Protein AF-S7N6G4-F1 (afdb_monomer_lite)

InterPro domains:
  IPR000884 Thrombospondin type-1 (TSP1) repeat [PF00090] (10-58)
  IPR000884 Thrombospondin type-1 (TSP1) repeat [PS50092] (6-59)
  IPR000884 Thrombospondin type-1 (TSP1) repeat [SM00209] (9-59)
  IPR001862 Membrane attack complex component/perforin/complement C9 [PR00764] (26-42)
  IPR001862 Membrane attack complex component/perforin/complement C9 [PR00764] (69-89)
  IPR001862 Membrane attack complex component/perforin/complement C9 [PR00764] (306-328)
  IPR001862 Membrane attack complex component/perforin/complement C9 [PR00764] (439-458)
  IPR001862 Membrane attack complex component/perforin/complement C9 [PR00764] (469-488)
  IPR001862 Membrane attack complex component/perforin/complement C9 [PR00764] (492-512)
  IPR002172 Low-density lipoprotein (LDL) receptor class A repeat [PF00057] (64-98)
  IPR002172 Low-density lipoprotein (LDL) receptor class A repeat [PS50068] (64-99)
  IPR002172 Low-density lipoprotein (LDL) receptor class A repeat [SM00192] (64-100)
  IPR002172 Low-density lipoprotein (LDL) receptor class A repeat [cd00112] (67-98)
  IPR020863 Membrane attack complex component/perforin domain, conserved site [PS00279] (317-328)
  IPR020864 Membrane attack complex component/perforin (MACPF) domain [PF01823] (257-483)
  IPR020864 Membrane attack complex component/perforin (MACPF) domain [PS51412] (102-491)
  IPR020864 Membrane attack complex component/perforin (MACPF) domain [SM00457] (275-485)
  IPR023415 Low-density lipoprotein (LDL) receptor class A, conserved site [PS01209] (76-98)
  IPR023572 Archease domain [PF01951] (562-688)
  IPR036055 LDL receptor-like superfamily [G3DSA:4.10.400.10] (65-101)

Secondary structure (DSSP, 8-state):
-PPPB--EEPPPPPPPPPBTTTTEEEEE--EEE-EETTPPP--S-SEEEEE---SS---------TTSEEPTTS-EE-GGGTTSSS-SSSSSTTSSS--SS---TTTT---EE-HHHHHTT-EE-TTBPPPSS-SB-TT--TT---EEE-TTT-PEEEPPTTEEEEEEEEEE-SS-EEEEESSHHHHHHHHHHHHHTTS---SEEB-S----PPPP-------------------------------SS--------HHHHHHHHHHGGG-SSEEEEEEEEEEEEEEEEE-SSSPPBPHHHHHHHHHS-SS--HHHHHHHHHHH-SEEEEEEEEEEEEEEEEEEEHHHHHHTT--HHHHHHHTTTT------TTS-------GGGGEE--SSS-EETTTTTSEEEEEE--B-S-HHHHHHHHHHHHTT-----HHHHHHHHHGGGTS-EEEEEEEEEGGGGS-TTSTTHHHHHHHHHHHHHHHHHHT-GGGSPPPSTTPEEEEETTEEEEEPPTTEESTTS-EE-----S--------S------HHHHHHHTTSPPP---EEEE--SSS-EEEE--SSHHHHHHHHHHHHHHHHS-GGG----EEEEEEEE-SSHHHHHHHHHHHHHHIIIIII-EEEEEEEEEEEETTTTEEEEEEEEEE--TTTS---PPP-----TT----SS--S--

Foldseek 3Di:
DDDWDAWDKDDKDDWDAQDQVLQKIKIFIFTLFFTAPPYHFPQAFRIDMDGHHHPDHDPDDQPDLDQFDQAPLRDTAHLVQAQQPAPQRVVCSSNPDHDPDGNHLCPPDQAAAAPCLVQAFAAAALQQARAQDAFADQSAANSHQDWDAAPQVRHIYGHGPQWPDWHFDKDKDQFWDKDKDPALVVVVCVLQCLSNVVDPAAFFHAHDDSAAADDDPDDDDDDDDDDDDDDDDDDDDDDDDDPDDDDPDDPQFDDPVVQVLVVVSLVCLFPPQKMKMKIKIDIFRTKTAGDLPPTHTDSVLVVLLVSDDLDQRLRSLSNNCRNRNQWIFRMATKAKMWIKIWIFRRVLCVVVVHDPVLVCQQLPSVDRRPDDPPDDDPDDSDNCSQWDDDPDDIDGCQPSRGGVAMRTPIGAFDPVLVVVVVVCRVVSPPHDDPVSVVNRRVRRSVRMDTSTGDIDGPLSPQDPPDPSSVSSSVSSVVSSVCVSVSRHCVSYDAAPPPWRWHHRNSYIFTREDPQAHDRSSPHGDPPPPPDDDDDDDDDDDDPDDPLLVVQLVPDDADDAQKDWDDDDPDTDMQADDPDPQRSLQNLLVSQLVQFWPLSLWDLPDKDKDKAFAPAPQRLSQRSNQRSLCCCPPPAVWHFSTKGWPDADRVRSMTMIMGGTDHDDPVRIDGGDDDDHDDSVVGDDDPDDDPPD

pLDDT: mean 79.26, std 19.75, range [19.11, 97.69]

Sequence (692 aa):
TPSPIDCRLSSWSEWSPCDPCLKQKFRSRSVVVFGQFNGRRCLASLGDRQHCVPTEDCEDAEDDCGNDFQCGTGRCIKRRLLCNGDNDCGDYSDEDDCENDPRKPCRDKVVEESEMGRTAGYGINILGMVPLTTPFDNEFYNGLCDRVRDGNTLTYYRKPWNVATLVYETRVDKNLRTEHYEEQFKAFQSVVRESTSNFNADISLKYTPTEKLGKRKSLPEGGPSQSGRGNPSTGEDSLVPDASQGSAGGSFQFRYSKNETYQQFLSYSSKKEKMFLHVKGEVALGRFVMRNRDIMLTSTFLDDLKYLPPTYEKGEYFAFLETYGTHYSSSGSLGGLYELIYVLDKASMEKHGVELRDVKKCLGFHVDLSVDFGVEIKGNLNKDDCVKGGEGKAVNITKDGIIDDVISFINGGTKQYAAQLKEKLLRGVKAVDVMDFVNWASSLSDAPVLTKEKLSPIHNLIPLKMKDAHLKKENLERAIDDYVNEYSIRKCHPCQNGGTVILLDGKCVCSCPITAEGIACEINKKIIPPVLVQEEEDIQGYNLNEKQKTNKARYPPVNGKYEYLDHTAHVQFLAWGDTLEEAFEQSAMAMFGYMTDTDTVEPLQAIEVETQGGDLQSLLFHFLDEWLYKFSADEFFIPREVKVLSLDQVNFKLRSIGWREEFSLSKHLQGTEVKAIIYSNMQVHTEEKPDL

Radius of gyration: 31.07 Å; chains: 1; bounding box: 90×73×82 Å

Structure (mmCIF, N/CA/C/O backbone):
data_AF-S7N6G4-F1
#
_entry.id   AF-S7N6G4-F1
#
loop_
_atom_site.group_PDB
_atom_site.id
_atom_site.type_symbol
_atom_site.label_atom_id
_atom_site.label_alt_id
_atom_site.label_comp_id
_atom_site.label_asym_id
_atom_site.label_entity_id
_atom_site.label_seq_id
_atom_site.pdbx_PDB_ins_code
_atom_site.Cartn_x
_atom_site.Cartn_y
_atom_site.Cartn_z
_atom_site.occupancy
_atom_site.B_iso_or_equiv
_atom_site.auth_seq_id
_atom_site.auth_comp_id
_atom_site.auth_asym_id
_atom_site.auth_atom_id
_atom_site.pdbx_PDB_model_num
ATOM 1 N N . THR A 1 1 ? -20.059 -27.609 15.486 1.00 70.88 1 THR A N 1
ATOM 2 C CA . THR A 1 1 ? -18.957 -26.971 14.749 1.00 70.88 1 THR A CA 1
ATOM 3 C C . THR A 1 1 ? -19.018 -27.409 13.298 1.00 70.88 1 THR A C 1
ATOM 5 O O . THR A 1 1 ? -19.270 -28.587 13.051 1.00 70.88 1 THR A O 1
ATOM 8 N N . PRO A 1 2 ? -18.865 -26.482 12.344 1.00 85.94 2 PRO A N 1
ATOM 9 C CA . PRO A 1 2 ? -18.855 -26.781 10.911 1.00 85.94 2 PRO A CA 1
ATOM 10 C C . PRO A 1 2 ? -17.693 -27.715 10.541 1.00 85.94 2 PRO A C 1
ATOM 12 O O . PRO A 1 2 ? -16.637 -27.685 11.179 1.00 85.94 2 PRO A O 1
ATOM 15 N N . SER A 1 3 ? -17.883 -28.541 9.510 1.00 91.06 3 SER A N 1
ATOM 16 C CA . SER A 1 3 ? -16.824 -29.407 8.983 1.00 91.06 3 SER A CA 1
ATOM 17 C C . SER A 1 3 ? -15.684 -28.571 8.383 1.00 91.06 3 SER A C 1
ATOM 19 O O . SER A 1 3 ? -15.970 -27.614 7.659 1.00 91.06 3 SER A O 1
ATOM 21 N N . PRO A 1 4 ? -14.408 -28.924 8.633 1.00 94.81 4 PRO A N 1
ATOM 22 C CA . PRO A 1 4 ? -13.276 -28.257 7.999 1.00 94.81 4 PRO A CA 1
ATOM 23 C C . PRO A 1 4 ? -13.336 -28.373 6.477 1.00 94.81 4 PRO A C 1
ATOM 25 O O . PRO A 1 4 ? -13.612 -29.446 5.939 1.00 94.81 4 PRO A O 1
ATOM 28 N N . ILE A 1 5 ? -13.050 -27.271 5.791 1.00 95.94 5 ILE A N 1
ATOM 29 C CA . ILE A 1 5 ? -12.989 -27.210 4.331 1.00 95.94 5 ILE A CA 1
ATOM 30 C C . ILE A 1 5 ? -11.538 -26.960 3.959 1.00 95.94 5 ILE A C 1
ATOM 32 O O . ILE A 1 5 ? -10.998 -25.891 4.234 1.00 95.94 5 ILE A O 1
ATOM 36 N N . ASP A 1 6 ? -10.888 -27.955 3.371 1.00 96.62 6 ASP A N 1
ATOM 37 C CA . ASP A 1 6 ? -9.514 -27.815 2.901 1.00 96.62 6 ASP A CA 1
ATOM 38 C C . ASP A 1 6 ? -9.457 -27.080 1.561 1.00 96.62 6 ASP A C 1
ATOM 40 O O . ASP A 1 6 ? -10.375 -27.171 0.745 1.00 96.62 6 ASP A O 1
ATOM 44 N N . CYS A 1 7 ? -8.340 -26.388 1.321 1.00 96.81 7 CYS A N 1
ATOM 45 C CA . CYS A 1 7 ? -8.032 -25.799 0.024 1.00 96.81 7 CYS A CA 1
ATOM 46 C C . CYS A 1 7 ? -8.222 -26.809 -1.118 1.00 96.81 7 CYS A C 1
ATOM 48 O O . CYS A 1 7 ? -7.631 -27.894 -1.112 1.00 96.81 7 CYS A O 1
ATOM 50 N N . ARG A 1 8 ? -8.990 -26.419 -2.138 1.00 96.81 8 ARG A N 1
ATOM 51 C CA . ARG A 1 8 ? -9.176 -27.194 -3.367 1.00 96.81 8 ARG A CA 1
ATOM 52 C C . ARG A 1 8 ? -8.729 -26.382 -4.566 1.00 96.81 8 ARG A C 1
ATOM 54 O O . ARG A 1 8 ? -9.214 -25.278 -4.802 1.00 96.81 8 ARG A O 1
ATOM 61 N N . LEU A 1 9 ? -7.836 -26.973 -5.346 1.00 96.50 9 LEU A N 1
ATOM 62 C CA . LEU A 1 9 ? -7.317 -26.410 -6.586 1.00 96.50 9 LEU A CA 1
ATOM 63 C C . LEU A 1 9 ? -7.900 -27.185 -7.768 1.00 96.50 9 LEU A C 1
ATOM 65 O O . LEU A 1 9 ? -8.225 -28.369 -7.639 1.00 96.50 9 LEU A O 1
ATOM 69 N N . SER A 1 10 ? -8.039 -26.524 -8.912 1.00 97.62 10 SER A N 1
ATOM 70 C CA . SER A 1 10 ? -8.443 -27.170 -10.154 1.00 97.62 10 SER A CA 1
ATOM 71 C C . SER A 1 10 ? -7.357 -28.138 -10.622 1.00 97.62 10 SER A C 1
ATOM 73 O O . SER A 1 10 ? -6.202 -28.085 -10.178 1.00 97.62 10 SER A O 1
ATOM 75 N N . SER A 1 11 ? -7.713 -29.009 -11.566 1.00 97.25 11 SER A N 1
ATOM 76 C CA . SER A 1 11 ? -6.699 -29.681 -12.371 1.00 97.25 11 SER A CA 1
ATOM 77 C C . SER A 1 11 ? -5.828 -28.642 -13.077 1.00 97.25 11 SER A C 1
ATOM 79 O O . SER A 1 11 ? -6.275 -27.528 -13.371 1.00 97.25 11 SER A O 1
ATOM 81 N N . TRP A 1 12 ? -4.581 -29.019 -13.332 1.00 97.50 12 TRP A N 1
ATOM 82 C CA . TRP A 1 12 ? -3.698 -28.248 -14.195 1.00 97.50 12 TRP A CA 1
ATOM 83 C C . TRP A 1 12 ? -4.276 -28.158 -15.606 1.00 97.50 12 TRP A C 1
ATOM 85 O O . TRP A 1 12 ? -4.874 -29.125 -16.086 1.00 97.50 12 TRP A O 1
ATOM 95 N N . SER A 1 13 ? -4.072 -27.018 -16.261 1.00 97.69 13 SER A N 1
ATOM 96 C CA . SER A 1 13 ? -4.285 -26.885 -17.697 1.00 97.69 13 SER A CA 1
ATOM 97 C C . SER A 1 13 ? -3.338 -27.804 -18.471 1.00 97.69 13 SER A C 1
ATOM 99 O O . SER A 1 13 ? -2.344 -28.317 -17.937 1.00 97.69 13 SER A O 1
ATOM 101 N N . GLU A 1 14 ? -3.632 -27.985 -19.756 1.00 97.12 14 GLU A N 1
ATOM 102 C CA . GLU A 1 14 ? -2.649 -28.535 -20.682 1.00 97.12 14 GLU A CA 1
ATOM 103 C C . GLU A 1 14 ? -1.404 -27.640 -20.719 1.00 97.12 14 GLU A C 1
ATOM 105 O O . GLU A 1 14 ? -1.460 -26.448 -20.393 1.00 97.12 14 GLU A O 1
ATOM 110 N N . TRP A 1 15 ? -0.268 -28.247 -21.057 1.00 96.06 15 TRP A N 1
ATOM 111 C CA . TRP A 1 15 ? 0.965 -27.502 -21.269 1.00 96.06 15 TRP A CA 1
ATOM 112 C C . TRP A 1 15 ? 0.832 -26.642 -22.518 1.00 96.06 15 TRP A C 1
ATOM 114 O O . TRP A 1 15 ? 0.419 -27.147 -23.563 1.00 96.06 15 TRP A O 1
ATOM 124 N N . SER A 1 16 ? 1.244 -25.384 -22.422 1.00 94.62 16 SER A N 1
ATOM 125 C CA . SER A 1 16 ? 1.373 -24.525 -23.586 1.00 94.62 16 SER A CA 1
ATOM 126 C C . SER A 1 16 ? 2.490 -25.002 -24.525 1.00 94.62 16 SER A C 1
ATOM 128 O O . SER A 1 16 ? 3.319 -25.850 -24.149 1.00 94.62 16 SER A O 1
ATOM 130 N N . PRO A 1 17 ? 2.505 -24.512 -25.777 1.00 93.25 17 PRO A N 1
ATOM 131 C CA . PRO A 1 17 ? 3.633 -24.709 -26.676 1.00 93.25 17 PRO A CA 1
ATOM 132 C C . PRO A 1 17 ? 4.952 -24.256 -26.036 1.00 93.25 17 PRO A C 1
ATOM 134 O O . PRO A 1 17 ? 4.976 -23.418 -25.139 1.00 93.25 17 PRO A O 1
ATOM 137 N N . CYS A 1 18 ? 6.063 -24.834 -26.493 1.00 92.19 18 CYS A N 1
ATOM 138 C CA . CYS A 1 18 ? 7.378 -24.419 -26.021 1.00 92.19 18 CYS A CA 1
ATOM 139 C C . CYS A 1 18 ? 7.685 -23.010 -26.528 1.00 92.19 18 CYS A C 1
ATOM 141 O O . CYS A 1 18 ? 7.727 -22.807 -27.739 1.00 92.19 18 CYS A O 1
ATOM 143 N N . ASP A 1 19 ? 7.934 -22.070 -25.620 1.00 89.56 19 ASP A N 1
ATOM 144 C CA . ASP A 1 19 ? 8.384 -20.735 -25.988 1.00 89.56 19 ASP A CA 1
ATOM 145 C C . ASP A 1 19 ? 9.817 -20.821 -26.559 1.00 89.56 19 ASP A C 1
ATOM 147 O O . ASP A 1 19 ? 10.716 -21.339 -25.876 1.00 89.56 19 ASP A O 1
ATOM 151 N N . PRO A 1 20 ? 10.053 -20.355 -27.800 1.00 87.50 20 PRO A N 1
ATOM 152 C CA . PRO A 1 20 ? 11.342 -20.491 -28.473 1.00 87.50 20 PRO A CA 1
ATOM 153 C C . PRO A 1 20 ? 12.465 -19.701 -27.799 1.00 87.50 20 PRO A C 1
ATOM 155 O O . PRO A 1 20 ? 13.617 -20.148 -27.791 1.00 87.50 20 PRO A O 1
ATOM 158 N N . CYS A 1 21 ? 12.138 -18.568 -27.181 1.00 85.06 21 CYS A N 1
ATOM 159 C CA . CYS A 1 21 ? 13.100 -17.662 -26.566 1.00 85.06 21 CYS A CA 1
ATOM 160 C C . CYS A 1 21 ? 13.385 -18.056 -25.115 1.00 85.06 21 CYS A C 1
ATOM 162 O O . CYS A 1 21 ? 14.543 -18.159 -24.699 1.00 85.06 21 CYS A O 1
ATOM 164 N N . LEU A 1 22 ? 12.341 -18.396 -24.358 1.00 86.44 22 LEU A N 1
ATOM 165 C CA . LEU A 1 22 ? 12.460 -18.797 -22.954 1.00 86.44 22 LEU A CA 1
ATOM 166 C C . LEU A 1 22 ? 12.894 -20.262 -22.789 1.00 86.44 22 LEU A C 1
ATOM 168 O O . LEU A 1 22 ? 13.415 -20.637 -21.734 1.00 86.44 22 LEU A O 1
ATOM 172 N N . LYS A 1 23 ? 12.699 -21.104 -23.817 1.00 90.31 23 LYS A N 1
ATOM 173 C CA . LYS A 1 23 ? 12.950 -22.562 -23.791 1.00 90.31 23 LYS A CA 1
ATOM 174 C C . LYS A 1 23 ? 12.190 -23.245 -22.653 1.00 90.31 23 LYS A C 1
ATOM 176 O O . LYS A 1 23 ? 12.702 -24.137 -21.956 1.00 90.31 23 LYS A O 1
ATOM 181 N N . GLN A 1 24 ? 10.974 -22.763 -22.426 1.00 91.69 24 GLN A N 1
ATOM 182 C CA . GLN A 1 24 ? 10.072 -23.191 -21.369 1.00 91.69 24 GLN A CA 1
ATOM 183 C C . GLN A 1 24 ? 8.652 -23.285 -21.910 1.00 91.69 24 GLN A C 1
ATOM 185 O O . GLN A 1 24 ? 8.266 -22.569 -22.826 1.00 91.69 24 GLN A O 1
ATOM 190 N N . LYS A 1 25 ? 7.886 -24.199 -21.331 1.00 93.88 25 LYS A N 1
ATOM 191 C CA . LYS A 1 25 ? 6.444 -24.306 -21.510 1.00 93.88 25 LYS A CA 1
ATOM 192 C C . LYS A 1 25 ? 5.782 -24.139 -20.156 1.00 93.88 25 LYS A C 1
ATOM 194 O O . LYS A 1 25 ? 6.374 -24.481 -19.123 1.00 93.88 25 LYS A O 1
ATOM 199 N N . PHE A 1 26 ? 4.552 -23.662 -20.172 1.00 95.12 26 PHE A N 1
ATOM 200 C CA . PHE A 1 26 ? 3.856 -23.228 -18.973 1.00 95.12 26 PHE A CA 1
ATOM 201 C C . PHE A 1 26 ? 2.508 -23.927 -18.863 1.00 95.12 26 PHE A C 1
ATOM 203 O O . PHE A 1 26 ? 1.969 -24.477 -19.824 1.00 95.12 26 PHE A O 1
ATOM 210 N N . ARG A 1 27 ? 1.986 -23.975 -17.647 1.00 96.00 27 ARG A N 1
ATOM 211 C CA . ARG A 1 27 ? 0.605 -24.366 -17.381 1.00 96.00 27 ARG A CA 1
ATOM 212 C C . ARG A 1 27 ? 0.142 -23.675 -16.118 1.00 96.00 27 ARG A C 1
ATOM 214 O O . ARG A 1 27 ? 0.946 -23.288 -15.268 1.00 96.00 27 ARG A O 1
ATOM 221 N N . SER A 1 28 ? -1.166 -23.564 -15.965 1.00 97.06 28 SER A N 1
ATOM 222 C CA . SER A 1 28 ? -1.750 -22.909 -14.805 1.00 97.06 28 SER A CA 1
ATOM 223 C C . SER A 1 28 ? -2.921 -23.693 -14.233 1.00 97.06 28 SER A C 1
ATOM 225 O O . SER A 1 28 ? -3.395 -24.678 -14.803 1.00 97.06 28 SER A O 1
ATOM 227 N N . ARG A 1 29 ? -3.360 -23.284 -13.049 1.00 96.81 29 ARG A N 1
ATOM 228 C CA . ARG A 1 29 ? -4.580 -23.761 -12.400 1.00 96.81 29 ARG A CA 1
ATOM 229 C C . ARG A 1 29 ? -5.227 -22.626 -11.612 1.00 96.81 29 ARG A C 1
ATOM 231 O O . ARG A 1 29 ? -4.684 -21.524 -11.509 1.00 96.81 29 ARG A O 1
ATOM 238 N N . SER A 1 30 ? -6.380 -22.908 -11.028 1.00 96.88 30 SER A N 1
ATOM 239 C CA . SER A 1 30 ? -7.114 -21.952 -10.206 1.00 96.88 30 SER A CA 1
ATOM 240 C C . SER A 1 30 ? -7.480 -22.564 -8.861 1.00 96.88 30 SER A C 1
ATOM 242 O O . SER A 1 30 ? -7.713 -23.767 -8.738 1.00 96.88 30 SER A O 1
ATOM 244 N N . VAL A 1 31 ? -7.563 -21.728 -7.838 1.00 96.25 31 VAL A N 1
ATOM 245 C CA . VAL A 1 31 ? -8.263 -22.017 -6.597 1.00 96.25 31 VAL A CA 1
ATOM 246 C C . VAL A 1 31 ? -9.743 -22.175 -6.913 1.00 96.25 31 VAL A C 1
ATOM 248 O O . VAL A 1 31 ? -10.359 -21.291 -7.509 1.00 96.25 31 VAL A O 1
ATOM 251 N N . VAL A 1 32 ? -10.304 -23.313 -6.516 1.00 95.94 32 VAL A N 1
ATOM 252 C CA . VAL A 1 32 ? -11.740 -23.597 -6.609 1.00 95.94 32 VAL A CA 1
ATOM 253 C C . VAL A 1 32 ? -12.412 -23.208 -5.298 1.00 95.94 32 VAL A C 1
ATOM 255 O O . VAL A 1 32 ? -13.428 -22.526 -5.314 1.00 95.94 32 VAL A O 1
ATOM 258 N N . VAL A 1 33 ? -11.823 -23.618 -4.169 1.00 96.25 33 VAL A N 1
ATOM 259 C CA . VAL A 1 33 ? -12.306 -23.295 -2.821 1.00 96.25 33 VAL A CA 1
ATOM 260 C C . VAL A 1 33 ? -11.112 -23.016 -1.915 1.00 96.25 33 VAL A C 1
ATOM 262 O O . VAL A 1 33 ? -10.151 -23.791 -1.895 1.00 96.25 33 VAL A O 1
ATOM 265 N N . PHE A 1 34 ? -11.173 -21.921 -1.162 1.00 96.88 34 PHE A N 1
ATOM 266 C CA . PHE A 1 34 ? -10.175 -21.595 -0.143 1.00 96.88 34 PHE A CA 1
ATOM 267 C C . PHE A 1 34 ? -10.392 -22.392 1.150 1.00 96.88 34 PHE A C 1
ATOM 269 O O . PHE A 1 34 ? -11.496 -22.837 1.454 1.00 96.88 34 PHE A O 1
ATOM 276 N N . GLY A 1 35 ? -9.330 -22.549 1.944 1.00 95.50 35 GLY A N 1
ATOM 277 C CA . GLY A 1 35 ? -9.431 -23.233 3.233 1.00 95.50 35 GLY A CA 1
ATOM 278 C C . GLY A 1 35 ? -10.348 -22.487 4.206 1.00 95.50 35 GLY A C 1
ATOM 279 O O . GLY A 1 35 ? -10.189 -21.285 4.388 1.00 95.50 35 GLY A O 1
ATOM 280 N N . GLN A 1 36 ? -11.271 -23.171 4.877 1.00 94.56 36 GLN A N 1
ATOM 281 C CA . GLN A 1 36 ? -12.230 -22.566 5.809 1.00 94.56 36 GLN A CA 1
ATOM 282 C C . GLN A 1 36 ? -12.511 -23.495 6.998 1.00 94.56 36 GLN A C 1
ATOM 284 O O . GLN A 1 36 ? -12.232 -24.692 6.947 1.00 94.56 36 GLN A O 1
ATOM 289 N N . PHE A 1 37 ? -13.008 -22.942 8.111 1.00 91.75 37 PHE A N 1
ATOM 290 C CA . PHE A 1 37 ? -13.385 -23.702 9.317 1.00 91.75 37 PHE A CA 1
ATOM 291 C C . PHE A 1 37 ? -12.270 -24.622 9.846 1.00 91.75 37 PHE A C 1
ATOM 293 O O . PHE A 1 37 ? -12.486 -25.789 10.152 1.00 91.75 37 PHE A O 1
ATOM 300 N N . ASN A 1 38 ? -11.055 -24.073 9.949 1.00 89.06 38 ASN A N 1
ATOM 301 C CA . ASN A 1 38 ? -9.823 -24.787 10.327 1.00 89.06 38 ASN A CA 1
ATOM 302 C C . ASN A 1 38 ? -9.288 -25.808 9.313 1.00 89.06 38 ASN A C 1
ATOM 304 O O . ASN A 1 38 ? -8.375 -26.555 9.651 1.00 89.06 38 ASN A O 1
ATOM 308 N N . GLY A 1 39 ? -9.762 -25.787 8.068 1.00 92.31 39 GLY A N 1
ATOM 309 C CA . GLY A 1 39 ? -9.095 -26.490 6.976 1.00 92.31 39 GLY A CA 1
ATOM 310 C C . GLY A 1 39 ? -7.767 -25.850 6.547 1.00 92.31 39 GLY A C 1
ATOM 311 O O . GLY A 1 39 ? -7.388 -24.751 6.981 1.00 92.31 39 GLY A O 1
ATOM 312 N N . ARG A 1 40 ? -7.042 -26.570 5.687 1.00 93.62 40 ARG A N 1
ATOM 313 C CA . ARG A 1 40 ? -5.721 -26.207 5.148 1.00 93.62 40 ARG A CA 1
ATOM 314 C C . ARG A 1 40 ? -5.794 -24.984 4.233 1.00 93.62 40 ARG A C 1
ATOM 316 O O . ARG A 1 40 ? -6.658 -24.907 3.364 1.00 93.62 40 ARG A O 1
ATOM 323 N N . ARG A 1 41 ? -4.836 -24.065 4.394 1.00 93.44 41 ARG A N 1
ATOM 324 C CA . ARG A 1 41 ? -4.704 -22.833 3.593 1.00 93.44 41 ARG A CA 1
ATOM 325 C C . ARG A 1 41 ? -4.244 -23.126 2.162 1.00 93.44 41 ARG A C 1
ATOM 327 O O . ARG A 1 41 ? -3.483 -24.068 1.939 1.00 93.44 41 ARG A O 1
ATOM 334 N N . CYS A 1 42 ? -4.637 -22.280 1.212 1.00 93.19 42 CYS A N 1
ATOM 335 C CA . CYS A 1 42 ? -4.104 -22.315 -0.151 1.00 93.19 42 CYS A CA 1
ATOM 336 C C . CYS A 1 42 ? -2.780 -21.545 -0.243 1.00 93.19 42 CYS A C 1
ATOM 338 O O . CYS A 1 42 ? -2.789 -20.331 -0.408 1.00 93.19 42 CYS A O 1
ATOM 340 N N . LEU A 1 43 ? -1.652 -22.257 -0.145 1.00 88.88 43 LEU A N 1
ATOM 341 C CA . LEU A 1 43 ? -0.298 -21.688 -0.287 1.00 88.88 43 LEU A CA 1
ATOM 342 C C . LEU A 1 43 ? 0.490 -22.268 -1.473 1.00 88.88 43 LEU A C 1
ATOM 344 O O . LEU A 1 43 ? 1.671 -21.978 -1.637 1.00 88.88 43 LEU A O 1
ATOM 348 N N . ALA A 1 44 ? -0.133 -23.137 -2.268 1.00 90.69 44 ALA A N 1
ATOM 349 C CA . ALA A 1 44 ? 0.519 -23.731 -3.428 1.00 90.69 44 ALA A CA 1
ATOM 350 C C . ALA A 1 44 ? 0.479 -22.774 -4.626 1.00 90.69 44 ALA A C 1
ATOM 352 O O . ALA A 1 44 ? -0.498 -22.043 -4.784 1.00 90.69 44 ALA A O 1
ATOM 353 N N . SER A 1 45 ? 1.493 -22.849 -5.491 1.00 93.19 45 SER A N 1
ATOM 354 C CA . SER A 1 45 ? 1.546 -22.046 -6.713 1.00 93.19 45 SER A CA 1
ATOM 355 C C . SER A 1 45 ? 0.412 -22.394 -7.680 1.00 93.19 45 SER A C 1
ATOM 357 O O . SER A 1 45 ? -0.044 -23.551 -7.775 1.00 93.19 45 SER A O 1
ATOM 359 N N . LEU A 1 46 ? -0.041 -21.375 -8.400 1.00 95.50 46 LEU A N 1
ATOM 360 C CA . LEU A 1 46 ? -1.013 -21.456 -9.484 1.00 95.50 46 LEU A CA 1
ATOM 361 C C . LEU A 1 46 ? -0.333 -21.562 -10.850 1.00 95.50 46 LEU A C 1
ATOM 363 O O . LEU A 1 46 ? -0.967 -22.045 -11.787 1.00 95.50 46 LEU A O 1
ATOM 367 N N . GLY A 1 47 ? 0.938 -21.164 -10.947 1.00 94.94 47 GLY A N 1
ATOM 368 C CA . GLY A 1 47 ? 1.810 -21.403 -12.092 1.00 94.94 47 GLY A CA 1
ATOM 369 C C . GLY A 1 47 ? 2.704 -22.630 -11.937 1.00 94.94 47 GLY A C 1
ATOM 370 O O . GLY A 1 47 ? 3.147 -22.970 -10.833 1.00 94.94 47 GLY A O 1
ATOM 371 N N . ASP A 1 48 ? 2.997 -23.273 -13.065 1.00 94.69 48 ASP A N 1
ATOM 372 C CA . ASP A 1 48 ? 4.052 -24.273 -13.193 1.00 94.69 48 ASP A CA 1
ATOM 373 C C . ASP A 1 48 ? 4.792 -24.097 -14.524 1.00 94.69 48 ASP A C 1
ATOM 375 O O . ASP A 1 48 ? 4.200 -23.717 -15.538 1.00 94.69 48 ASP A O 1
ATOM 379 N N . ARG A 1 49 ? 6.094 -24.390 -14.510 1.00 93.38 49 ARG A N 1
ATOM 380 C CA . ARG A 1 49 ? 6.992 -24.199 -15.650 1.00 93.38 49 ARG A CA 1
ATOM 381 C C . ARG A 1 49 ? 7.840 -25.438 -15.861 1.00 93.38 49 ARG A C 1
ATOM 383 O O . ARG A 1 49 ? 8.319 -26.054 -14.908 1.00 93.38 49 ARG A O 1
ATOM 390 N N . GLN A 1 50 ? 8.081 -25.780 -17.116 1.00 93.88 50 GLN A N 1
ATOM 391 C CA . GLN A 1 50 ? 8.932 -26.906 -17.464 1.00 93.88 50 GLN A CA 1
ATOM 392 C C . GLN A 1 50 ? 9.849 -26.539 -18.620 1.00 93.88 50 GLN A C 1
ATOM 394 O O . GLN A 1 50 ? 9.429 -25.908 -19.585 1.00 93.88 50 GLN A O 1
ATOM 399 N N . HIS A 1 51 ? 11.106 -26.973 -18.537 1.00 94.06 51 HIS A N 1
ATOM 400 C CA . HIS A 1 51 ? 12.027 -26.853 -19.658 1.00 94.06 51 HIS A CA 1
ATOM 401 C C . HIS A 1 51 ? 11.537 -27.672 -20.858 1.00 94.06 51 HIS A C 1
ATOM 403 O O . HIS A 1 51 ? 11.028 -28.787 -20.703 1.00 94.06 51 HIS A O 1
ATOM 409 N N . CYS A 1 52 ? 11.724 -27.128 -22.052 1.00 92.44 52 CYS A N 1
ATOM 410 C CA . CYS A 1 52 ? 11.417 -27.787 -23.310 1.00 92.44 52 CYS A CA 1
ATOM 411 C C . CYS A 1 52 ? 12.458 -27.412 -24.367 1.00 92.44 52 CYS A C 1
ATOM 413 O O . CYS A 1 52 ? 13.173 -26.417 -24.240 1.00 92.44 52 CYS A O 1
ATOM 415 N N . VAL A 1 53 ? 12.555 -28.245 -25.401 1.00 93.56 53 VAL A N 1
ATOM 416 C CA . VAL A 1 53 ? 13.366 -27.957 -26.583 1.00 93.56 53 VAL A CA 1
ATOM 417 C C . VAL A 1 53 ? 12.430 -27.337 -27.617 1.00 93.56 53 VAL A C 1
ATOM 419 O O . VAL A 1 53 ? 11.464 -28.007 -27.995 1.00 93.56 53 VAL A O 1
ATOM 422 N N . PRO A 1 54 ? 12.653 -26.080 -28.029 1.00 89.94 54 PRO A N 1
ATOM 423 C CA . PRO A 1 54 ? 11.787 -25.441 -29.002 1.00 89.94 54 PRO A CA 1
ATOM 424 C C . PRO A 1 54 ? 12.002 -26.032 -30.393 1.00 89.94 54 PRO A C 1
ATOM 426 O O . PRO A 1 54 ? 13.083 -26.521 -30.723 1.00 89.94 54 PRO A O 1
ATOM 429 N N . THR A 1 55 ? 10.942 -26.015 -31.194 1.00 87.81 55 THR A N 1
ATOM 430 C CA . THR A 1 55 ? 10.968 -26.440 -32.600 1.00 87.81 55 THR A CA 1
ATOM 431 C C . THR A 1 55 ? 11.336 -25.303 -33.544 1.00 87.81 55 THR A C 1
ATOM 433 O O . THR A 1 55 ? 11.761 -25.563 -34.664 1.00 87.81 55 THR A O 1
ATOM 436 N N . GLU A 1 56 ? 11.147 -24.066 -33.091 1.00 85.81 56 GLU A N 1
ATOM 437 C CA . GLU A 1 56 ? 11.403 -22.834 -33.829 1.00 85.81 56 GLU A CA 1
ATOM 438 C C . GLU A 1 56 ? 12.582 -22.093 -33.195 1.00 85.81 56 GLU A C 1
ATOM 440 O O . GLU A 1 56 ? 12.797 -22.168 -31.979 1.00 85.81 56 GLU A O 1
ATOM 445 N N . ASP A 1 57 ? 13.349 -21.390 -34.025 1.00 83.75 57 ASP A N 1
ATOM 446 C CA . ASP A 1 57 ? 14.433 -20.536 -33.558 1.00 83.75 57 ASP A CA 1
ATOM 447 C C . ASP A 1 57 ? 13.866 -19.234 -32.985 1.00 83.75 57 ASP A C 1
ATOM 449 O O . ASP A 1 57 ? 12.892 -18.673 -33.485 1.00 83.75 57 ASP A O 1
ATOM 453 N N . CYS A 1 58 ? 14.485 -18.743 -31.915 1.00 81.94 58 CYS A N 1
ATOM 454 C CA . CYS A 1 58 ? 14.110 -17.464 -31.336 1.00 81.94 58 CYS A CA 1
ATOM 455 C C . CYS A 1 58 ? 14.710 -16.311 -32.148 1.00 81.94 58 CYS A C 1
ATOM 457 O O . CYS A 1 58 ? 15.930 -16.155 -32.215 1.00 81.94 58 CYS A O 1
ATOM 459 N N . GLU A 1 59 ? 13.849 -15.465 -32.706 1.00 74.12 59 GLU A N 1
ATOM 460 C CA . GLU A 1 59 ? 14.235 -14.195 -33.320 1.00 74.12 59 GLU A CA 1
ATOM 461 C C . GLU A 1 59 ? 14.369 -13.100 -32.247 1.00 74.12 59 GLU A C 1
ATOM 463 O O . GLU A 1 59 ? 13.546 -12.186 -32.164 1.00 74.12 59 GLU A O 1
ATOM 468 N N . ASP A 1 60 ? 15.366 -13.200 -31.367 1.00 66.94 60 ASP A N 1
ATOM 469 C CA . ASP A 1 60 ? 15.711 -12.109 -30.448 1.00 66.94 60 ASP A CA 1
ATOM 470 C C . ASP A 1 60 ? 16.832 -11.266 -31.058 1.00 66.94 60 ASP A C 1
ATOM 472 O O . ASP A 1 60 ? 17.988 -11.680 -31.127 1.00 66.94 60 ASP A O 1
ATOM 476 N N . ALA A 1 61 ? 16.479 -10.063 -31.514 1.00 60.44 61 ALA A N 1
ATOM 477 C CA . ALA A 1 61 ? 17.463 -9.023 -31.760 1.00 60.44 61 ALA A CA 1
ATOM 478 C C . ALA A 1 61 ? 17.894 -8.459 -30.401 1.00 60.44 61 ALA A C 1
ATOM 480 O O . ALA A 1 61 ? 17.054 -7.989 -29.632 1.00 60.44 61 ALA A O 1
ATOM 481 N N . GLU A 1 62 ? 19.189 -8.522 -30.094 1.00 66.75 62 GLU A N 1
ATOM 482 C CA . GLU A 1 62 ? 19.747 -7.770 -28.972 1.00 66.75 62 GLU A CA 1
ATOM 483 C C . GLU A 1 62 ? 19.428 -6.279 -29.161 1.00 66.75 62 GLU A C 1
ATOM 485 O O . GLU A 1 62 ? 19.520 -5.753 -30.275 1.00 66.75 62 GLU A O 1
ATOM 490 N N . ASP A 1 63 ? 19.008 -5.605 -28.086 1.00 69.50 63 ASP A N 1
ATOM 491 C CA . ASP A 1 63 ? 18.710 -4.173 -28.126 1.00 69.50 63 ASP A CA 1
ATOM 492 C C . ASP A 1 63 ? 19.996 -3.405 -28.491 1.00 69.50 63 ASP A C 1
ATOM 494 O O . ASP A 1 63 ? 20.922 -3.309 -27.685 1.00 69.50 63 ASP A O 1
ATOM 498 N N . ASP A 1 64 ? 20.061 -2.854 -29.706 1.00 80.06 64 ASP A N 1
ATOM 499 C CA . ASP A 1 64 ? 21.196 -2.042 -30.151 1.00 80.06 64 ASP A CA 1
ATOM 500 C C . ASP A 1 64 ? 21.158 -0.659 -29.477 1.00 80.06 64 ASP A C 1
ATOM 502 O O . ASP A 1 64 ? 20.260 0.156 -29.722 1.00 80.06 64 ASP A O 1
ATOM 506 N N . CYS A 1 65 ? 22.155 -0.370 -28.635 1.00 84.25 65 CYS A N 1
ATOM 507 C CA . CYS A 1 65 ? 22.327 0.946 -28.012 1.00 84.25 65 CYS A CA 1
ATOM 508 C C . CYS A 1 65 ? 22.743 2.041 -29.019 1.00 84.25 65 CYS A C 1
ATOM 510 O O . CYS A 1 65 ? 22.769 3.229 -28.675 1.00 84.25 65 CYS A O 1
ATOM 512 N N . GLY A 1 66 ? 23.063 1.686 -30.266 1.00 87.56 66 GLY A N 1
ATOM 513 C CA . GLY A 1 66 ? 23.451 2.612 -31.321 1.00 87.56 66 GLY A CA 1
ATOM 514 C C . GLY A 1 66 ? 24.699 3.413 -30.944 1.00 87.56 66 GLY A C 1
ATOM 515 O O . GLY A 1 66 ? 25.790 2.873 -30.795 1.00 87.56 66 GLY A O 1
ATOM 516 N N . ASN A 1 67 ? 24.550 4.733 -30.789 1.00 89.50 67 ASN A N 1
ATOM 517 C CA . ASN A 1 67 ? 25.660 5.627 -30.421 1.00 89.50 67 ASN A CA 1
ATOM 518 C C . ASN A 1 67 ? 25.889 5.746 -28.901 1.00 89.50 67 ASN A C 1
ATOM 520 O O . ASN A 1 67 ? 26.872 6.363 -28.468 1.00 89.50 67 ASN A O 1
ATOM 524 N N . ASP A 1 68 ? 24.968 5.216 -28.098 1.00 93.19 68 ASP A N 1
ATOM 525 C CA . ASP A 1 68 ? 25.031 5.263 -26.641 1.00 93.19 68 ASP A CA 1
ATOM 526 C C . ASP A 1 68 ? 26.004 4.194 -26.099 1.00 93.19 68 ASP A C 1
ATOM 528 O O . ASP A 1 68 ? 26.495 3.343 -26.838 1.00 93.19 68 ASP A O 1
ATOM 532 N N . PHE A 1 69 ? 26.363 4.284 -24.818 1.00 93.06 69 PHE A N 1
ATOM 533 C CA . PHE A 1 69 ? 27.204 3.282 -24.162 1.00 93.06 69 PHE A CA 1
ATOM 534 C C . PHE A 1 69 ? 26.330 2.161 -23.599 1.00 93.06 69 PHE A C 1
ATOM 536 O O . PHE A 1 69 ? 25.303 2.442 -22.980 1.00 93.06 69 PHE A O 1
ATOM 543 N N . GLN A 1 70 ? 26.744 0.914 -23.813 1.00 92.94 70 GLN A N 1
ATOM 544 C CA . GLN A 1 70 ? 26.075 -0.269 -23.286 1.00 92.94 70 GLN A CA 1
ATOM 545 C C . GLN A 1 70 ? 26.769 -0.717 -21.998 1.00 92.94 70 GLN A C 1
ATOM 547 O O . GLN A 1 70 ? 27.942 -1.080 -22.017 1.00 92.94 70 GLN A O 1
ATOM 552 N N . CYS A 1 71 ? 26.030 -0.686 -20.895 1.00 92.06 71 CYS A N 1
ATOM 553 C CA . CYS A 1 71 ? 26.469 -1.139 -19.580 1.00 92.06 71 CYS A CA 1
ATOM 554 C C . CYS A 1 71 ? 26.619 -2.666 -19.510 1.00 92.06 71 CYS A C 1
ATOM 556 O O . CYS A 1 71 ? 25.995 -3.389 -20.292 1.00 92.06 71 CYS A O 1
ATOM 558 N N . GLY A 1 72 ? 27.331 -3.167 -18.494 1.00 89.00 72 GLY A N 1
ATOM 559 C CA . GLY A 1 72 ? 27.397 -4.602 -18.174 1.00 89.00 72 GLY A CA 1
ATOM 560 C C . GLY A 1 72 ? 26.023 -5.221 -17.877 1.00 89.00 72 GLY A C 1
ATOM 561 O O . GLY A 1 72 ? 25.762 -6.372 -18.226 1.00 89.00 72 GLY A O 1
ATOM 562 N N . THR A 1 73 ? 25.092 -4.423 -17.342 1.00 88.19 73 THR A N 1
ATOM 563 C CA . THR A 1 73 ? 23.675 -4.786 -17.164 1.00 88.19 73 THR A CA 1
ATOM 564 C C . THR A 1 73 ? 22.863 -4.881 -18.463 1.00 88.19 73 THR A C 1
ATOM 566 O O . THR A 1 73 ? 21.720 -5.330 -18.425 1.00 88.19 73 THR A O 1
ATOM 569 N N . GLY A 1 74 ? 23.396 -4.422 -19.600 1.00 86.75 74 GLY A N 1
ATOM 570 C CA . GLY A 1 74 ? 22.662 -4.269 -20.862 1.00 86.75 74 GLY A CA 1
ATOM 571 C C . GLY A 1 74 ? 21.866 -2.961 -20.984 1.00 86.75 74 GLY A C 1
ATOM 572 O O . GLY A 1 74 ? 21.206 -2.739 -21.997 1.00 86.75 74 GLY A O 1
ATOM 573 N N . ARG A 1 75 ? 21.918 -2.073 -19.980 1.00 89.06 75 ARG A N 1
ATOM 574 C CA . ARG A 1 75 ? 21.326 -0.725 -20.036 1.00 89.06 75 ARG A CA 1
ATOM 575 C C . ARG A 1 75 ? 22.094 0.169 -21.018 1.00 89.06 75 ARG A C 1
ATOM 577 O O . ARG A 1 75 ? 23.319 0.185 -21.008 1.00 89.06 75 ARG A O 1
ATOM 584 N N . CYS A 1 76 ? 21.381 0.976 -21.803 1.00 90.81 76 CYS A N 1
ATOM 585 C CA . CYS A 1 76 ? 21.992 2.001 -22.652 1.00 90.81 76 CYS A CA 1
ATOM 586 C C . CYS A 1 76 ? 21.995 3.366 -21.946 1.00 90.81 76 CYS A C 1
ATOM 588 O O . CYS A 1 76 ? 20.926 3.890 -21.616 1.00 90.81 76 CYS A O 1
ATOM 590 N N . ILE A 1 77 ? 23.169 3.975 -21.763 1.00 93.50 77 ILE A N 1
ATOM 591 C CA . ILE A 1 77 ? 23.324 5.312 -21.168 1.00 93.50 77 ILE A CA 1
ATOM 592 C C . ILE A 1 77 ? 24.046 6.277 -22.113 1.00 93.50 77 ILE A C 1
ATOM 594 O O . ILE A 1 77 ? 24.843 5.894 -22.970 1.00 93.50 77 ILE A O 1
ATOM 598 N N . LYS A 1 78 ? 23.785 7.581 -21.970 1.00 94.81 78 LYS A N 1
ATOM 599 C CA . LYS A 1 78 ? 24.477 8.595 -22.779 1.00 94.81 78 LYS A CA 1
ATOM 600 C C . LYS A 1 78 ? 25.956 8.646 -22.402 1.00 94.81 78 LYS A C 1
ATOM 602 O O . LYS A 1 78 ? 26.272 8.813 -21.236 1.00 94.81 78 LYS A O 1
ATOM 607 N N . ARG A 1 79 ? 26.856 8.676 -23.393 1.00 92.44 79 ARG A N 1
ATOM 608 C CA . ARG A 1 79 ? 28.323 8.751 -23.184 1.00 92.44 79 ARG A CA 1
ATOM 609 C C . ARG A 1 79 ? 28.803 9.897 -22.284 1.00 92.44 79 ARG A C 1
ATOM 611 O O . ARG A 1 79 ? 29.878 9.804 -21.717 1.00 92.44 79 ARG A O 1
ATOM 618 N N . ARG A 1 80 ? 28.015 10.970 -22.137 1.00 93.50 80 ARG A N 1
ATOM 619 C CA . ARG A 1 80 ? 28.296 12.077 -21.199 1.00 93.50 80 ARG A CA 1
ATOM 620 C C . ARG A 1 80 ? 28.289 11.659 -19.721 1.00 93.50 80 ARG A C 1
ATOM 622 O O . ARG A 1 80 ? 28.659 12.472 -18.884 1.00 93.50 80 ARG A O 1
ATOM 629 N N . LEU A 1 81 ? 27.737 10.484 -19.428 1.00 95.06 81 LEU A N 1
ATOM 630 C CA . LEU A 1 81 ? 27.570 9.938 -18.089 1.00 95.06 81 LEU A CA 1
ATOM 631 C C . LEU A 1 81 ? 28.757 9.067 -17.663 1.00 95.06 81 LEU A C 1
ATOM 633 O O . LEU A 1 81 ? 28.908 8.825 -16.484 1.00 95.06 81 LEU A O 1
ATOM 637 N N . LEU A 1 82 ? 29.630 8.678 -18.595 1.00 94.00 82 LEU A N 1
ATOM 638 C CA . LEU A 1 82 ? 30.832 7.911 -18.277 1.00 94.00 82 LEU A CA 1
ATOM 639 C C . LEU A 1 82 ? 31.791 8.720 -17.398 1.00 94.00 82 LEU A C 1
ATOM 641 O O . LEU A 1 82 ? 32.042 9.898 -17.691 1.00 94.00 82 LEU A O 1
ATOM 645 N N . CYS A 1 83 ? 32.376 8.065 -16.394 1.00 93.25 83 CYS A N 1
ATOM 646 C CA . CYS A 1 83 ? 33.385 8.637 -15.503 1.00 93.25 83 CYS A CA 1
ATOM 647 C C . CYS A 1 83 ? 32.935 9.928 -14.805 1.00 93.25 83 CYS A C 1
ATOM 649 O O . CYS A 1 83 ? 33.704 10.895 -14.662 1.00 93.25 83 CYS A O 1
ATOM 651 N N . ASN A 1 84 ? 31.660 9.984 -14.421 1.00 92.19 84 ASN A N 1
ATOM 652 C CA . ASN A 1 84 ? 31.091 11.119 -13.705 1.00 92.19 84 ASN A CA 1
ATOM 653 C C . ASN A 1 84 ? 31.041 10.874 -12.184 1.00 92.19 84 ASN A C 1
ATOM 655 O O . ASN A 1 84 ? 30.723 11.802 -11.437 1.00 92.19 84 ASN A O 1
ATOM 659 N N . GLY A 1 85 ? 31.427 9.682 -11.719 1.00 90.50 85 GLY A N 1
ATOM 660 C CA . GLY A 1 85 ? 31.456 9.294 -10.312 1.00 90.50 85 GLY A CA 1
ATOM 661 C C . GLY A 1 85 ? 30.100 8.894 -9.725 1.00 90.50 85 GLY A C 1
ATOM 662 O O . GLY A 1 85 ? 30.037 8.668 -8.515 1.00 90.50 85 GLY A O 1
ATOM 663 N N . ASP A 1 86 ? 29.040 8.846 -10.533 1.00 93.25 86 ASP A N 1
ATOM 664 C CA . ASP A 1 86 ? 27.729 8.297 -10.187 1.00 93.25 86 ASP A CA 1
ATOM 665 C C . ASP A 1 86 ? 27.608 6.867 -10.745 1.00 93.25 86 ASP A C 1
ATOM 667 O O . ASP A 1 86 ? 28.304 6.499 -11.678 1.00 93.25 86 ASP A O 1
ATOM 671 N N . ASN A 1 87 ? 26.725 6.042 -10.177 1.00 93.62 87 ASN A N 1
ATOM 672 C CA . ASN A 1 87 ? 26.416 4.718 -10.728 1.00 93.62 87 ASN A CA 1
ATOM 673 C C . ASN A 1 87 ? 25.261 4.832 -11.733 1.00 93.62 87 ASN A C 1
ATOM 675 O O . ASN A 1 87 ? 24.105 4.582 -11.380 1.00 93.62 87 ASN A O 1
ATOM 679 N N . ASP A 1 88 ? 25.533 5.240 -12.973 1.00 94.94 88 ASP A N 1
ATOM 680 C CA . ASP A 1 88 ? 24.482 5.390 -13.984 1.00 94.94 88 ASP A CA 1
ATOM 681 C C . ASP A 1 88 ? 24.110 4.038 -14.640 1.00 94.94 88 ASP A C 1
ATOM 683 O O . ASP A 1 88 ? 22.965 3.845 -15.087 1.00 94.94 88 ASP A O 1
ATOM 687 N N . CYS A 1 89 ? 25.026 3.061 -14.654 1.00 92.69 89 CYS A N 1
ATOM 688 C CA . CYS A 1 89 ? 24.765 1.718 -15.187 1.00 92.69 89 CYS A CA 1
ATOM 689 C C . CYS A 1 89 ? 24.015 0.773 -14.232 1.00 92.69 89 CYS A C 1
ATOM 691 O O . CYS A 1 89 ? 23.385 -0.190 -14.689 1.00 92.69 89 CYS A O 1
ATOM 693 N N . GLY A 1 90 ? 24.046 1.052 -12.928 1.00 90.31 90 GLY A N 1
ATOM 694 C CA . GLY A 1 90 ? 23.496 0.212 -11.861 1.00 90.31 90 GLY A CA 1
ATOM 695 C C . GLY A 1 90 ? 24.476 -0.849 -11.338 1.00 90.31 90 GLY A C 1
ATOM 696 O O . GLY A 1 90 ? 24.295 -1.342 -10.228 1.00 90.31 90 GLY A O 1
ATOM 697 N N . ASP A 1 91 ? 25.529 -1.168 -12.092 1.00 92.69 91 ASP A N 1
ATOM 698 C CA . ASP A 1 91 ? 26.598 -2.115 -11.744 1.00 92.69 91 ASP A CA 1
ATOM 699 C C . ASP A 1 91 ? 27.998 -1.478 -11.703 1.00 92.69 91 ASP A C 1
ATOM 701 O O . ASP A 1 91 ? 28.979 -2.209 -11.606 1.00 92.69 91 ASP A O 1
ATOM 705 N N . TYR A 1 92 ? 28.091 -0.143 -11.762 1.00 92.44 92 TYR A N 1
ATOM 706 C CA . TYR A 1 92 ? 29.332 0.641 -11.845 1.00 92.44 92 TYR A CA 1
ATOM 707 C C . TYR A 1 92 ? 30.188 0.428 -13.109 1.00 92.44 92 TYR A C 1
ATOM 709 O O . TYR A 1 92 ? 31.300 0.947 -13.176 1.00 92.44 92 TYR A O 1
ATOM 717 N N . SER A 1 93 ? 29.686 -0.260 -14.143 1.00 94.00 93 SER A N 1
ATOM 718 C CA . SER A 1 93 ? 30.455 -0.481 -15.385 1.00 94.00 93 SER A CA 1
ATOM 719 C C . SER A 1 93 ? 30.785 0.802 -16.168 1.00 94.00 93 SER A C 1
ATOM 721 O O . SER A 1 93 ? 31.662 0.802 -17.031 1.00 94.00 93 SER A O 1
ATOM 723 N N . ASP A 1 94 ? 30.111 1.911 -15.869 1.00 93.00 94 ASP A N 1
ATOM 724 C CA . ASP A 1 94 ? 30.410 3.256 -16.366 1.00 93.00 94 ASP A CA 1
ATOM 725 C C . ASP A 1 94 ? 31.612 3.933 -15.689 1.00 93.00 94 ASP A C 1
ATOM 727 O O . ASP A 1 94 ? 32.111 4.938 -16.204 1.00 93.00 94 ASP A O 1
ATOM 731 N N . GLU A 1 95 ? 32.095 3.365 -14.581 1.00 92.81 95 GLU A N 1
ATOM 732 C CA . GLU A 1 95 ? 33.150 3.922 -13.729 1.00 92.81 95 GLU A CA 1
ATOM 733 C C . GLU A 1 95 ? 34.434 3.057 -13.692 1.00 92.81 95 GLU A C 1
ATOM 735 O O . GLU A 1 95 ? 35.396 3.404 -13.005 1.00 92.81 95 GLU A O 1
ATOM 740 N N . ASP A 1 96 ? 34.484 1.951 -14.446 1.00 89.31 96 ASP A N 1
ATOM 741 C CA . ASP A 1 96 ? 35.600 0.989 -14.423 1.00 89.31 96 ASP A CA 1
ATOM 742 C C . ASP A 1 96 ? 36.880 1.481 -15.138 1.00 89.31 96 ASP A C 1
ATOM 744 O O . ASP A 1 96 ? 37.990 1.175 -14.698 1.00 89.31 96 ASP A O 1
ATOM 748 N N . ASP A 1 97 ? 36.755 2.231 -16.241 1.00 87.25 97 ASP A N 1
ATOM 749 C CA . ASP A 1 97 ? 37.881 2.656 -17.102 1.00 87.25 97 ASP A CA 1
ATOM 750 C C . ASP A 1 97 ? 38.036 4.186 -17.127 1.00 87.25 97 ASP A C 1
ATOM 752 O O . ASP A 1 97 ? 37.912 4.847 -18.162 1.00 87.25 97 ASP A O 1
ATOM 756 N N . CYS A 1 98 ? 38.252 4.761 -15.943 1.00 86.44 98 CYS A N 1
ATOM 757 C CA . CYS A 1 98 ? 38.270 6.205 -15.729 1.00 86.44 98 CYS A CA 1
ATOM 758 C C . CYS A 1 98 ? 39.638 6.731 -15.275 1.00 86.44 98 CYS A C 1
ATOM 760 O O . CYS A 1 98 ? 40.352 6.109 -14.488 1.00 86.44 98 CYS A O 1
ATOM 762 N N . GLU A 1 99 ? 40.004 7.928 -15.743 1.00 80.69 99 GLU A N 1
ATOM 763 C CA . GLU A 1 99 ? 41.154 8.667 -15.211 1.00 80.69 99 GLU A CA 1
ATOM 764 C C . GLU A 1 99 ? 40.876 9.134 -13.765 1.00 80.69 99 GLU A C 1
ATOM 766 O O . GLU A 1 99 ? 39.731 9.373 -13.388 1.00 80.69 99 GLU A O 1
ATOM 771 N N . ASN A 1 100 ? 41.924 9.317 -12.951 1.00 76.69 100 ASN A N 1
ATOM 772 C CA . ASN A 1 100 ? 41.832 9.562 -11.497 1.00 76.69 100 ASN A CA 1
ATOM 773 C C . ASN A 1 100 ? 41.079 10.847 -11.049 1.00 76.69 100 ASN A C 1
ATOM 775 O O . ASN A 1 100 ? 41.006 11.098 -9.846 1.00 76.69 100 ASN A O 1
ATOM 779 N N . ASP A 1 101 ? 40.545 11.670 -11.960 1.00 78.44 101 ASP A N 1
ATOM 780 C CA . ASP A 1 101 ? 39.813 12.912 -11.647 1.00 78.44 101 ASP A CA 1
ATOM 781 C C . ASP A 1 101 ? 38.414 12.940 -12.311 1.00 78.44 101 ASP A C 1
ATOM 783 O O . ASP A 1 101 ? 38.238 13.529 -13.386 1.00 78.44 101 ASP A O 1
ATOM 787 N N . PRO A 1 102 ? 37.402 12.279 -11.710 1.00 81.31 102 PRO A N 1
ATOM 788 C CA . PRO A 1 102 ? 36.057 12.208 -12.271 1.00 81.31 102 PRO A CA 1
ATOM 789 C C . PRO A 1 102 ? 35.353 13.568 -12.221 1.00 81.31 102 PRO A C 1
ATOM 791 O O . PRO A 1 102 ? 35.359 14.280 -11.210 1.00 81.31 102 PRO A O 1
ATOM 794 N N . ARG A 1 103 ? 34.654 13.924 -13.304 1.00 84.19 103 ARG A N 1
ATOM 795 C CA . ARG A 1 103 ? 33.915 15.195 -13.397 1.00 84.19 103 ARG A CA 1
ATOM 796 C C . ARG A 1 103 ? 32.549 15.092 -12.722 1.00 84.19 103 ARG A C 1
ATOM 798 O O . ARG A 1 103 ? 31.515 15.099 -13.388 1.00 84.19 103 ARG A O 1
ATOM 805 N N . LYS A 1 104 ? 32.553 15.074 -11.387 1.00 90.56 104 LYS A N 1
ATOM 806 C CA . LYS A 1 104 ? 31.341 14.928 -10.569 1.00 90.56 104 LYS A CA 1
ATOM 807 C C . LYS A 1 104 ? 30.307 16.029 -10.836 1.00 90.56 104 LYS A C 1
ATOM 809 O O . LYS A 1 104 ? 30.634 17.212 -10.667 1.00 90.56 104 LYS A O 1
ATOM 814 N N . PRO A 1 105 ? 29.035 15.693 -11.135 1.00 92.88 105 PRO A N 1
ATOM 815 C CA . PRO A 1 105 ? 27.972 16.681 -11.341 1.00 92.88 105 PRO A CA 1
ATOM 816 C C . PRO A 1 105 ? 27.787 17.646 -10.165 1.00 92.88 105 PRO A C 1
ATOM 818 O O . PRO A 1 105 ? 27.530 18.840 -10.355 1.00 92.88 105 PRO A O 1
ATOM 821 N N . CYS A 1 106 ? 27.935 17.143 -8.937 1.00 92.25 106 CYS A N 1
ATOM 822 C CA . CYS A 1 106 ? 27.799 17.945 -7.724 1.00 92.25 106 CYS A CA 1
ATOM 823 C C . CYS A 1 106 ? 29.068 18.708 -7.317 1.00 92.25 106 CYS A C 1
ATOM 825 O O . CYS A 1 106 ? 28.957 19.644 -6.520 1.00 92.25 106 CYS A O 1
ATOM 827 N N . ARG A 1 107 ? 30.235 18.404 -7.904 1.00 90.25 107 ARG A N 1
ATOM 828 C CA . ARG A 1 107 ? 31.537 18.976 -7.509 1.00 90.25 107 ARG A CA 1
ATOM 829 C C . ARG A 1 107 ? 31.729 18.884 -5.985 1.00 90.25 107 ARG A C 1
ATOM 831 O O . ARG A 1 107 ? 31.467 17.837 -5.409 1.00 90.25 107 ARG A O 1
ATOM 838 N N . ASP A 1 108 ? 32.091 19.993 -5.342 1.00 88.56 108 ASP A N 1
ATOM 839 C CA . ASP A 1 108 ? 32.340 20.093 -3.897 1.00 88.56 108 ASP A CA 1
ATOM 840 C C . ASP A 1 108 ? 31.073 20.352 -3.062 1.00 88.56 108 ASP A C 1
ATOM 842 O O . ASP A 1 108 ? 31.150 20.643 -1.867 1.00 88.56 108 ASP A O 1
ATOM 846 N N . LYS A 1 109 ? 29.881 20.328 -3.673 1.00 88.69 109 LYS A N 1
ATOM 847 C CA . LYS A 1 109 ? 28.637 20.528 -2.923 1.00 88.69 109 LYS A CA 1
ATOM 848 C C . LYS A 1 109 ? 28.410 19.315 -2.025 1.00 88.69 109 LYS A C 1
ATOM 850 O O . LYS A 1 109 ? 28.280 18.205 -2.527 1.00 88.69 109 LYS A O 1
ATOM 855 N N . VAL A 1 110 ? 28.271 19.551 -0.723 1.00 86.44 110 VAL A N 1
ATOM 856 C CA . VAL A 1 110 ? 27.800 18.531 0.222 1.00 86.44 110 VAL A CA 1
ATOM 857 C C . VAL A 1 110 ? 26.352 18.199 -0.124 1.00 86.44 110 VAL A C 1
ATOM 859 O O . VAL A 1 110 ? 25.484 19.079 -0.079 1.00 86.44 110 VAL A O 1
ATOM 862 N N . VAL A 1 111 ? 26.119 16.961 -0.548 1.00 89.56 111 VAL A N 1
ATOM 863 C CA . VAL A 1 111 ? 24.799 16.433 -0.886 1.00 89.56 111 VAL A CA 1
ATOM 864 C C . VAL A 1 111 ? 24.721 14.995 -0.391 1.00 89.56 111 VAL A C 1
ATOM 866 O O . VAL A 1 111 ? 25.635 14.216 -0.643 1.00 89.56 111 VAL A O 1
ATOM 869 N N . GLU A 1 112 ? 23.634 14.665 0.295 1.00 91.62 112 GLU A N 1
ATOM 870 C CA . GLU A 1 112 ? 23.358 13.321 0.800 1.00 91.62 112 GLU A CA 1
ATOM 871 C C . GLU A 1 112 ? 22.325 12.595 -0.069 1.00 91.62 112 GLU A C 1
ATOM 873 O O . GLU A 1 112 ? 21.571 13.209 -0.836 1.00 91.62 112 GLU A O 1
ATOM 878 N N . GLU A 1 113 ? 22.286 11.273 0.050 1.00 91.50 113 GLU A N 1
ATOM 879 C CA . GLU A 1 113 ? 21.277 10.442 -0.599 1.00 91.50 113 GLU A CA 1
ATOM 880 C C . GLU A 1 113 ? 19.936 10.555 0.127 1.00 91.50 113 GLU A C 1
ATOM 882 O O . GLU A 1 113 ? 19.859 10.610 1.352 1.00 91.50 113 GLU A O 1
ATOM 887 N N . SER A 1 114 ? 18.854 10.629 -0.644 1.00 92.25 114 SER A N 1
ATOM 888 C CA . SER A 1 114 ? 17.509 10.803 -0.102 1.00 92.25 114 SER A CA 1
ATOM 889 C C . SER A 1 114 ? 16.818 9.455 0.079 1.00 92.25 114 SER A C 1
ATOM 891 O O . SER A 1 114 ? 16.350 8.887 -0.905 1.00 92.25 114 SER A O 1
ATOM 893 N N . GLU A 1 115 ? 16.633 8.979 1.313 1.00 90.44 115 GLU A N 1
ATOM 894 C CA . GLU A 1 115 ? 15.827 7.767 1.567 1.00 90.44 115 GLU A CA 1
ATOM 895 C C . GLU A 1 115 ? 14.361 7.936 1.125 1.00 90.44 115 GLU A C 1
ATOM 897 O O . GLU A 1 115 ? 13.737 7.018 0.584 1.00 90.44 115 GLU A O 1
ATOM 902 N N . MET A 1 116 ? 13.823 9.156 1.232 1.00 91.06 116 MET A N 1
ATOM 903 C CA . MET A 1 116 ? 12.529 9.494 0.634 1.00 91.06 116 MET A CA 1
ATOM 904 C C . MET A 1 116 ? 12.555 9.393 -0.897 1.00 91.06 116 MET A C 1
ATOM 906 O O . MET A 1 116 ? 11.638 8.840 -1.498 1.00 91.06 116 MET A O 1
ATOM 910 N N . GLY A 1 117 ? 13.599 9.920 -1.537 1.00 93.50 117 GLY A N 1
ATOM 911 C CA . GLY A 1 117 ? 13.788 9.846 -2.982 1.00 93.50 117 GLY A CA 1
ATOM 912 C C . GLY A 1 117 ? 13.941 8.409 -3.478 1.00 93.50 117 GLY A C 1
ATOM 913 O O . GLY A 1 117 ? 13.364 8.071 -4.505 1.00 93.50 117 GLY A O 1
ATOM 914 N N . ARG A 1 118 ? 14.643 7.552 -2.728 1.00 91.44 118 ARG A N 1
ATOM 915 C CA . ARG A 1 118 ? 14.796 6.121 -3.033 1.00 91.44 118 ARG A CA 1
ATOM 916 C C . ARG A 1 118 ? 13.474 5.368 -2.923 1.00 91.44 118 ARG A C 1
ATOM 918 O O . ARG A 1 118 ? 13.169 4.550 -3.786 1.00 91.44 118 ARG A O 1
ATOM 925 N N . THR A 1 119 ? 12.663 5.703 -1.921 1.00 90.75 119 THR A N 1
ATOM 926 C CA . THR A 1 119 ? 11.351 5.078 -1.681 1.00 90.75 119 THR A CA 1
ATOM 927 C C . THR A 1 119 ? 10.252 5.596 -2.623 1.00 90.75 119 THR A C 1
ATOM 929 O O . THR A 1 119 ? 9.221 4.949 -2.798 1.00 90.75 119 THR A O 1
ATOM 932 N N . ALA A 1 120 ? 10.441 6.754 -3.259 1.00 93.56 120 ALA A N 1
ATOM 933 C CA . ALA A 1 120 ? 9.458 7.341 -4.164 1.00 93.56 120 ALA A CA 1
ATOM 934 C C . ALA A 1 120 ? 9.136 6.416 -5.354 1.00 93.56 120 ALA A C 1
ATOM 936 O O . ALA A 1 120 ? 10.025 5.867 -6.004 1.00 93.56 120 ALA A O 1
ATOM 937 N N . GLY A 1 121 ? 7.850 6.261 -5.668 1.00 90.19 121 GLY A N 1
ATOM 938 C CA . GLY A 1 121 ? 7.412 5.397 -6.764 1.00 90.19 121 GLY A CA 1
ATOM 939 C C . GLY A 1 121 ? 7.258 3.926 -6.395 1.00 90.19 121 GLY A C 1
ATOM 940 O O . GLY A 1 121 ? 6.968 3.123 -7.276 1.00 90.19 121 GLY A O 1
ATOM 941 N N . TYR A 1 122 ? 7.420 3.554 -5.121 1.00 88.31 122 TYR A N 1
ATOM 942 C CA . TYR A 1 122 ? 7.318 2.161 -4.691 1.00 88.31 122 TYR A CA 1
ATOM 943 C C . TYR A 1 122 ? 6.041 1.472 -5.197 1.00 88.31 122 TYR A C 1
ATOM 945 O O . TYR A 1 122 ? 4.969 2.093 -5.295 1.00 88.31 122 TYR A O 1
ATOM 953 N N . GLY A 1 123 ? 6.186 0.187 -5.524 1.00 88.19 123 GLY A N 1
ATOM 954 C CA . GLY A 1 123 ? 5.103 -0.670 -5.987 1.00 88.19 123 GLY A CA 1
ATOM 955 C C . GLY A 1 123 ? 4.082 -0.950 -4.887 1.00 88.19 123 GLY A C 1
ATOM 956 O O . GLY A 1 123 ? 4.409 -0.974 -3.702 1.00 88.19 123 GLY A O 1
ATOM 957 N N . ILE A 1 124 ? 2.838 -1.212 -5.281 1.00 88.44 124 ILE A N 1
ATOM 958 C CA . ILE A 1 124 ? 1.722 -1.521 -4.385 1.00 88.44 124 ILE A CA 1
ATOM 959 C C . ILE A 1 124 ? 0.935 -2.697 -4.940 1.00 88.44 124 ILE A C 1
ATOM 961 O O . ILE A 1 124 ? 0.597 -2.760 -6.129 1.00 88.44 124 ILE A O 1
ATOM 965 N N . ASN A 1 125 ? 0.606 -3.634 -4.057 1.00 88.38 125 ASN A N 1
ATOM 966 C CA . ASN A 1 125 ? -0.322 -4.705 -4.359 1.00 88.38 125 ASN A CA 1
ATOM 967 C C . ASN A 1 125 ? -1.670 -4.431 -3.690 1.00 88.38 125 ASN A C 1
ATOM 969 O O . ASN A 1 125 ? -1.748 -4.244 -2.478 1.00 88.38 125 ASN A O 1
ATOM 973 N N . ILE A 1 126 ? -2.729 -4.451 -4.490 1.00 85.88 126 ILE A N 1
ATOM 974 C CA . ILE A 1 126 ? -4.104 -4.185 -4.051 1.00 85.88 126 ILE A CA 1
ATOM 975 C C . ILE A 1 126 ? -4.629 -5.149 -2.977 1.00 85.88 126 ILE A C 1
ATOM 977 O O . ILE A 1 126 ? -5.561 -4.800 -2.263 1.00 85.88 126 ILE A O 1
ATOM 981 N N . LEU A 1 127 ? -4.031 -6.337 -2.830 1.00 85.88 127 LEU A N 1
ATOM 982 C CA . LEU A 1 127 ? -4.386 -7.299 -1.777 1.00 85.88 127 LEU A CA 1
ATOM 983 C C . LEU A 1 127 ? -3.610 -7.067 -0.465 1.00 85.88 127 LEU A C 1
ATOM 985 O O . LEU A 1 127 ? -3.723 -7.856 0.471 1.00 85.88 127 LEU A O 1
ATOM 989 N N . GLY A 1 128 ? -2.801 -6.007 -0.382 1.00 82.06 128 GLY A N 1
ATOM 990 C CA . GLY A 1 128 ? -2.109 -5.580 0.837 1.00 82.06 128 GLY A CA 1
ATOM 991 C C . GLY A 1 128 ? -0.690 -6.127 1.027 1.00 82.06 128 GLY A C 1
ATOM 992 O O . GLY A 1 128 ? -0.013 -5.711 1.972 1.00 82.06 128 GLY A O 1
ATOM 993 N N . MET A 1 129 ? -0.198 -7.022 0.162 1.00 82.69 129 MET A N 1
ATOM 994 C CA . MET A 1 129 ? 1.213 -7.426 0.199 1.00 82.69 129 MET A CA 1
ATOM 995 C C . MET A 1 129 ? 2.130 -6.263 -0.176 1.00 82.69 129 MET A C 1
ATOM 997 O O . MET A 1 129 ? 1.859 -5.495 -1.098 1.00 82.69 129 MET A O 1
ATOM 1001 N N . VAL A 1 130 ? 3.258 -6.184 0.522 1.00 82.44 130 VAL A N 1
ATOM 1002 C CA . VAL A 1 130 ? 4.359 -5.294 0.154 1.00 82.44 130 VAL A CA 1
ATOM 1003 C C . VAL A 1 130 ? 5.131 -5.963 -0.985 1.00 82.44 130 VAL A C 1
ATOM 1005 O O . VAL A 1 130 ? 5.568 -7.105 -0.795 1.00 82.44 130 VAL A O 1
ATOM 1008 N N . PRO A 1 131 ? 5.286 -5.311 -2.150 1.00 84.69 131 PRO A N 1
ATOM 1009 C CA . PRO A 1 131 ? 6.117 -5.838 -3.227 1.00 84.69 131 PRO A CA 1
ATOM 1010 C C . PRO A 1 131 ? 7.559 -6.073 -2.783 1.00 84.69 131 PRO A C 1
ATOM 1012 O O . PRO A 1 131 ? 8.053 -5.445 -1.849 1.00 84.69 131 PRO A O 1
ATOM 1015 N N . LEU A 1 132 ? 8.231 -7.012 -3.440 1.00 82.06 132 LEU A N 1
ATOM 1016 C CA . LEU A 1 132 ? 9.581 -7.434 -3.077 1.00 82.06 132 LEU A CA 1
ATOM 1017 C C . LEU A 1 132 ? 10.643 -6.425 -3.526 1.00 82.06 132 LEU A C 1
ATOM 1019 O O . LEU A 1 132 ? 11.694 -6.325 -2.893 1.00 82.06 132 LEU A O 1
ATOM 1023 N N . THR A 1 133 ? 10.387 -5.708 -4.621 1.00 87.06 133 THR A N 1
ATOM 1024 C CA . THR A 1 133 ? 11.342 -4.787 -5.247 1.00 87.06 133 THR A CA 1
ATOM 1025 C C . THR A 1 133 ? 10.630 -3.598 -5.900 1.00 87.06 133 THR A C 1
ATOM 1027 O O . THR A 1 133 ? 9.425 -3.623 -6.156 1.00 87.06 133 THR A O 1
ATOM 1030 N N . THR A 1 134 ? 11.385 -2.528 -6.171 1.00 90.81 134 THR A N 1
ATOM 1031 C CA . THR A 1 134 ? 10.895 -1.349 -6.901 1.00 90.81 134 THR A CA 1
ATOM 1032 C C . THR A 1 134 ? 11.224 -1.454 -8.396 1.00 90.81 134 THR A C 1
ATOM 1034 O O . THR A 1 134 ? 12.317 -1.909 -8.750 1.00 90.81 134 THR A O 1
ATOM 1037 N N . PRO A 1 135 ? 10.317 -1.023 -9.294 1.00 94.06 135 PRO A N 1
ATOM 1038 C CA . PRO A 1 135 ? 10.621 -0.924 -10.719 1.00 94.06 135 PRO A CA 1
ATOM 1039 C C . PRO A 1 135 ? 11.524 0.278 -11.050 1.00 94.06 135 PRO A C 1
ATOM 1041 O O . PRO A 1 135 ? 12.167 0.288 -12.097 1.00 94.06 135 PRO A O 1
ATOM 1044 N N . PHE A 1 136 ? 11.582 1.294 -10.182 1.00 95.56 136 PHE A N 1
ATOM 1045 C CA . PHE A 1 136 ? 12.306 2.542 -10.429 1.00 95.56 136 PHE A CA 1
ATOM 1046 C C . PHE A 1 136 ? 13.757 2.468 -9.967 1.00 95.56 136 PHE A C 1
ATOM 1048 O O . PHE A 1 136 ? 14.027 2.138 -8.813 1.00 95.56 136 PHE A O 1
ATOM 1055 N N . ASP A 1 137 ? 14.678 2.868 -10.840 1.00 95.56 137 ASP A N 1
ATOM 1056 C CA . ASP A 1 137 ? 16.064 3.116 -10.457 1.00 95.56 137 ASP A CA 1
ATOM 1057 C C . ASP A 1 137 ? 16.215 4.554 -9.944 1.00 95.56 137 ASP A C 1
ATOM 1059 O O . ASP A 1 137 ? 16.429 5.500 -10.705 1.00 95.56 137 ASP A O 1
ATOM 1063 N N . ASN A 1 138 ? 16.033 4.721 -8.637 1.00 95.62 138 ASN A N 1
ATOM 1064 C CA . ASN A 1 138 ? 16.161 6.011 -7.965 1.00 95.62 138 ASN A CA 1
ATOM 1065 C C . ASN A 1 138 ? 17.602 6.323 -7.520 1.00 95.62 138 ASN A C 1
ATOM 1067 O O . ASN A 1 138 ? 17.811 7.312 -6.821 1.00 95.62 138 ASN A O 1
ATOM 1071 N N . GLU A 1 139 ? 18.583 5.517 -7.930 1.00 93.88 139 GLU A N 1
ATOM 1072 C CA . GLU A 1 139 ? 20.010 5.824 -7.773 1.00 93.88 139 GLU A CA 1
ATOM 1073 C C . GLU A 1 139 ? 20.573 6.511 -9.030 1.00 93.88 139 GLU A C 1
ATOM 1075 O O . GLU A 1 139 ? 21.621 7.149 -8.980 1.00 93.88 139 GLU A O 1
ATOM 1080 N N . PHE A 1 140 ? 19.822 6.497 -10.136 1.00 96.00 140 PHE A N 1
ATOM 1081 C CA . PHE A 1 140 ? 20.150 7.231 -11.352 1.00 96.00 140 PHE A CA 1
ATOM 1082 C C . PHE A 1 140 ? 19.850 8.742 -11.242 1.00 96.00 140 PHE A C 1
ATOM 1084 O O . PHE A 1 140 ? 18.713 9.170 -10.991 1.00 96.00 140 PHE A O 1
ATOM 1091 N N . TYR A 1 141 ? 20.857 9.577 -11.530 1.00 96.19 141 TYR A N 1
ATOM 1092 C CA . TYR A 1 141 ? 20.761 11.046 -11.473 1.00 96.19 141 TYR A CA 1
ATOM 1093 C C . TYR A 1 141 ? 20.912 11.743 -12.832 1.00 96.19 141 TYR A C 1
ATOM 1095 O O . TYR A 1 141 ? 20.706 12.959 -12.919 1.00 96.19 141 TYR A O 1
ATOM 1103 N N . ASN A 1 142 ? 21.235 11.008 -13.902 1.00 95.75 142 ASN A N 1
ATOM 1104 C CA . ASN A 1 142 ? 21.387 11.539 -15.264 1.00 95.75 142 ASN A CA 1
ATOM 1105 C C . ASN A 1 142 ? 22.437 12.661 -15.382 1.00 95.75 142 ASN A C 1
ATOM 1107 O O . ASN A 1 142 ? 22.260 13.607 -16.162 1.00 95.75 142 ASN A O 1
ATOM 1111 N N . GLY A 1 143 ? 23.499 12.605 -14.571 1.00 94.44 143 GLY A N 1
ATOM 1112 C CA . GLY A 1 143 ? 24.541 13.633 -14.534 1.00 94.44 143 GLY A CA 1
ATOM 1113 C C . GLY A 1 143 ? 24.064 15.003 -14.026 1.00 94.44 143 GLY A C 1
ATOM 1114 O O . GLY A 1 143 ? 24.683 16.025 -14.330 1.00 94.44 143 GLY A O 1
ATOM 1115 N N . LEU A 1 144 ? 22.945 15.062 -13.293 1.00 94.94 144 LEU A N 1
ATOM 1116 C CA . LEU A 1 144 ? 22.401 16.291 -12.706 1.00 94.94 144 LEU A CA 1
ATOM 1117 C C . LEU A 1 144 ? 22.624 16.331 -11.191 1.00 94.94 144 LEU A C 1
ATOM 1119 O O . LEU A 1 144 ? 22.562 15.315 -10.502 1.00 94.94 144 LEU A O 1
ATOM 1123 N N . CYS A 1 145 ? 22.829 17.535 -10.657 1.00 95.19 145 CYS A N 1
ATOM 1124 C CA . CYS A 1 145 ? 22.912 17.787 -9.216 1.00 95.19 145 CYS A CA 1
ATOM 1125 C C . CYS A 1 145 ? 21.725 18.643 -8.748 1.00 95.19 145 CYS A C 1
ATOM 1127 O O . CYS A 1 145 ? 21.896 19.753 -8.228 1.00 95.19 145 CYS A O 1
ATOM 1129 N N . ASP A 1 146 ? 20.513 18.137 -8.981 1.00 95.25 146 ASP A N 1
ATOM 1130 C CA . ASP A 1 146 ? 19.289 18.721 -8.438 1.00 95.25 146 ASP A CA 1
ATOM 1131 C C . ASP A 1 146 ? 19.253 18.464 -6.931 1.00 95.25 146 ASP A C 1
ATOM 1133 O O . ASP A 1 146 ? 19.290 17.318 -6.481 1.00 95.25 146 ASP A O 1
ATOM 1137 N N . ARG A 1 147 ? 19.189 19.537 -6.141 1.00 94.12 147 ARG A N 1
ATOM 1138 C CA . ARG A 1 147 ? 19.212 19.455 -4.679 1.00 94.12 147 ARG A CA 1
ATOM 1139 C C . ARG A 1 147 ? 17.898 19.933 -4.102 1.00 94.12 147 ARG A C 1
ATOM 1141 O O . ARG A 1 147 ? 17.359 20.949 -4.540 1.00 94.12 147 ARG A O 1
ATOM 1148 N N . VAL A 1 148 ? 17.446 19.242 -3.071 1.00 94.50 148 VAL A N 1
ATOM 1149 C CA . VAL A 1 148 ? 16.318 19.640 -2.235 1.00 94.50 148 VAL A CA 1
ATOM 1150 C C . VAL A 1 148 ? 16.818 19.803 -0.809 1.00 94.50 148 VAL A C 1
ATOM 1152 O O . VAL A 1 148 ? 17.709 19.080 -0.373 1.00 94.50 148 VAL A O 1
ATOM 1155 N N . ARG A 1 149 ? 16.306 20.806 -0.104 1.00 92.62 149 ARG A N 1
ATOM 1156 C CA . ARG A 1 149 ? 16.713 21.087 1.271 1.00 92.62 149 ARG A CA 1
ATOM 1157 C C . ARG A 1 149 ? 15.634 20.585 2.210 1.00 92.62 149 ARG A C 1
ATOM 1159 O O . ARG A 1 149 ? 14.468 20.923 2.012 1.00 92.62 149 ARG A O 1
ATOM 1166 N N . ASP A 1 150 ? 16.029 19.829 3.220 1.00 89.19 150 ASP A N 1
ATOM 1167 C CA . ASP A 1 150 ? 15.150 19.537 4.341 1.00 89.19 150 ASP A CA 1
ATOM 1168 C C . ASP A 1 150 ? 15.125 20.736 5.299 1.00 89.19 150 ASP A C 1
ATOM 1170 O O . ASP A 1 150 ? 16.168 21.250 5.709 1.00 89.19 150 ASP A O 1
ATOM 1174 N N . GLY A 1 151 ? 13.923 21.220 5.612 1.00 81.81 151 GLY A N 1
ATOM 1175 C CA . GLY A 1 151 ? 13.722 22.354 6.510 1.00 81.81 151 GLY A CA 1
ATOM 1176 C C . GLY A 1 151 ? 14.134 22.059 7.951 1.00 81.81 151 GLY A C 1
ATOM 1177 O O . GLY A 1 151 ? 14.546 22.986 8.645 1.00 81.81 151 GLY A O 1
ATOM 1178 N N . ASN A 1 152 ? 14.080 20.791 8.371 1.00 78.38 152 ASN A N 1
ATOM 1179 C CA . ASN A 1 152 ? 14.345 20.394 9.752 1.00 78.38 152 ASN A CA 1
ATOM 1180 C C . ASN A 1 152 ? 15.832 20.130 9.997 1.00 78.38 152 ASN A C 1
ATOM 1182 O O . ASN A 1 152 ? 16.441 20.761 10.857 1.00 78.38 152 ASN A O 1
ATOM 1186 N N . THR A 1 153 ? 16.443 19.234 9.218 1.00 83.81 153 THR A N 1
ATOM 1187 C CA . THR A 1 153 ? 17.873 18.899 9.370 1.00 83.81 153 THR A CA 1
ATOM 1188 C C . THR A 1 153 ? 18.807 19.936 8.742 1.00 83.81 153 THR A C 1
ATOM 1190 O O . THR A 1 153 ? 20.004 19.941 9.014 1.00 83.81 153 THR A O 1
ATOM 1193 N N . LEU A 1 154 ? 18.275 20.832 7.898 1.00 86.44 154 LEU A N 1
ATOM 1194 C CA . LEU A 1 154 ? 19.026 21.772 7.054 1.00 86.44 154 LEU A CA 1
ATOM 1195 C C . LEU A 1 154 ? 19.962 21.094 6.037 1.00 86.44 154 LEU A C 1
ATOM 1197 O O . LEU A 1 154 ? 20.687 21.803 5.327 1.00 86.44 154 LEU A O 1
ATOM 1201 N N . THR A 1 155 ? 19.898 19.765 5.926 1.00 90.31 155 THR A N 1
ATOM 1202 C CA . THR A 1 155 ? 20.663 18.935 4.997 1.00 90.31 155 THR A CA 1
ATOM 1203 C C . THR A 1 155 ? 20.175 19.129 3.564 1.00 90.31 155 THR A C 1
ATOM 1205 O O . THR A 1 155 ? 18.988 19.350 3.295 1.00 90.31 155 THR A O 1
ATOM 1208 N N . TYR A 1 156 ? 21.112 19.064 2.617 1.00 94.06 156 TYR A N 1
ATOM 1209 C CA . TYR A 1 156 ? 20.805 19.035 1.193 1.00 94.06 156 TYR A CA 1
ATOM 1210 C C . TYR A 1 156 ? 20.819 17.595 0.698 1.00 94.06 156 TYR A C 1
ATOM 1212 O O . TYR A 1 156 ? 21.865 16.953 0.693 1.00 94.06 156 TYR A O 1
ATOM 1220 N N . TYR A 1 157 ? 19.677 17.133 0.210 1.00 94.88 157 TYR A N 1
ATOM 1221 C CA . TYR A 1 157 ? 19.537 15.825 -0.407 1.00 94.88 157 TYR A CA 1
ATOM 1222 C C . TYR A 1 157 ? 19.555 15.928 -1.929 1.00 94.88 157 TYR A C 1
ATOM 1224 O O . TYR A 1 157 ? 19.052 16.900 -2.512 1.00 94.88 157 TYR A O 1
ATOM 1232 N N . ARG A 1 158 ? 20.120 14.916 -2.589 1.00 95.25 158 ARG A N 1
ATOM 1233 C CA . ARG A 1 158 ? 20.099 14.802 -4.047 1.00 95.25 158 ARG A CA 1
ATOM 1234 C C . ARG A 1 158 ? 18.752 14.246 -4.479 1.00 95.25 158 ARG A C 1
ATOM 1236 O O . ARG A 1 158 ? 18.295 13.233 -3.959 1.00 95.25 158 ARG A O 1
ATOM 1243 N N . LYS A 1 159 ? 18.106 14.911 -5.433 1.00 96.25 159 LYS A N 1
ATOM 1244 C CA . LYS A 1 159 ? 16.835 14.453 -5.996 1.00 96.25 159 LYS A CA 1
ATOM 1245 C C . LYS A 1 159 ? 17.110 13.466 -7.143 1.00 96.25 159 LYS A C 1
ATOM 1247 O O . LYS A 1 159 ? 17.749 13.882 -8.113 1.00 96.25 159 LYS A O 1
ATOM 1252 N N . PRO A 1 160 ? 16.612 12.217 -7.080 1.00 97.38 160 PRO A N 1
ATOM 1253 C CA . PRO A 1 160 ? 16.750 11.253 -8.173 1.00 97.38 160 PRO A CA 1
ATOM 1254 C C . PRO A 1 160 ? 16.108 11.733 -9.473 1.00 97.38 160 PRO A C 1
ATOM 1256 O O . PRO A 1 160 ? 15.136 12.493 -9.451 1.00 97.38 160 PRO A O 1
ATOM 1259 N N . TRP A 1 161 ? 16.598 11.243 -10.616 1.00 97.19 161 TRP A N 1
ATOM 1260 C CA . TRP A 1 161 ? 16.066 11.621 -11.929 1.00 97.19 161 TRP A CA 1
ATOM 1261 C C . TRP A 1 161 ? 14.572 11.314 -12.057 1.00 97.19 161 TRP A C 1
ATOM 1263 O O . TRP A 1 161 ? 13.801 12.182 -12.470 1.00 97.19 161 TRP A O 1
ATOM 1273 N N . ASN A 1 162 ? 14.157 10.109 -11.661 1.00 97.19 162 ASN A N 1
ATOM 1274 C CA . ASN A 1 162 ? 12.773 9.637 -11.764 1.00 97.19 162 ASN A CA 1
ATOM 1275 C C . ASN A 1 162 ? 11.778 10.468 -10.948 1.00 97.19 162 ASN A C 1
ATOM 1277 O O . ASN A 1 162 ? 10.587 10.490 -11.266 1.00 97.19 162 ASN A O 1
ATOM 1281 N N . VAL A 1 163 ? 12.252 11.176 -9.923 1.00 97.56 163 VAL A N 1
ATOM 1282 C CA . VAL A 1 163 ? 11.421 11.989 -9.041 1.00 97.56 163 VAL A CA 1
ATOM 1283 C C . VAL A 1 163 ? 11.342 13.410 -9.602 1.00 97.56 163 VAL A C 1
ATOM 1285 O O . VAL A 1 163 ? 12.287 14.199 -9.542 1.00 97.56 163 VAL A O 1
ATOM 1288 N N . ALA A 1 164 ? 10.188 13.763 -10.170 1.00 96.31 164 ALA A N 1
ATOM 1289 C CA . ALA A 1 164 ? 9.960 15.084 -10.751 1.00 96.31 164 ALA A CA 1
ATOM 1290 C C . ALA A 1 164 ? 9.990 16.168 -9.665 1.00 96.31 164 ALA A C 1
ATOM 1292 O O . ALA A 1 164 ? 10.710 17.168 -9.775 1.00 96.31 164 ALA A O 1
ATOM 1293 N N . THR A 1 165 ? 9.247 15.925 -8.587 1.00 96.19 165 THR A N 1
ATOM 1294 C CA . THR A 1 165 ? 9.115 16.819 -7.438 1.00 96.19 165 THR A CA 1
ATOM 1295 C C . THR A 1 165 ? 9.332 16.025 -6.163 1.00 96.19 165 THR A C 1
ATOM 1297 O O . THR A 1 165 ? 8.707 14.987 -5.978 1.00 96.19 165 THR A O 1
ATOM 1300 N N . LEU A 1 166 ? 10.192 16.537 -5.287 1.00 96.12 166 LEU A N 1
ATOM 1301 C CA . LEU A 1 166 ? 10.431 16.013 -3.948 1.00 96.12 166 LEU A CA 1
ATOM 1302 C C . LEU A 1 166 ? 10.424 17.198 -2.988 1.00 96.12 166 LEU A C 1
ATOM 1304 O O . LEU A 1 166 ? 11.200 18.137 -3.167 1.00 96.12 166 LEU A O 1
ATOM 1308 N N . VAL A 1 167 ? 9.515 17.186 -2.020 1.00 95.25 167 VAL A N 1
ATOM 1309 C CA . VAL A 1 167 ? 9.372 18.259 -1.034 1.00 95.25 167 VAL A CA 1
ATOM 1310 C C . VAL A 1 167 ? 9.452 17.644 0.347 1.00 95.25 167 VAL A C 1
ATOM 1312 O O . VAL A 1 167 ? 8.611 16.818 0.694 1.00 95.25 167 VAL A O 1
ATOM 1315 N N . TYR A 1 168 ? 10.442 18.082 1.117 1.00 92.19 168 TYR A N 1
ATOM 1316 C CA . TYR A 1 168 ? 10.543 17.804 2.542 1.00 92.19 168 TYR A CA 1
ATOM 1317 C C . TYR A 1 168 ? 9.645 18.789 3.284 1.00 92.19 168 TYR A C 1
ATOM 1319 O O . TYR A 1 168 ? 9.825 20.003 3.194 1.00 92.19 168 TYR A O 1
ATOM 1327 N N . GLU A 1 169 ? 8.634 18.263 3.959 1.00 87.75 169 GLU A N 1
ATOM 1328 C CA . GLU A 1 169 ? 7.693 19.039 4.754 1.00 87.75 169 GLU A CA 1
ATOM 1329 C C . GLU A 1 169 ? 7.174 18.121 5.852 1.00 87.75 169 GLU A C 1
ATOM 1331 O O . GLU A 1 169 ? 6.294 17.292 5.615 1.00 87.75 169 GLU A O 1
ATOM 1336 N N . THR A 1 170 ? 7.753 18.254 7.044 1.00 83.88 170 THR A N 1
ATOM 1337 C CA . THR A 1 170 ? 7.351 17.416 8.168 1.00 83.88 170 THR A CA 1
ATOM 1338 C C . THR A 1 170 ? 6.034 17.925 8.735 1.00 83.88 170 THR A C 1
ATOM 1340 O O . THR A 1 170 ? 5.950 19.044 9.236 1.00 83.88 170 THR A O 1
ATOM 1343 N N . ARG A 1 171 ? 4.995 17.099 8.646 1.00 82.56 171 ARG A N 1
ATOM 1344 C CA . ARG A 1 171 ? 3.681 17.326 9.240 1.00 82.56 171 ARG A CA 1
ATOM 1345 C C . ARG A 1 171 ? 3.394 16.183 10.197 1.00 82.56 171 ARG A C 1
ATOM 1347 O O . ARG A 1 171 ? 3.315 15.030 9.781 1.00 82.56 171 ARG A O 1
ATOM 1354 N N . VAL A 1 172 ? 3.234 16.516 11.467 1.00 77.06 172 VAL A N 1
ATOM 1355 C CA . VAL A 1 172 ? 2.839 15.571 12.510 1.00 77.06 172 VAL A CA 1
ATOM 1356 C C . VAL A 1 172 ? 1.417 15.908 12.917 1.00 77.06 172 VAL A C 1
ATOM 1358 O O . VAL A 1 172 ? 1.102 17.078 13.153 1.00 77.06 172 VAL A O 1
ATOM 1361 N N . ASP A 1 173 ? 0.558 14.897 12.999 1.00 68.50 173 ASP A N 1
ATOM 1362 C CA . ASP A 1 173 ? -0.739 15.069 13.643 1.00 68.50 173 ASP A CA 1
ATOM 1363 C C . ASP A 1 173 ? -0.502 15.500 15.101 1.00 68.50 173 ASP A C 1
ATOM 1365 O O . ASP A 1 173 ? 0.070 14.757 15.897 1.00 68.50 173 ASP A O 1
ATOM 1369 N N . LYS A 1 174 ? -0.936 16.722 15.450 1.00 62.75 174 LYS A N 1
ATOM 1370 C CA . LYS A 1 174 ? -0.733 17.316 16.787 1.00 62.75 174 LYS A CA 1
ATOM 1371 C C . LYS A 1 174 ? -1.321 16.476 17.919 1.00 62.75 174 LYS A C 1
ATOM 1373 O O . LYS A 1 174 ? -0.919 16.637 19.060 1.00 62.75 174 LYS A O 1
ATOM 1378 N N . ASN A 1 175 ? -2.286 15.613 17.612 1.00 64.38 175 ASN A N 1
ATOM 1379 C CA . ASN A 1 175 ? -2.928 14.729 18.569 1.00 64.38 175 ASN A CA 1
ATOM 1380 C C . ASN A 1 175 ? -3.068 13.333 17.972 1.00 64.38 175 ASN A C 1
ATOM 1382 O O . ASN A 1 175 ? -3.461 13.180 16.814 1.00 64.38 175 ASN A O 1
ATOM 1386 N N . LEU A 1 176 ? -2.796 12.315 18.791 1.00 71.81 176 LEU A N 1
ATOM 1387 C CA . LEU A 1 176 ? -3.141 10.940 18.451 1.00 71.81 176 LEU A CA 1
ATOM 1388 C C . LEU A 1 176 ? -4.667 10.833 18.390 1.00 71.81 176 LEU A C 1
ATOM 1390 O O . LEU A 1 176 ? -5.369 11.075 19.375 1.00 71.81 176 LEU A O 1
ATOM 1394 N N . ARG A 1 177 ? -5.194 10.480 17.221 1.00 78.06 177 ARG A N 1
ATOM 1395 C CA . ARG A 1 177 ? -6.626 10.253 17.030 1.00 78.06 177 ARG A CA 1
ATOM 1396 C C . ARG A 1 177 ? -7.000 8.981 17.775 1.00 78.06 177 ARG A C 1
ATOM 1398 O O . ARG A 1 177 ? -6.319 7.965 17.648 1.00 78.06 177 ARG A O 1
ATOM 1405 N N . THR A 1 178 ? -8.066 9.039 18.571 1.00 79.94 178 THR A N 1
ATOM 1406 C CA . THR A 1 178 ? -8.535 7.882 19.339 1.00 79.94 178 THR A CA 1
ATOM 1407 C C . THR A 1 178 ? -9.998 7.592 19.056 1.00 79.94 178 THR A C 1
ATOM 1409 O O . THR A 1 178 ? -10.886 8.372 19.399 1.00 79.94 178 THR A O 1
ATOM 1412 N N . GLU A 1 179 ? -10.252 6.426 18.484 1.00 84.56 179 GLU A N 1
ATOM 1413 C CA . GLU A 1 179 ? -11.584 5.899 18.211 1.00 84.56 179 GLU A CA 1
ATOM 1414 C C . GLU A 1 179 ? -11.823 4.671 19.083 1.00 84.56 179 GLU A C 1
ATOM 1416 O O . GLU A 1 179 ? -10.880 4.021 19.531 1.00 84.56 179 GLU A O 1
ATOM 1421 N N . HIS A 1 180 ? -13.078 4.345 19.364 1.00 86.00 180 HIS A N 1
ATOM 1422 C CA . HIS A 1 180 ? -13.396 3.127 20.097 1.00 86.00 180 HIS A CA 1
ATOM 1423 C C . HIS A 1 180 ? -14.548 2.391 19.436 1.00 86.00 180 HIS A C 1
ATOM 1425 O O . HIS A 1 180 ? -15.431 2.999 18.836 1.00 86.00 180 HIS A O 1
ATOM 1431 N N . TYR A 1 181 ? -14.520 1.073 19.564 1.00 85.38 181 TYR A N 1
ATOM 1432 C CA . TYR A 1 181 ? -15.448 0.174 18.909 1.00 85.38 181 TYR A CA 1
ATOM 1433 C C . TYR A 1 181 ? -15.873 -0.913 19.889 1.00 85.38 181 TYR A C 1
ATOM 1435 O O . TYR A 1 181 ? -15.036 -1.553 20.528 1.00 85.38 181 TYR A O 1
ATOM 1443 N N . GLU A 1 182 ? -17.176 -1.150 19.989 1.00 81.19 182 GLU A N 1
ATOM 1444 C CA . GLU A 1 182 ? -17.701 -2.326 20.693 1.00 81.19 182 GLU A CA 1
ATOM 1445 C C . GLU A 1 182 ? -17.669 -3.573 19.796 1.00 81.19 182 GLU A C 1
ATOM 1447 O O . GLU A 1 182 ? -17.500 -4.694 20.269 1.00 81.19 182 GLU A O 1
ATOM 1452 N N . GLU A 1 183 ? -17.775 -3.381 18.478 1.00 76.38 183 GLU A N 1
ATOM 1453 C CA . GLU A 1 183 ? -17.725 -4.459 17.494 1.00 76.38 183 GLU A CA 1
ATOM 1454 C C . GLU A 1 183 ? -16.316 -4.639 16.925 1.00 76.38 183 GLU A C 1
ATOM 1456 O O . GLU A 1 183 ? -15.755 -3.738 16.297 1.00 76.38 183 GLU A O 1
ATOM 1461 N N . GLN A 1 184 ? -15.779 -5.853 17.064 1.00 80.00 184 GLN A N 1
ATOM 1462 C CA . GLN A 1 184 ? -14.461 -6.227 16.542 1.00 80.00 184 GLN A CA 1
ATOM 1463 C C . GLN A 1 184 ? -14.353 -6.018 15.027 1.00 80.00 184 GLN A C 1
ATOM 1465 O O . GLN A 1 184 ? -13.321 -5.555 14.548 1.00 80.00 184 GLN A O 1
ATOM 1470 N N . PHE A 1 185 ? -15.414 -6.325 14.273 1.00 78.50 185 PHE A N 1
ATOM 1471 C CA . PHE A 1 185 ? -15.411 -6.158 12.820 1.00 78.50 185 PHE A CA 1
ATOM 1472 C C . PHE A 1 185 ? -15.290 -4.689 12.403 1.00 78.50 185 PHE A C 1
ATOM 1474 O O . PHE A 1 185 ? -14.574 -4.399 11.453 1.00 78.50 185 PHE A O 1
ATOM 1481 N N . LYS A 1 186 ? -15.916 -3.754 13.132 1.00 80.88 186 LYS A N 1
ATOM 1482 C CA . LYS A 1 186 ? -15.802 -2.313 12.847 1.00 80.88 186 LYS A CA 1
ATOM 1483 C C . LYS A 1 186 ? -14.378 -1.805 13.089 1.00 80.88 186 LYS A C 1
ATOM 1485 O O . LYS A 1 186 ? -13.838 -1.109 12.237 1.00 80.88 186 LYS A O 1
ATOM 1490 N N . ALA A 1 187 ? -13.740 -2.239 14.179 1.00 82.69 187 ALA A N 1
ATOM 1491 C CA . ALA A 1 187 ? -12.328 -1.943 14.436 1.00 82.69 187 ALA A CA 1
ATOM 1492 C C . ALA A 1 187 ? -11.385 -2.609 13.412 1.00 82.69 187 ALA A C 1
ATOM 1494 O O . ALA A 1 187 ? -10.367 -2.050 13.025 1.00 82.69 187 ALA A O 1
ATOM 1495 N N . PHE A 1 188 ? -11.716 -3.807 12.928 1.00 81.12 188 PHE A N 1
ATOM 1496 C CA . PHE A 1 188 ? -10.986 -4.444 11.828 1.00 81.12 188 PHE A CA 1
ATOM 1497 C C . PHE A 1 188 ? -11.151 -3.692 10.514 1.00 81.12 188 PHE A C 1
ATOM 1499 O O . PHE A 1 188 ? -10.175 -3.464 9.801 1.00 81.12 188 PHE A O 1
ATOM 1506 N N . GLN A 1 189 ? -12.368 -3.251 10.215 1.00 79.88 189 GLN A N 1
ATOM 1507 C CA . GLN A 1 189 ? -12.646 -2.459 9.036 1.00 79.88 189 GLN A CA 1
ATOM 1508 C C . GLN A 1 189 ? -11.918 -1.114 9.086 1.00 79.88 189 GLN A C 1
ATOM 1510 O O . GLN A 1 189 ? -11.425 -0.696 8.047 1.00 79.88 189 GLN A O 1
ATOM 1515 N N . SER A 1 190 ? -11.784 -0.459 10.247 1.00 80.12 190 SER A N 1
ATOM 1516 C CA . SER A 1 190 ? -11.043 0.808 10.337 1.00 80.12 190 SER A CA 1
ATOM 1517 C C . SER A 1 190 ? -9.571 0.650 9.942 1.00 80.12 190 SER A C 1
ATOM 1519 O O . SER A 1 190 ? -9.066 1.482 9.196 1.00 80.12 190 SER A O 1
ATOM 1521 N N . VAL A 1 191 ? -8.924 -0.448 10.347 1.00 77.62 191 VAL A N 1
ATOM 1522 C CA . VAL A 1 191 ? -7.514 -0.739 10.013 1.00 77.62 191 VAL A CA 1
ATOM 1523 C C . VAL A 1 191 ? -7.358 -1.156 8.549 1.00 77.62 191 VAL A C 1
ATOM 1525 O O . VAL A 1 191 ? -6.492 -0.674 7.819 1.00 77.62 191 VAL A O 1
ATOM 1528 N N . VAL A 1 192 ? -8.223 -2.055 8.070 1.00 73.12 192 VAL A N 1
ATOM 1529 C CA . VAL A 1 192 ? -8.086 -2.621 6.719 1.00 73.12 192 VAL A CA 1
ATOM 1530 C C . VAL A 1 192 ? -8.528 -1.644 5.634 1.00 73.12 192 VAL A C 1
ATOM 1532 O O . VAL A 1 192 ? -7.893 -1.583 4.576 1.00 73.12 192 VAL A O 1
ATOM 1535 N N . ARG A 1 193 ? -9.584 -0.859 5.877 1.00 64.62 193 ARG A N 1
ATOM 1536 C CA . ARG A 1 193 ? -10.125 0.100 4.904 1.00 64.62 193 ARG A CA 1
ATOM 1537 C C . ARG A 1 193 ? -9.106 1.179 4.568 1.00 64.62 193 ARG A C 1
ATOM 1539 O O . ARG A 1 193 ? -9.073 1.619 3.432 1.00 64.62 193 ARG A O 1
ATOM 1546 N N . GLU A 1 194 ? -8.209 1.545 5.473 1.00 59.66 194 GLU A N 1
ATOM 1547 C CA . GLU A 1 194 ? -7.143 2.493 5.144 1.00 59.66 194 GLU A CA 1
ATOM 1548 C C . GLU A 1 194 ? -6.147 1.924 4.120 1.00 59.66 194 GLU A C 1
ATOM 1550 O O . GLU A 1 194 ? -5.779 2.611 3.175 1.00 59.66 194 GLU A O 1
ATOM 1555 N N . SER A 1 195 ? -5.822 0.631 4.216 1.00 52.44 195 SER A N 1
ATOM 1556 C CA . SER A 1 195 ? -4.931 -0.052 3.264 1.00 52.44 195 SER A CA 1
ATOM 1557 C C . SER A 1 195 ? -5.580 -0.464 1.932 1.00 52.44 195 SER A C 1
ATOM 1559 O O . SER A 1 195 ? -4.869 -0.764 0.977 1.00 52.44 195 SER A O 1
ATOM 1561 N N . THR A 1 196 ? -6.917 -0.504 1.862 1.00 51.44 196 THR A N 1
ATOM 1562 C CA . THR A 1 196 ? -7.675 -1.047 0.713 1.00 51.44 196 THR A CA 1
ATOM 1563 C C . THR A 1 196 ? -8.677 -0.066 0.093 1.00 51.44 196 THR A C 1
ATOM 1565 O O . THR A 1 196 ? -9.180 -0.341 -0.990 1.00 51.44 196 THR A O 1
ATOM 1568 N N . SER A 1 197 ? -8.943 1.095 0.711 1.00 42.84 197 SER A N 1
ATOM 1569 C CA . SER A 1 197 ? -9.988 2.065 0.304 1.00 42.84 197 SER A CA 1
ATOM 1570 C C . SER A 1 197 ? -9.874 2.599 -1.122 1.00 42.84 197 SER A C 1
ATOM 1572 O O . SER A 1 197 ? -10.878 3.038 -1.678 1.00 42.84 197 SER A O 1
ATOM 1574 N N . ASN A 1 198 ? -8.692 2.530 -1.735 1.00 48.69 198 ASN A N 1
ATOM 1575 C CA . ASN A 1 198 ? -8.494 2.905 -3.135 1.00 48.69 198 ASN A CA 1
ATOM 1576 C C . ASN A 1 198 ? -9.082 1.881 -4.126 1.00 48.69 198 ASN A C 1
ATOM 1578 O O . ASN A 1 198 ? -9.142 2.155 -5.324 1.00 48.69 198 ASN A O 1
ATOM 1582 N N . PHE A 1 199 ? -9.528 0.716 -3.645 1.00 50.81 199 PHE A N 1
ATOM 1583 C CA . PHE A 1 199 ? -10.020 -0.387 -4.459 1.00 50.81 199 PHE A CA 1
ATOM 1584 C C . PHE A 1 199 ? -11.388 -0.840 -3.958 1.00 50.81 199 PHE A C 1
ATOM 1586 O O . PHE A 1 199 ? -11.554 -1.230 -2.806 1.00 50.81 199 PHE A O 1
ATOM 1593 N N . ASN A 1 200 ? -12.385 -0.787 -4.839 1.00 43.56 200 ASN A N 1
ATOM 1594 C CA . ASN A 1 200 ? -13.778 -1.149 -4.569 1.00 43.56 200 ASN A CA 1
ATOM 1595 C C . ASN A 1 200 ? -13.961 -2.682 -4.468 1.00 43.56 200 ASN A C 1
ATOM 1597 O O . ASN A 1 200 ? -14.771 -3.268 -5.184 1.00 43.56 200 ASN A O 1
ATOM 1601 N N . ALA A 1 201 ? -13.131 -3.344 -3.659 1.00 48.06 201 ALA A N 1
ATOM 1602 C CA . ALA A 1 201 ? -13.024 -4.792 -3.580 1.00 48.06 201 ALA A CA 1
ATOM 1603 C C . ALA A 1 201 ? -13.507 -5.326 -2.226 1.00 48.06 201 ALA A C 1
ATOM 1605 O O . ALA A 1 201 ? -13.281 -4.736 -1.169 1.00 48.06 201 ALA A O 1
ATOM 1606 N N . ASP A 1 202 ? -14.141 -6.495 -2.285 1.00 65.50 202 ASP A N 1
ATOM 1607 C CA . ASP A 1 202 ? -14.370 -7.385 -1.151 1.00 65.50 202 ASP A CA 1
ATOM 1608 C C . ASP A 1 202 ? -13.091 -7.558 -0.299 1.00 65.50 202 ASP A C 1
ATOM 1610 O O . ASP A 1 202 ? -11.997 -7.643 -0.861 1.00 65.50 202 ASP A O 1
ATOM 1614 N N . ILE A 1 203 ? -13.205 -7.678 1.036 1.00 73.44 203 ILE A N 1
ATOM 1615 C CA . ILE A 1 203 ? -12.050 -7.756 1.959 1.00 73.44 203 ILE A CA 1
ATOM 1616 C C . ILE A 1 203 ? -11.216 -9.026 1.709 1.00 73.44 203 ILE A C 1
ATOM 1618 O O . ILE A 1 203 ? -11.430 -10.084 2.314 1.00 73.44 203 ILE A O 1
ATOM 1622 N N . SER A 1 204 ? -10.237 -8.887 0.820 1.00 86.38 204 SER A N 1
ATOM 1623 C CA . SER A 1 204 ? -9.365 -9.954 0.344 1.00 86.38 204 SER A CA 1
ATOM 1624 C C . SER A 1 204 ? -7.917 -9.554 0.574 1.00 86.38 204 SER A C 1
ATOM 1626 O O . SER A 1 204 ? -7.383 -8.673 -0.092 1.00 86.38 204 SER A O 1
ATOM 1628 N N . LEU A 1 205 ? -7.293 -10.195 1.558 1.00 86.88 205 LEU A N 1
ATOM 1629 C CA . LEU A 1 205 ? -5.964 -9.856 2.039 1.00 86.88 205 LEU A CA 1
ATOM 1630 C C . LEU A 1 205 ? -4.986 -10.987 1.746 1.00 86.88 205 LEU A C 1
ATOM 1632 O O . LEU A 1 205 ? -5.196 -12.141 2.134 1.00 86.88 205 LEU A O 1
ATOM 1636 N N . LYS A 1 206 ? -3.882 -10.635 1.095 1.00 87.69 206 LYS A N 1
ATOM 1637 C CA . LYS A 1 206 ? -2.778 -11.534 0.782 1.00 87.69 206 LYS A CA 1
ATOM 1638 C C . LYS A 1 206 ? -1.467 -10.813 1.057 1.00 87.69 206 LYS A C 1
ATOM 1640 O O . LYS A 1 206 ? -1.173 -9.806 0.429 1.00 87.69 206 LYS A O 1
ATOM 1645 N N . TYR A 1 207 ? -0.689 -11.348 1.989 1.00 84.56 207 TYR A N 1
ATOM 1646 C CA . TYR A 1 207 ? 0.611 -10.852 2.446 1.00 84.56 207 TYR A CA 1
ATOM 1647 C C . TYR A 1 207 ? 1.753 -11.812 2.101 1.00 84.56 207 TYR A C 1
ATOM 1649 O O . TYR A 1 207 ? 2.921 -11.409 2.046 1.00 84.56 207 TYR A O 1
ATOM 1657 N N . THR A 1 208 ? 1.424 -13.087 1.888 1.00 86.12 208 THR A N 1
ATOM 1658 C CA . THR A 1 208 ? 2.396 -14.127 1.557 1.00 86.12 208 THR A CA 1
ATOM 1659 C C . THR A 1 208 ? 2.429 -14.354 0.042 1.00 86.12 208 THR A C 1
ATOM 1661 O O . THR A 1 208 ? 1.416 -14.786 -0.515 1.00 86.12 208 THR A O 1
ATOM 1664 N N . PRO A 1 209 ? 3.566 -14.096 -0.636 1.00 88.19 209 PRO A N 1
ATOM 1665 C CA . PRO A 1 209 ? 3.717 -14.453 -2.038 1.00 88.19 209 PRO A CA 1
ATOM 1666 C C . PRO A 1 209 ? 3.707 -15.978 -2.189 1.00 88.19 209 PRO A C 1
ATOM 1668 O O . PRO A 1 209 ? 4.349 -16.697 -1.416 1.00 88.19 209 PRO A O 1
ATOM 1671 N N . THR A 1 210 ? 2.960 -16.464 -3.172 1.00 90.06 210 THR A N 1
ATOM 1672 C CA . THR A 1 210 ? 2.807 -17.890 -3.494 1.00 90.06 210 THR A CA 1
ATOM 1673 C C . THR A 1 210 ? 3.433 -18.239 -4.835 1.00 90.06 210 THR A C 1
ATOM 1675 O O . THR A 1 210 ? 3.853 -19.381 -5.034 1.00 90.06 210 THR A O 1
ATOM 1678 N N . GLU A 1 211 ? 3.540 -17.261 -5.731 1.00 87.94 211 GLU A N 1
ATOM 1679 C CA . GLU A 1 211 ? 4.212 -17.416 -7.009 1.00 87.94 211 GLU A CA 1
ATOM 1680 C C . GLU A 1 211 ? 5.692 -17.022 -6.887 1.00 87.94 211 GLU A C 1
ATOM 1682 O O . GLU A 1 211 ? 6.126 -16.347 -5.952 1.00 87.94 211 GLU A O 1
ATOM 1687 N N . LYS A 1 212 ? 6.515 -17.496 -7.822 1.00 80.44 212 LYS A N 1
ATOM 1688 C CA . LYS A 1 212 ? 7.944 -17.163 -7.879 1.00 80.44 212 LYS A CA 1
ATOM 1689 C C . LYS A 1 212 ? 8.309 -16.821 -9.309 1.00 80.44 212 LYS A C 1
ATOM 1691 O O . LYS A 1 212 ? 7.868 -17.517 -10.217 1.00 80.44 212 LYS A O 1
ATOM 1696 N N . LEU A 1 213 ? 9.155 -15.819 -9.513 1.00 76.31 213 LEU A N 1
ATOM 1697 C CA . LEU A 1 213 ? 9.805 -15.609 -10.807 1.00 76.31 213 LEU A CA 1
ATOM 1698 C C . LEU A 1 213 ? 10.829 -16.722 -11.075 1.00 76.31 213 LEU A C 1
ATOM 1700 O O . LEU A 1 213 ? 11.340 -17.368 -10.150 1.00 76.31 213 LEU A O 1
ATOM 1704 N N . GLY A 1 214 ? 11.099 -16.983 -12.351 1.00 61.03 214 GLY A N 1
ATOM 1705 C CA . GLY A 1 214 ? 12.065 -17.996 -12.767 1.00 61.03 214 GLY A CA 1
ATOM 1706 C C . GLY A 1 214 ? 13.471 -17.627 -12.305 1.00 61.03 214 GLY A C 1
ATOM 1707 O O . GLY A 1 214 ? 13.892 -16.481 -12.428 1.00 61.03 214 GLY A O 1
ATOM 1708 N N . LYS A 1 215 ? 14.229 -18.588 -11.762 1.00 53.19 215 LYS A N 1
ATOM 1709 C CA . LYS A 1 215 ? 15.635 -18.341 -11.410 1.00 53.19 215 LYS A CA 1
ATOM 1710 C C . LYS A 1 215 ? 16.479 -18.205 -12.680 1.00 53.19 215 LYS A C 1
ATOM 1712 O O . LYS A 1 215 ? 16.467 -19.102 -13.524 1.00 53.19 215 LYS A O 1
ATOM 1717 N N . ARG A 1 216 ? 17.279 -17.135 -12.753 1.00 46.41 216 ARG A N 1
ATOM 1718 C CA . ARG A 1 216 ? 18.391 -16.988 -13.706 1.00 46.41 216 ARG A CA 1
ATOM 1719 C C . ARG A 1 216 ? 19.330 -18.199 -13.642 1.00 46.41 216 ARG A C 1
ATOM 1721 O O . ARG A 1 216 ? 19.668 -18.669 -12.556 1.00 46.41 216 ARG A O 1
ATOM 1728 N N . LYS A 1 217 ? 19.846 -18.630 -14.797 1.00 31.72 217 LYS A N 1
ATOM 1729 C CA . LYS A 1 217 ? 21.199 -19.201 -14.847 1.00 31.72 217 LYS A CA 1
ATOM 1730 C C . LYS A 1 217 ? 22.156 -18.027 -14.654 1.00 31.72 217 LYS A C 1
ATOM 1732 O O . LYS A 1 217 ? 22.260 -17.185 -15.538 1.00 31.72 217 LYS A O 1
ATOM 1737 N N . SER A 1 218 ? 22.810 -17.938 -13.502 1.00 26.50 218 SER A N 1
ATOM 1738 C CA . SER A 1 218 ? 24.002 -17.102 -13.365 1.00 26.50 218 SER A CA 1
ATOM 1739 C C . SER A 1 218 ? 25.033 -17.559 -14.403 1.00 26.50 218 SER A C 1
ATOM 1741 O O . SER A 1 218 ? 25.271 -18.766 -14.531 1.00 26.50 218 SER A O 1
ATOM 1743 N N . LEU A 1 219 ? 25.624 -16.626 -15.154 1.00 26.17 219 LEU A N 1
ATOM 1744 C CA . LEU A 1 219 ? 26.830 -16.920 -15.928 1.00 26.17 219 LEU A CA 1
ATOM 1745 C C . LEU A 1 219 ? 27.917 -17.469 -14.980 1.00 26.17 219 LEU A C 1
ATOM 1747 O O . LEU A 1 219 ? 27.951 -17.078 -13.812 1.00 26.17 219 LEU A O 1
ATOM 1751 N N . PRO A 1 220 ? 28.774 -18.399 -15.436 1.00 27.38 220 PRO A N 1
ATOM 1752 C CA . PRO A 1 220 ? 29.786 -18.986 -14.576 1.00 27.38 220 PRO A CA 1
ATOM 1753 C C . PRO A 1 220 ? 30.866 -17.946 -14.269 1.00 27.38 220 PRO A C 1
ATOM 1755 O O . PRO A 1 220 ? 31.601 -17.534 -15.164 1.00 27.38 220 PRO A O 1
ATOM 1758 N N . GLU A 1 221 ? 30.983 -17.553 -13.000 1.00 28.17 221 GLU A N 1
ATOM 1759 C CA . GLU A 1 221 ? 32.180 -16.886 -12.491 1.00 28.17 221 GLU A CA 1
ATOM 1760 C C . GLU A 1 221 ? 33.363 -17.849 -12.642 1.00 28.17 221 GLU A C 1
ATOM 1762 O O . GLU A 1 221 ? 33.494 -18.853 -11.938 1.00 28.17 221 GLU A O 1
ATOM 1767 N N . GLY A 1 222 ? 34.210 -17.571 -13.629 1.00 26.56 222 GLY A N 1
ATOM 1768 C CA . GLY A 1 222 ? 35.505 -18.211 -13.770 1.00 26.56 222 GLY A CA 1
ATOM 1769 C C . GLY A 1 222 ? 36.457 -17.700 -12.692 1.00 26.56 222 GLY A C 1
ATOM 1770 O O . GLY A 1 222 ? 36.939 -16.577 -12.774 1.00 26.56 222 GLY A O 1
ATOM 1771 N N . GLY A 1 223 ? 36.770 -18.548 -11.714 1.00 22.72 223 GLY A N 1
ATOM 1772 C CA . GLY A 1 223 ? 37.845 -18.346 -10.739 1.00 22.72 223 GLY A CA 1
ATOM 1773 C C . GLY A 1 223 ? 38.388 -19.700 -10.264 1.00 22.72 223 GLY A C 1
ATOM 1774 O O . GLY A 1 223 ? 37.613 -20.649 -10.145 1.00 22.72 223 GLY A O 1
ATOM 1775 N N . PRO A 1 224 ? 39.712 -19.862 -10.078 1.00 26.41 224 PRO A N 1
ATOM 1776 C CA . PRO A 1 224 ? 40.375 -21.149 -10.237 1.00 26.41 224 PRO A CA 1
ATOM 1777 C C . PRO A 1 224 ? 40.185 -22.102 -9.054 1.00 26.41 224 PRO A C 1
ATOM 1779 O O . PRO A 1 224 ? 40.165 -21.730 -7.884 1.00 26.41 224 PRO A O 1
ATOM 1782 N N . SER A 1 225 ? 40.143 -23.381 -9.413 1.00 25.09 225 SER A N 1
ATOM 1783 C CA . SER A 1 225 ? 40.175 -24.558 -8.554 1.00 25.09 225 SER A CA 1
ATOM 1784 C C . SER A 1 225 ? 41.277 -24.523 -7.489 1.00 25.09 225 SER A C 1
ATOM 1786 O O . SER A 1 225 ? 42.461 -24.477 -7.831 1.00 25.09 225 SER A O 1
ATOM 1788 N N . GLN A 1 226 ? 40.906 -24.737 -6.223 1.00 26.73 226 GLN A N 1
ATOM 1789 C CA . GLN A 1 226 ? 41.757 -25.456 -5.277 1.00 26.73 226 GLN A CA 1
ATOM 1790 C C . GLN A 1 226 ? 40.977 -26.559 -4.561 1.00 26.73 226 GLN A C 1
ATOM 1792 O O . GLN A 1 226 ? 39.900 -26.370 -4.004 1.00 26.73 226 GLN A O 1
ATOM 1797 N N . SER A 1 227 ? 41.557 -27.749 -4.652 1.00 25.03 227 SER A N 1
ATOM 1798 C CA . SER A 1 227 ? 41.097 -29.025 -4.132 1.00 25.03 227 SER A CA 1
ATOM 1799 C C . SER A 1 227 ? 41.219 -29.124 -2.610 1.00 25.03 227 SER A C 1
ATOM 1801 O O . SER A 1 227 ? 42.295 -28.876 -2.068 1.00 25.03 227 SER A O 1
ATOM 1803 N N . GLY A 1 228 ? 40.189 -29.650 -1.948 1.00 24.77 228 GLY A N 1
ATOM 1804 C CA . GLY A 1 228 ? 40.268 -30.142 -0.572 1.00 24.77 228 GLY A CA 1
ATOM 1805 C C . GLY A 1 228 ? 39.247 -31.254 -0.334 1.00 24.77 228 GLY A C 1
ATOM 1806 O O . GLY A 1 228 ? 38.049 -31.007 -0.330 1.00 24.77 228 GLY A O 1
ATOM 1807 N N . ARG A 1 229 ? 39.728 -32.494 -0.192 1.00 24.14 229 ARG A N 1
ATOM 1808 C CA . ARG A 1 229 ? 38.938 -33.708 0.082 1.00 24.14 229 ARG A CA 1
ATOM 1809 C C . ARG A 1 229 ? 38.433 -33.737 1.533 1.00 24.14 229 ARG A C 1
ATOM 1811 O O . ARG A 1 229 ? 39.229 -33.532 2.443 1.00 24.14 229 ARG A O 1
ATOM 1818 N N . GLY A 1 230 ? 37.182 -34.157 1.737 1.00 23.92 230 GLY A N 1
ATOM 1819 C CA . GLY A 1 230 ? 36.637 -34.606 3.026 1.00 23.92 230 GLY A CA 1
ATOM 1820 C C . GLY A 1 230 ? 35.275 -35.290 2.844 1.00 23.92 230 GLY A C 1
ATOM 1821 O O . GLY A 1 230 ? 34.365 -34.693 2.285 1.00 23.92 230 GLY A O 1
ATOM 1822 N N . ASN A 1 231 ? 35.173 -36.560 3.245 1.00 24.41 231 ASN A N 1
ATOM 1823 C CA . ASN A 1 231 ? 34.036 -37.473 3.034 1.00 24.41 231 ASN A CA 1
ATOM 1824 C C . ASN A 1 231 ? 32.814 -37.195 3.950 1.00 24.41 231 ASN A C 1
ATOM 1826 O O . ASN A 1 231 ? 32.960 -36.495 4.951 1.00 24.41 231 ASN A O 1
ATOM 1830 N N . PRO A 1 232 ? 31.629 -37.771 3.641 1.00 27.03 232 PRO A N 1
ATOM 1831 C CA . PRO A 1 232 ? 30.334 -37.361 4.186 1.00 27.03 232 PRO A CA 1
ATOM 1832 C C . PRO A 1 232 ? 29.943 -38.114 5.466 1.00 27.03 232 PRO A C 1
ATOM 1834 O O . PRO A 1 232 ? 30.188 -39.314 5.592 1.00 27.03 232 PRO A O 1
ATOM 1837 N N . SER A 1 233 ? 29.236 -37.436 6.371 1.00 23.42 233 SER A N 1
ATOM 1838 C CA . SER A 1 233 ? 28.465 -38.078 7.438 1.00 23.42 233 SER A CA 1
ATOM 1839 C C . SER A 1 233 ? 27.042 -37.530 7.488 1.00 23.42 233 SER A C 1
ATOM 1841 O O . SER A 1 233 ? 26.815 -36.324 7.474 1.00 23.42 233 SER A O 1
ATOM 1843 N N . THR A 1 234 ? 26.119 -38.479 7.534 1.00 25.08 234 THR A N 1
ATOM 1844 C CA . THR A 1 234 ? 24.659 -38.413 7.580 1.00 25.08 234 THR A CA 1
ATOM 1845 C C . THR A 1 234 ? 24.095 -37.713 8.816 1.00 25.08 234 THR A C 1
ATOM 1847 O O . THR A 1 234 ? 24.554 -37.970 9.926 1.00 25.08 234 THR A O 1
ATOM 1850 N N . GLY A 1 235 ? 23.021 -36.948 8.621 1.00 23.72 235 GLY A N 1
ATOM 1851 C CA . GLY A 1 235 ? 22.122 -36.474 9.670 1.00 23.72 235 GLY A CA 1
ATOM 1852 C C . GLY A 1 235 ? 20.912 -35.786 9.042 1.00 23.72 235 GLY A C 1
ATOM 1853 O O . GLY A 1 235 ? 21.059 -34.729 8.435 1.00 23.72 235 GLY A O 1
ATOM 1854 N N . GLU A 1 236 ? 19.749 -36.432 9.121 1.00 24.39 236 GLU A N 1
ATOM 1855 C CA . GLU A 1 236 ? 18.445 -35.814 8.880 1.00 24.39 236 GLU A CA 1
ATOM 1856 C C . GLU A 1 236 ? 18.248 -34.664 9.868 1.00 24.39 236 GLU A C 1
ATOM 1858 O O . GLU A 1 236 ? 18.395 -34.878 11.067 1.00 24.39 236 GLU A O 1
ATOM 1863 N N . ASP A 1 237 ? 17.874 -33.481 9.380 1.00 22.77 237 ASP A N 1
ATOM 1864 C CA . ASP A 1 237 ? 16.955 -32.626 10.122 1.00 22.77 237 ASP A CA 1
ATOM 1865 C C . ASP A 1 237 ? 16.252 -31.606 9.222 1.00 22.77 237 ASP A C 1
ATOM 1867 O O . ASP A 1 237 ? 16.760 -31.123 8.208 1.00 22.77 237 ASP A O 1
ATOM 1871 N N . SER A 1 238 ? 15.011 -31.353 9.610 1.00 26.67 238 SER A N 1
ATOM 1872 C CA . SER A 1 238 ? 13.973 -30.610 8.906 1.00 26.67 238 SER A CA 1
ATOM 1873 C C . SER A 1 238 ? 14.334 -29.132 8.739 1.00 26.67 238 SER A C 1
ATOM 1875 O O . SER A 1 238 ? 14.537 -28.435 9.729 1.00 26.67 238 SER A O 1
ATOM 1877 N N . LEU A 1 239 ? 14.332 -28.618 7.504 1.00 22.77 239 LEU A N 1
ATOM 1878 C CA . LEU A 1 239 ? 14.552 -27.194 7.230 1.00 22.77 239 LEU A CA 1
ATOM 1879 C C . LEU A 1 239 ? 13.398 -26.592 6.423 1.00 22.77 239 LEU A C 1
ATOM 1881 O O . LEU A 1 239 ? 13.209 -26.844 5.233 1.00 22.77 239 LEU A O 1
ATOM 1885 N N . VAL A 1 240 ? 12.636 -25.759 7.131 1.00 22.84 240 VAL A N 1
ATOM 1886 C CA . VAL A 1 240 ? 11.859 -24.635 6.600 1.00 22.84 240 VAL A CA 1
ATOM 1887 C C . VAL A 1 240 ? 12.810 -23.752 5.771 1.00 22.84 240 VAL A C 1
ATOM 1889 O O . VAL A 1 240 ? 13.917 -23.495 6.243 1.00 22.84 240 VAL A O 1
ATOM 1892 N N . PRO A 1 241 ? 12.454 -23.274 4.562 1.00 23.66 241 PRO A N 1
ATOM 1893 C CA . PRO A 1 241 ? 13.370 -22.440 3.798 1.00 23.66 241 PRO A CA 1
ATOM 1894 C C . PRO A 1 241 ? 13.409 -21.025 4.383 1.00 23.66 241 PRO A C 1
ATOM 1896 O O . PRO A 1 241 ? 12.484 -20.234 4.193 1.00 23.66 241 PRO A O 1
ATOM 1899 N N . ASP A 1 242 ? 14.503 -20.734 5.082 1.00 19.11 242 ASP A N 1
ATOM 1900 C CA . ASP A 1 242 ? 14.963 -19.396 5.438 1.00 19.11 242 ASP A CA 1
ATOM 1901 C C . ASP A 1 242 ? 15.330 -18.644 4.147 1.00 19.11 242 ASP A C 1
ATOM 1903 O O . ASP A 1 242 ? 16.214 -19.043 3.383 1.00 19.11 242 ASP A O 1
ATOM 1907 N N . ALA A 1 243 ? 14.576 -17.590 3.847 1.00 23.75 243 ALA A N 1
ATOM 1908 C CA . ALA A 1 243 ? 14.810 -16.712 2.713 1.00 23.75 243 ALA A CA 1
ATOM 1909 C C . ALA A 1 243 ? 15.762 -15.592 3.143 1.00 23.75 243 ALA A C 1
ATOM 1911 O O . ALA A 1 243 ? 15.351 -14.451 3.346 1.00 23.75 243 ALA A O 1
ATOM 1912 N N . SER A 1 244 ? 17.042 -15.918 3.284 1.00 27.06 244 SER A N 1
ATOM 1913 C CA . SER A 1 244 ? 18.093 -14.923 3.470 1.00 27.06 244 SER A CA 1
ATOM 1914 C C . SER A 1 244 ? 19.385 -15.379 2.797 1.00 27.06 244 SER A C 1
ATOM 1916 O O . SER A 1 244 ? 20.248 -15.980 3.417 1.00 27.06 244 SER A O 1
ATOM 1918 N N . GLN A 1 245 ? 19.501 -15.105 1.494 1.00 24.89 245 GLN A N 1
ATOM 1919 C CA . GLN A 1 245 ? 20.761 -14.764 0.818 1.00 24.89 245 GLN A CA 1
ATOM 1920 C C . GLN A 1 245 ? 20.498 -14.530 -0.674 1.00 24.89 245 GLN A C 1
ATOM 1922 O O . GLN A 1 245 ? 20.242 -15.456 -1.442 1.00 24.89 245 GLN A O 1
ATOM 1927 N N . GLY A 1 246 ? 20.553 -13.262 -1.072 1.00 21.05 246 GLY A N 1
ATOM 1928 C CA . GLY A 1 246 ? 20.494 -12.821 -2.457 1.00 21.05 246 GLY A CA 1
ATOM 1929 C C . GLY A 1 246 ? 20.859 -11.343 -2.531 1.00 21.05 246 GLY A C 1
ATOM 1930 O O . GLY A 1 246 ? 20.026 -10.519 -2.192 1.00 21.05 246 GLY A O 1
ATOM 1931 N N . SER A 1 247 ? 22.111 -11.091 -2.926 1.00 21.58 247 SER A N 1
ATOM 1932 C CA . SER A 1 247 ? 22.726 -9.861 -3.452 1.00 21.58 247 SER A CA 1
ATOM 1933 C C . SER A 1 247 ? 22.457 -8.517 -2.752 1.00 21.58 247 SER A C 1
ATOM 1935 O O . SER A 1 247 ? 21.329 -8.092 -2.531 1.00 21.58 247 SER A O 1
ATOM 1937 N N . ALA A 1 248 ? 23.550 -7.818 -2.447 1.00 25.08 248 ALA A N 1
ATOM 1938 C CA . ALA A 1 248 ? 23.574 -6.458 -1.938 1.00 25.08 248 ALA A CA 1
ATOM 1939 C C . ALA A 1 248 ? 22.994 -5.476 -2.975 1.00 25.08 248 ALA A C 1
ATOM 1941 O O . ALA A 1 248 ? 23.693 -4.986 -3.850 1.00 25.08 248 ALA A O 1
ATOM 1942 N N . GLY A 1 249 ? 21.700 -5.202 -2.850 1.00 23.28 249 GLY A N 1
ATOM 1943 C CA . GLY A 1 249 ? 20.995 -4.062 -3.427 1.00 23.28 249 GLY A CA 1
ATOM 1944 C C . GLY A 1 249 ? 19.880 -3.713 -2.449 1.00 23.28 249 GLY A C 1
ATOM 1945 O O . GLY A 1 249 ? 19.059 -4.569 -2.124 1.00 23.28 249 GLY A O 1
ATOM 1946 N N . GLY A 1 250 ? 19.925 -2.520 -1.860 1.00 27.91 250 GLY A N 1
ATOM 1947 C CA . GLY A 1 250 ? 19.152 -2.165 -0.669 1.00 27.91 250 GLY A CA 1
ATOM 1948 C C . GLY A 1 250 ? 17.635 -2.261 -0.849 1.00 27.91 250 GLY A C 1
ATOM 1949 O O . GLY A 1 250 ? 16.993 -1.283 -1.212 1.00 27.91 250 GLY A O 1
ATOM 1950 N N . SER A 1 251 ? 17.024 -3.401 -0.506 1.00 29.31 251 SER A N 1
ATOM 1951 C CA . SER A 1 251 ? 15.578 -3.470 -0.263 1.00 29.31 251 SER A CA 1
ATOM 1952 C C . SER A 1 251 ? 15.290 -2.967 1.159 1.00 29.31 251 SER A C 1
ATOM 1954 O O . SER A 1 251 ? 15.150 -3.737 2.117 1.00 29.31 251 SER A O 1
ATOM 1956 N N . PHE A 1 252 ? 15.259 -1.648 1.329 1.00 33.12 252 PHE A N 1
ATOM 1957 C CA . PHE A 1 252 ? 14.802 -1.019 2.563 1.00 33.12 252 PHE A CA 1
ATOM 1958 C C . PHE A 1 252 ? 13.277 -1.076 2.617 1.00 33.12 252 PHE A C 1
ATOM 1960 O O . PHE A 1 252 ? 12.616 -0.175 2.125 1.00 33.12 252 PHE A O 1
ATOM 1967 N N . GLN A 1 253 ? 12.706 -2.140 3.187 1.00 39.53 253 GLN A N 1
ATOM 1968 C CA . GLN A 1 253 ? 11.351 -2.096 3.748 1.00 39.53 253 GLN A CA 1
ATOM 1969 C C . GLN A 1 253 ? 11.093 -3.286 4.677 1.00 39.53 253 GLN A C 1
ATOM 1971 O O . GLN A 1 253 ? 11.338 -4.448 4.347 1.00 39.53 253 GLN A O 1
ATOM 1976 N N . PHE A 1 254 ? 10.610 -2.988 5.884 1.00 38.91 254 PHE A N 1
ATOM 1977 C CA . PHE A 1 254 ? 10.262 -3.997 6.879 1.00 38.91 254 PHE A CA 1
ATOM 1978 C C . PHE A 1 254 ? 8.931 -4.665 6.571 1.00 38.91 254 PHE A C 1
ATOM 1980 O O . PHE A 1 254 ? 7.876 -4.042 6.653 1.00 38.91 254 PHE A O 1
ATOM 1987 N N . ARG A 1 255 ? 8.980 -5.983 6.361 1.00 43.09 255 ARG A N 1
ATOM 1988 C CA . ARG 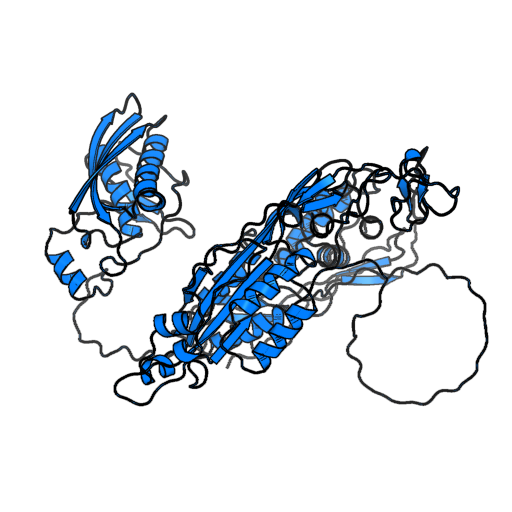A 1 255 ? 7.843 -6.888 6.557 1.00 43.09 255 ARG A C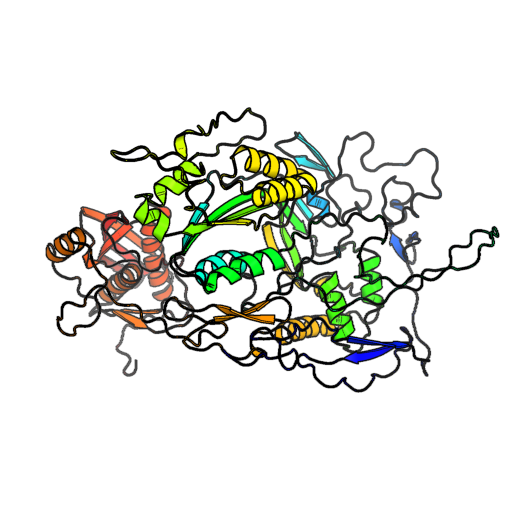A 1
ATOM 1989 C C . ARG A 1 255 ? 7.631 -7.075 8.063 1.00 43.09 255 ARG A C 1
ATOM 1991 O O . ARG A 1 255 ? 8.156 -8.018 8.651 1.00 43.09 255 ARG A O 1
ATOM 1998 N N . TYR A 1 256 ? 6.872 -6.191 8.712 1.00 54.00 256 TYR A N 1
ATOM 1999 C CA . TYR A 1 256 ? 6.175 -6.609 9.934 1.00 54.00 256 TYR A CA 1
ATOM 2000 C C . TYR A 1 256 ? 5.209 -7.730 9.524 1.00 54.00 256 TYR A C 1
ATOM 2002 O O . TYR A 1 256 ? 4.592 -7.630 8.460 1.00 54.00 256 TYR A O 1
ATOM 2010 N N . SER A 1 257 ? 5.098 -8.815 10.298 1.00 54.91 257 SER A N 1
ATOM 2011 C CA . SER A 1 257 ? 4.176 -9.918 9.979 1.00 54.91 257 SER A CA 1
ATOM 2012 C C . SER A 1 257 ? 2.734 -9.449 10.205 1.00 54.91 257 SER A C 1
ATOM 2014 O O . SER A 1 257 ? 2.093 -9.813 11.186 1.00 54.91 257 SER A O 1
ATOM 2016 N N . LYS A 1 258 ? 2.220 -8.596 9.303 1.00 68.00 258 LYS A N 1
ATOM 2017 C CA . LYS A 1 258 ? 0.851 -8.064 9.339 1.00 68.00 258 LYS A CA 1
ATOM 2018 C C . LYS A 1 258 ? -0.154 -9.206 9.453 1.00 68.00 258 LYS A C 1
ATOM 2020 O O . LYS A 1 258 ? -1.132 -9.092 10.178 1.00 68.00 258 LYS A O 1
ATOM 2025 N N . ASN A 1 259 ? 0.128 -10.340 8.808 1.00 68.94 259 ASN A N 1
ATOM 2026 C CA . ASN A 1 259 ? -0.703 -11.535 8.889 1.00 68.94 259 ASN A CA 1
ATOM 2027 C C . ASN A 1 259 ? -0.837 -12.084 10.324 1.00 68.94 259 ASN A C 1
ATOM 2029 O O . ASN A 1 259 ? -1.948 -12.395 10.745 1.00 68.94 259 ASN A O 1
ATOM 2033 N N . GLU A 1 260 ? 0.252 -12.181 11.096 1.00 74.38 260 GLU A N 1
ATOM 2034 C CA . GLU A 1 260 ? 0.179 -12.604 12.506 1.00 74.38 260 GLU A CA 1
ATOM 2035 C C . GLU A 1 260 ? -0.668 -11.634 13.327 1.00 74.38 260 GLU A C 1
ATOM 2037 O O . GLU A 1 260 ? -1.568 -12.069 14.043 1.00 74.38 2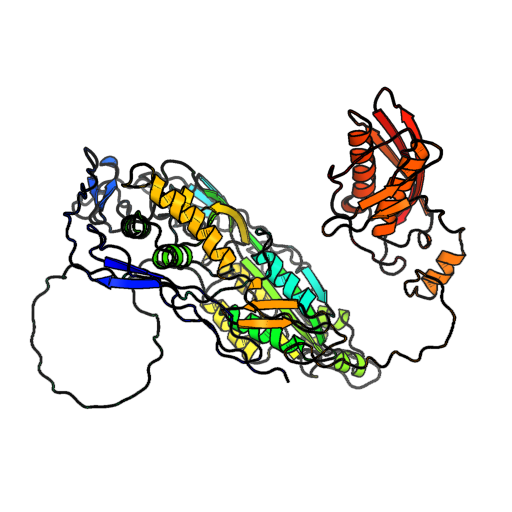60 GLU A O 1
ATOM 2042 N N . THR A 1 261 ? -0.440 -10.331 13.153 1.00 77.94 261 THR A N 1
ATOM 2043 C CA . THR A 1 261 ? -1.202 -9.274 13.823 1.00 77.94 261 THR A CA 1
ATOM 2044 C C . THR A 1 261 ? -2.699 -9.365 13.500 1.00 77.94 261 THR A C 1
ATOM 2046 O O . THR A 1 261 ? -3.535 -9.319 14.403 1.00 77.94 261 THR A O 1
ATOM 2049 N N . TYR A 1 262 ? -3.066 -9.572 12.231 1.00 78.69 262 TYR A N 1
ATOM 2050 C CA . TYR A 1 262 ? -4.463 -9.745 11.825 1.00 78.69 262 TYR A CA 1
ATOM 2051 C C . TYR A 1 262 ? -5.075 -11.043 12.356 1.00 78.69 262 TYR A C 1
ATOM 2053 O O . TYR A 1 262 ? -6.223 -11.036 12.794 1.00 78.69 262 TYR A O 1
ATOM 2061 N N . GLN A 1 263 ? -4.332 -12.153 12.369 1.00 76.81 263 GLN A N 1
ATOM 2062 C CA . GLN A 1 263 ? -4.813 -13.411 12.952 1.00 76.81 263 GLN A CA 1
ATOM 2063 C C . GLN A 1 263 ? -5.031 -13.287 14.463 1.00 76.81 263 GLN A C 1
ATOM 2065 O O . GLN A 1 263 ? -6.053 -13.751 14.974 1.00 76.81 263 GLN A O 1
ATOM 2070 N N . GLN A 1 264 ? -4.107 -12.629 15.166 1.00 80.19 264 GLN A N 1
ATOM 2071 C CA . GLN A 1 264 ? -4.241 -12.303 16.583 1.00 80.19 264 GLN A CA 1
ATOM 2072 C C . GLN A 1 264 ? -5.486 -11.446 16.814 1.00 80.19 264 GLN A C 1
ATOM 2074 O O . GLN A 1 264 ? -6.299 -11.772 17.679 1.00 80.19 264 GLN A O 1
ATOM 2079 N N . PHE A 1 265 ? -5.702 -10.422 15.988 1.00 81.25 265 PHE A N 1
ATOM 2080 C CA . PHE A 1 265 ? -6.859 -9.547 16.113 1.00 81.25 265 PHE A CA 1
ATOM 2081 C C . PHE A 1 265 ? -8.190 -10.264 15.858 1.00 81.25 265 PHE A C 1
ATOM 2083 O O . PHE A 1 265 ? -9.119 -10.157 16.661 1.00 81.25 265 PHE A O 1
ATOM 2090 N N . LEU A 1 266 ? -8.270 -11.070 14.797 1.00 76.12 266 LEU A N 1
ATOM 2091 C CA . LEU A 1 266 ? -9.459 -11.861 14.465 1.00 76.12 266 LEU A CA 1
ATOM 2092 C C . LEU A 1 266 ? -9.776 -12.924 15.529 1.00 76.12 266 LEU A C 1
ATOM 2094 O O . LEU A 1 266 ? -10.937 -13.303 15.683 1.00 76.12 266 LEU A O 1
ATOM 2098 N N . SER A 1 267 ? -8.791 -13.371 16.318 1.00 77.44 267 SER A N 1
ATOM 2099 C CA . SER A 1 267 ? -9.028 -14.317 17.420 1.00 77.44 267 SER A CA 1
ATOM 2100 C C . SER A 1 267 ? -9.992 -13.773 18.488 1.00 77.44 267 SER A C 1
ATOM 2102 O O . SER A 1 267 ? -10.700 -14.547 19.142 1.00 77.44 267 SER A O 1
ATOM 2104 N N . TYR A 1 268 ? -10.087 -12.444 18.621 1.00 76.44 268 TYR A N 1
ATOM 2105 C CA . TYR A 1 268 ? -11.000 -11.778 19.548 1.00 76.44 268 TYR A CA 1
ATOM 2106 C C . TYR A 1 268 ? -12.454 -11.739 19.063 1.00 76.44 268 TYR A C 1
ATOM 2108 O O . TYR A 1 268 ? -13.334 -11.504 19.884 1.00 76.44 268 TYR A O 1
ATOM 2116 N N . SER A 1 269 ? -12.736 -12.057 17.790 1.00 64.88 269 SER A N 1
ATOM 2117 C CA . SER A 1 269 ? -14.103 -12.081 17.227 1.00 64.88 269 SER A CA 1
ATOM 2118 C C . SER A 1 269 ? -15.057 -13.016 17.993 1.00 64.88 269 SER A C 1
ATOM 2120 O O . SER A 1 269 ? -16.260 -12.787 18.072 1.00 64.88 269 SER A O 1
ATOM 2122 N N . SER A 1 270 ? -14.514 -14.064 18.620 1.00 60.31 270 SER A N 1
ATOM 2123 C CA . SER A 1 270 ? -15.292 -15.060 19.367 1.00 60.31 270 SER A CA 1
ATOM 2124 C C . SER A 1 270 ? -15.514 -14.721 20.849 1.00 60.31 270 SER A C 1
ATOM 2126 O O . SER A 1 270 ? -16.308 -15.392 21.510 1.00 60.31 270 SER A O 1
ATOM 2128 N N . LYS A 1 271 ? -14.835 -13.701 21.395 1.00 69.00 271 LYS A N 1
ATOM 2129 C CA . LYS A 1 271 ? -14.822 -13.412 22.839 1.00 69.00 271 LYS A CA 1
ATOM 2130 C C . LYS A 1 271 ? -15.874 -12.358 23.206 1.00 69.00 271 LYS A C 1
ATOM 2132 O O . LYS A 1 271 ? -16.036 -11.365 22.506 1.00 69.00 271 LYS A O 1
ATOM 2137 N N . LYS A 1 272 ? -16.604 -12.587 24.305 1.00 65.94 272 LYS A N 1
ATOM 2138 C CA . LYS A 1 272 ? -17.613 -11.652 24.840 1.00 65.94 272 LYS A CA 1
ATOM 2139 C C . LYS A 1 272 ? -16.949 -10.473 25.563 1.00 65.94 272 LYS A C 1
ATOM 2141 O O . LYS A 1 272 ? -15.808 -10.594 26.002 1.00 65.94 272 LYS A O 1
ATOM 2146 N N . GLU A 1 273 ? -17.695 -9.370 25.683 1.00 76.31 273 GLU A N 1
ATOM 2147 C CA . GLU A 1 273 ? -17.389 -8.229 26.568 1.00 76.31 273 GLU A CA 1
ATOM 2148 C C . GLU A 1 273 ? -16.025 -7.568 26.308 1.00 76.31 273 GLU A C 1
ATOM 2150 O O . GLU A 1 273 ? -15.376 -7.073 27.226 1.00 76.31 273 GLU A O 1
ATOM 2155 N N . LYS A 1 274 ? -15.582 -7.535 25.046 1.00 85.25 274 LYS A N 1
ATOM 2156 C CA . LYS A 1 274 ? -14.391 -6.781 24.638 1.00 85.25 274 LYS A CA 1
ATOM 2157 C C . LYS A 1 274 ? -14.772 -5.442 24.025 1.00 85.25 274 LYS A C 1
ATOM 2159 O O . LYS A 1 274 ? -15.774 -5.339 23.327 1.00 85.25 274 LYS A O 1
ATOM 2164 N N . MET A 1 275 ? -13.945 -4.438 24.276 1.00 86.75 275 MET A N 1
ATOM 2165 C CA . MET A 1 275 ? -13.987 -3.130 23.628 1.00 86.75 275 MET A CA 1
ATOM 2166 C C . MET A 1 275 ? -12.624 -2.871 22.987 1.00 86.75 275 MET A C 1
ATOM 2168 O O . MET A 1 275 ? -11.594 -3.242 23.542 1.00 86.75 275 MET A O 1
ATOM 2172 N N . PHE A 1 276 ? -12.607 -2.241 21.819 1.00 88.56 276 PHE A N 1
ATOM 2173 C CA . PHE A 1 276 ? -11.387 -1.967 21.067 1.00 88.56 276 PHE A CA 1
ATOM 2174 C C . PHE A 1 276 ? -11.152 -0.465 21.028 1.00 88.56 276 PHE A C 1
ATOM 2176 O O . PHE A 1 276 ? -11.957 0.265 20.460 1.00 88.56 276 PHE A O 1
ATOM 2183 N N . LEU A 1 277 ? -10.062 -0.001 21.632 1.00 87.19 277 LEU A N 1
ATOM 2184 C CA . LEU A 1 277 ? -9.616 1.387 21.546 1.00 87.19 277 LEU A CA 1
ATOM 2185 C C . LEU A 1 277 ? -8.530 1.473 20.469 1.00 87.19 277 LEU A C 1
ATOM 2187 O O . LEU A 1 277 ? -7.434 0.943 20.638 1.00 87.19 277 LEU A O 1
ATOM 2191 N N . HIS A 1 278 ? -8.858 2.127 19.363 1.00 87.62 278 HIS A N 1
ATOM 2192 C CA . HIS A 1 278 ? -7.992 2.335 18.214 1.00 87.62 278 HIS A CA 1
ATOM 2193 C C . HIS A 1 278 ? -7.285 3.690 18.335 1.00 87.62 278 HIS A C 1
ATOM 2195 O O . HIS A 1 278 ? -7.932 4.732 18.437 1.00 87.62 278 HIS A O 1
ATOM 2201 N N . VAL A 1 279 ? -5.955 3.670 18.353 1.00 83.88 279 VAL A N 1
ATOM 2202 C CA . VAL A 1 279 ? -5.086 4.840 18.495 1.00 83.88 279 VAL A CA 1
ATOM 2203 C C . VAL A 1 279 ? -4.274 4.999 17.226 1.00 83.88 279 VAL A C 1
ATOM 2205 O O . VAL A 1 279 ? -3.585 4.065 16.818 1.00 83.88 279 VAL A O 1
ATOM 2208 N N . LYS A 1 280 ? -4.322 6.194 16.642 1.00 83.69 280 LYS A N 1
ATOM 2209 C CA . LYS A 1 280 ? -3.703 6.493 15.358 1.00 83.69 280 LYS A CA 1
ATOM 2210 C C . LYS A 1 280 ? -2.926 7.805 15.394 1.00 83.69 280 LYS A C 1
ATOM 2212 O O . LYS A 1 280 ? -3.446 8.833 15.819 1.00 83.69 280 LYS A O 1
ATOM 2217 N N . GLY A 1 281 ? -1.702 7.777 14.885 1.00 82.25 281 GLY A N 1
ATOM 2218 C CA . GLY A 1 281 ? -0.876 8.948 14.614 1.00 82.25 281 GLY A CA 1
ATOM 2219 C C . GLY A 1 281 ? -0.262 8.860 13.226 1.00 82.25 281 GLY A C 1
ATOM 2220 O O . GLY A 1 281 ? 0.209 7.802 12.820 1.00 82.25 281 GLY A O 1
ATOM 2221 N N . GLU A 1 282 ? -0.246 9.968 12.495 1.00 85.38 282 GLU A N 1
ATOM 2222 C CA . GLU A 1 282 ? 0.430 10.066 11.202 1.00 85.38 282 GLU A CA 1
ATOM 2223 C C . GLU A 1 282 ? 1.581 11.070 11.304 1.00 85.38 282 GLU A C 1
ATOM 2225 O O . GLU A 1 282 ? 1.428 12.172 11.836 1.00 85.38 282 GLU A O 1
ATOM 2230 N N . VAL A 1 283 ? 2.739 10.677 10.775 1.00 87.81 283 VAL A N 1
ATOM 2231 C CA . VAL A 1 283 ? 3.889 11.560 10.578 1.00 87.81 283 VAL A CA 1
ATOM 2232 C C . VAL A 1 283 ? 4.201 11.546 9.094 1.00 87.81 283 VAL A C 1
ATOM 2234 O O . VAL A 1 283 ? 4.683 10.546 8.577 1.00 87.81 283 VAL A O 1
ATOM 2237 N N . ALA A 1 284 ? 3.932 12.641 8.394 1.00 90.25 284 ALA A N 1
ATOM 2238 C CA . ALA A 1 284 ? 4.370 12.825 7.018 1.00 90.25 284 ALA A CA 1
ATOM 2239 C C . ALA A 1 284 ? 5.704 13.576 7.029 1.00 90.25 284 ALA A C 1
ATOM 2241 O O . ALA A 1 284 ? 5.779 14.666 7.577 1.00 90.25 284 ALA A O 1
ATOM 2242 N N . LEU A 1 285 ? 6.751 13.017 6.426 1.00 90.56 285 LEU A N 1
ATOM 2243 C CA . LEU A 1 285 ? 8.057 13.670 6.259 1.00 90.56 285 LEU A CA 1
ATOM 2244 C C . LEU A 1 285 ? 8.106 14.548 5.005 1.00 90.56 285 LEU A C 1
ATOM 2246 O O . LEU A 1 285 ? 8.876 15.506 4.919 1.00 90.56 285 LEU A O 1
ATOM 2250 N N . GLY A 1 286 ? 7.267 14.232 4.020 1.00 92.06 286 GLY A N 1
ATOM 2251 C CA . GLY A 1 286 ? 7.092 15.063 2.843 1.00 92.06 286 GLY A CA 1
ATOM 2252 C C . GLY A 1 286 ? 6.328 14.368 1.726 1.00 92.06 286 GLY A C 1
ATOM 2253 O O . GLY A 1 286 ? 5.646 13.365 1.938 1.00 92.06 286 GLY A O 1
ATOM 2254 N N . ARG A 1 287 ? 6.419 14.931 0.520 1.00 95.12 287 ARG A N 1
ATOM 2255 C CA . ARG A 1 287 ? 5.657 14.495 -0.659 1.00 95.12 287 ARG A CA 1
ATOM 2256 C C . ARG A 1 287 ? 6.526 14.351 -1.899 1.00 95.12 287 ARG A C 1
ATOM 2258 O O . ARG A 1 287 ? 7.510 15.076 -2.062 1.00 95.12 287 ARG A O 1
ATOM 2265 N N . PHE A 1 288 ? 6.111 13.469 -2.801 1.00 95.75 288 PHE A N 1
ATOM 2266 C CA . PHE A 1 288 ? 6.784 13.239 -4.075 1.00 95.75 288 PHE A CA 1
ATOM 2267 C C . PHE A 1 288 ? 5.808 13.131 -5.251 1.00 95.75 288 PHE A C 1
ATOM 2269 O O . PHE A 1 288 ? 4.630 12.803 -5.089 1.00 95.75 288 PHE A O 1
ATOM 2276 N N . VAL A 1 289 ? 6.332 13.379 -6.451 1.00 97.25 289 VAL A N 1
ATOM 2277 C CA . VAL A 1 289 ? 5.666 13.133 -7.736 1.00 97.25 289 VAL A CA 1
ATOM 2278 C C . VAL A 1 289 ? 6.673 12.489 -8.683 1.00 97.25 289 VAL A C 1
ATOM 2280 O O . VAL A 1 289 ? 7.765 13.030 -8.881 1.00 97.25 289 VAL A O 1
ATOM 2283 N N . MET A 1 290 ? 6.308 11.354 -9.277 1.00 96.81 290 MET A N 1
ATOM 2284 C CA . MET A 1 290 ? 7.134 10.637 -10.248 1.00 96.81 290 MET A CA 1
ATOM 2285 C C . MET A 1 290 ? 7.021 11.257 -11.641 1.00 96.81 290 MET A C 1
ATOM 2287 O O . MET A 1 290 ? 5.986 11.806 -12.025 1.00 96.81 290 MET A O 1
ATOM 2291 N N . ARG A 1 291 ? 8.088 11.144 -12.432 1.00 94.75 291 ARG A N 1
ATOM 2292 C CA . ARG A 1 291 ? 8.037 11.421 -13.871 1.00 94.75 291 ARG A CA 1
ATOM 2293 C C . ARG A 1 291 ? 7.188 10.367 -14.583 1.00 94.75 291 ARG A C 1
ATOM 2295 O O . ARG A 1 291 ? 7.089 9.228 -14.145 1.00 94.75 291 ARG A O 1
ATOM 2302 N N . ASN A 1 292 ? 6.610 10.754 -15.716 1.00 87.81 292 ASN A N 1
ATOM 2303 C CA . ASN A 1 292 ? 5.830 9.876 -16.595 1.00 87.81 292 ASN A CA 1
ATOM 2304 C C . ASN A 1 292 ? 6.496 9.633 -17.964 1.00 87.81 292 ASN A C 1
ATOM 2306 O O . ASN A 1 292 ? 5.942 8.921 -18.797 1.00 87.81 292 ASN A O 1
ATOM 2310 N N . ARG A 1 293 ? 7.652 10.253 -18.222 1.00 87.88 293 ARG A N 1
ATOM 2311 C CA . ARG A 1 293 ? 8.424 10.151 -19.467 1.00 87.88 293 ARG A CA 1
ATOM 2312 C C . ARG A 1 293 ? 9.900 10.020 -19.141 1.00 87.88 293 ARG A C 1
ATOM 2314 O O . ARG A 1 293 ? 10.345 10.570 -18.133 1.00 87.88 293 ARG A O 1
ATOM 2321 N N . ASP A 1 294 ? 10.619 9.314 -20.011 1.00 88.06 294 ASP A N 1
ATOM 2322 C CA . ASP A 1 294 ? 12.057 9.053 -19.885 1.00 88.06 294 ASP A CA 1
ATOM 2323 C C . ASP A 1 294 ? 12.432 8.535 -18.487 1.00 88.06 294 ASP A C 1
ATOM 2325 O O . ASP A 1 294 ? 13.428 8.944 -17.896 1.00 88.06 294 ASP A O 1
ATOM 2329 N N . ILE A 1 295 ? 11.571 7.678 -17.931 1.00 93.06 295 ILE A N 1
ATOM 2330 C CA . ILE A 1 295 ? 11.765 7.041 -16.629 1.00 93.06 295 ILE A CA 1
ATOM 2331 C C . ILE A 1 295 ? 12.888 6.015 -16.765 1.00 93.06 295 ILE A C 1
ATOM 2333 O O . ILE A 1 295 ? 12.937 5.271 -17.744 1.00 93.06 295 ILE A O 1
ATOM 2337 N N . MET A 1 296 ? 13.748 5.948 -15.757 1.00 94.12 296 MET A N 1
ATOM 2338 C CA . MET A 1 296 ? 14.786 4.935 -15.647 1.00 94.12 296 MET A CA 1
ATOM 2339 C C . MET A 1 296 ? 14.332 3.805 -14.738 1.00 94.12 296 MET A C 1
ATOM 2341 O O . MET A 1 296 ? 14.076 3.990 -13.548 1.00 94.12 296 MET A O 1
ATOM 2345 N N . LEU A 1 297 ? 14.215 2.625 -15.332 1.00 94.31 297 LEU A N 1
ATOM 2346 C CA . LEU A 1 297 ? 13.803 1.407 -14.652 1.00 94.31 297 LEU A CA 1
ATOM 2347 C C . LEU A 1 297 ? 15.030 0.595 -14.241 1.00 94.31 297 LEU A C 1
ATOM 2349 O O . LEU A 1 297 ? 16.098 0.692 -14.859 1.00 94.31 297 LEU A O 1
ATOM 2353 N N . THR A 1 298 ? 14.874 -0.219 -13.204 1.00 93.56 298 THR A N 1
ATOM 2354 C CA . THR A 1 298 ? 15.916 -1.160 -12.787 1.00 93.56 298 THR A CA 1
ATOM 2355 C C . THR A 1 298 ? 16.157 -2.199 -13.885 1.00 93.56 298 THR A C 1
ATOM 2357 O O . THR A 1 298 ? 15.237 -2.589 -14.609 1.00 93.56 298 THR A O 1
ATOM 2360 N N . SER A 1 299 ? 17.406 -2.649 -14.036 1.00 90.88 299 SER A N 1
ATOM 2361 C CA . SER A 1 299 ? 17.747 -3.707 -15.001 1.00 90.88 299 SER A CA 1
ATOM 2362 C C . SER A 1 299 ? 16.967 -4.988 -14.707 1.00 90.88 299 SER A C 1
ATOM 2364 O O . SER A 1 299 ? 16.392 -5.575 -15.614 1.00 90.88 299 SER A O 1
ATOM 2366 N N . THR A 1 300 ? 16.822 -5.340 -13.428 1.00 91.75 300 THR A N 1
ATOM 2367 C CA . THR A 1 300 ? 16.029 -6.488 -12.972 1.00 91.75 300 THR A CA 1
ATOM 2368 C C . THR A 1 300 ? 14.572 -6.428 -13.429 1.00 91.75 300 THR A C 1
ATOM 2370 O O . THR A 1 300 ? 14.058 -7.428 -13.920 1.00 91.75 300 THR A O 1
ATOM 2373 N N . PHE A 1 301 ? 13.917 -5.265 -13.344 1.00 93.38 301 PHE A N 1
ATOM 2374 C CA . PHE A 1 301 ? 12.543 -5.099 -13.822 1.00 93.38 301 PHE A CA 1
ATOM 2375 C C . PHE A 1 301 ? 12.433 -5.270 -15.339 1.00 93.38 301 PHE A C 1
ATOM 2377 O O . PHE A 1 301 ? 11.522 -5.940 -15.826 1.00 93.38 301 PHE A O 1
ATOM 2384 N N . LEU A 1 302 ? 13.368 -4.686 -16.095 1.00 91.56 302 LEU A N 1
ATOM 2385 C CA . LEU A 1 302 ? 13.409 -4.823 -17.552 1.00 91.56 302 LEU A CA 1
ATOM 2386 C C . LEU A 1 302 ? 13.676 -6.266 -17.981 1.00 91.56 302 LEU A C 1
ATOM 2388 O O . LEU A 1 302 ? 13.051 -6.749 -18.923 1.00 91.56 302 LEU A O 1
ATOM 2392 N N . ASP A 1 303 ? 14.567 -6.958 -17.281 1.00 89.62 303 ASP A N 1
ATOM 2393 C CA . ASP A 1 303 ? 14.864 -8.362 -17.524 1.00 89.62 303 ASP A CA 1
ATOM 2394 C C . ASP A 1 303 ? 13.638 -9.230 -17.247 1.00 89.62 303 ASP A C 1
ATOM 2396 O O . ASP A 1 303 ? 13.231 -9.999 -18.113 1.00 89.62 303 ASP A O 1
ATOM 2400 N N . ASP A 1 304 ? 12.986 -9.063 -16.096 1.00 92.81 304 ASP A N 1
ATOM 2401 C CA . ASP A 1 304 ? 11.770 -9.811 -15.766 1.00 92.81 304 ASP A CA 1
ATOM 2402 C C . ASP A 1 304 ? 10.648 -9.550 -16.784 1.00 92.81 304 ASP A C 1
ATOM 2404 O O . ASP A 1 304 ? 9.950 -10.480 -17.186 1.00 92.81 304 ASP A O 1
ATOM 2408 N N . LEU A 1 305 ? 10.520 -8.315 -17.288 1.00 92.56 305 LEU A N 1
ATOM 2409 C CA . LEU A 1 305 ? 9.620 -7.992 -18.397 1.00 92.56 305 LEU A CA 1
ATOM 2410 C C . LEU A 1 305 ? 10.010 -8.702 -19.701 1.00 92.56 305 LEU A C 1
ATOM 2412 O O . LEU A 1 305 ? 9.127 -9.140 -20.442 1.00 92.56 305 LEU A O 1
ATOM 2416 N N . LYS A 1 306 ? 11.305 -8.825 -20.018 1.00 89.00 306 LYS A N 1
ATOM 2417 C CA . LYS A 1 306 ? 11.787 -9.592 -21.181 1.00 89.00 306 LYS A CA 1
ATOM 2418 C C . LYS A 1 306 ? 11.447 -11.077 -21.037 1.00 89.00 306 LYS A C 1
ATOM 2420 O O . LYS A 1 306 ? 10.963 -11.656 -22.006 1.00 89.00 306 LYS A O 1
ATOM 2425 N N . TYR A 1 307 ? 11.585 -11.635 -19.832 1.00 89.12 307 TYR A N 1
ATOM 2426 C CA . TYR A 1 307 ? 11.272 -13.033 -19.514 1.00 89.12 307 TYR A CA 1
ATOM 2427 C C . TYR A 1 307 ? 9.771 -13.356 -19.419 1.00 89.12 307 TYR A C 1
ATOM 2429 O O . TYR A 1 307 ? 9.420 -14.534 -19.346 1.00 89.12 307 TYR A O 1
ATOM 2437 N N . LEU A 1 308 ? 8.876 -12.361 -19.441 1.00 92.38 308 LEU A N 1
ATOM 2438 C CA . LEU A 1 308 ? 7.443 -12.628 -19.565 1.00 92.38 308 LEU A CA 1
ATOM 2439 C C .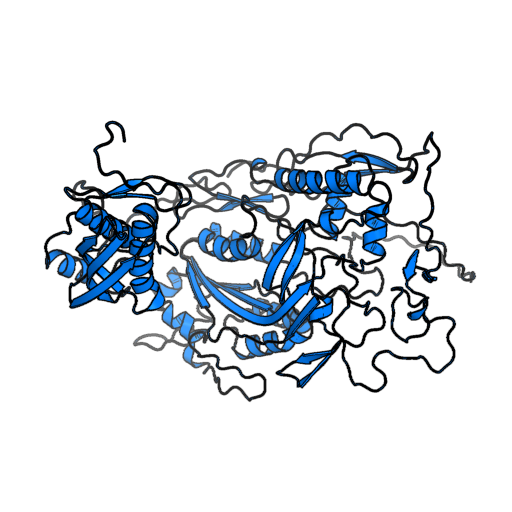 LEU A 1 308 ? 7.111 -13.162 -20.969 1.00 92.38 308 LEU A C 1
ATOM 2441 O O . LEU A 1 308 ? 7.478 -12.514 -21.958 1.00 92.38 308 LEU A O 1
ATOM 2445 N N . PRO A 1 309 ? 6.374 -14.285 -21.078 1.00 91.38 309 PRO A N 1
ATOM 2446 C CA . PRO A 1 309 ? 5.963 -14.816 -22.370 1.00 91.38 309 PRO A CA 1
ATOM 2447 C C . PRO A 1 309 ? 4.974 -13.856 -23.056 1.00 91.38 309 PRO A C 1
ATOM 2449 O O . PRO A 1 309 ? 4.121 -13.267 -22.381 1.00 91.38 309 PRO A O 1
ATOM 2452 N N . PRO A 1 310 ? 5.051 -13.682 -24.388 1.00 89.19 310 PRO A N 1
ATOM 2453 C CA . PRO A 1 310 ? 4.116 -12.837 -25.134 1.00 89.19 310 PRO A CA 1
ATOM 2454 C C . PRO A 1 310 ? 2.701 -13.433 -25.170 1.00 89.19 310 PRO A C 1
ATOM 2456 O O . PRO A 1 310 ? 1.720 -12.703 -25.311 1.00 89.19 310 PRO A O 1
ATOM 2459 N N . THR A 1 311 ? 2.574 -14.750 -24.998 1.00 91.12 311 THR A N 1
ATOM 2460 C CA . THR A 1 311 ? 1.298 -15.422 -24.743 1.00 91.12 311 THR A CA 1
ATOM 2461 C C . THR A 1 311 ? 0.918 -15.307 -23.269 1.00 91.12 311 THR A C 1
ATOM 2463 O O . THR A 1 311 ? 1.766 -15.421 -22.384 1.00 91.12 311 THR A O 1
ATOM 2466 N N . TYR A 1 312 ? -0.370 -15.102 -22.989 1.00 95.44 312 TYR A N 1
ATOM 2467 C CA . TYR A 1 312 ? -0.856 -14.966 -21.618 1.00 95.44 312 TYR A CA 1
ATOM 2468 C C . TYR A 1 312 ? -0.692 -16.270 -20.820 1.00 95.44 312 TYR A C 1
ATOM 2470 O O . TYR A 1 312 ? -1.444 -17.224 -21.011 1.00 95.44 312 TYR A O 1
ATOM 2478 N N . GLU A 1 313 ? 0.255 -16.276 -19.880 1.00 95.25 313 GLU A N 1
ATOM 2479 C CA . GLU A 1 313 ? 0.531 -17.398 -18.979 1.00 95.25 313 GLU A CA 1
ATOM 2480 C C . GLU A 1 313 ? 0.330 -16.978 -17.523 1.00 95.25 313 GLU A C 1
ATOM 2482 O O . GLU A 1 313 ? 1.240 -16.466 -16.868 1.00 95.25 313 GLU A O 1
ATOM 2487 N N . LYS A 1 314 ? -0.882 -17.204 -17.004 1.00 95.44 314 LYS A N 1
ATOM 2488 C CA . LYS A 1 314 ? -1.356 -16.722 -15.692 1.00 95.44 314 LYS A CA 1
ATOM 2489 C C . LYS A 1 314 ? -0.309 -16.787 -14.572 1.00 95.44 314 LYS A C 1
ATOM 2491 O O . LYS A 1 314 ? -0.137 -15.818 -13.840 1.00 95.44 314 LYS A O 1
ATOM 2496 N N . GLY A 1 315 ? 0.387 -17.917 -14.437 1.00 94.25 315 GLY A N 1
ATOM 2497 C CA . GLY A 1 315 ? 1.375 -18.139 -13.378 1.00 94.25 315 GLY A CA 1
ATOM 2498 C C . GLY A 1 315 ? 2.563 -17.174 -13.405 1.00 94.25 315 GLY A C 1
ATOM 2499 O O . GLY A 1 315 ? 2.937 -16.631 -12.367 1.00 94.25 315 GLY A O 1
ATOM 2500 N N . GLU A 1 316 ? 3.132 -16.923 -14.585 1.00 94.56 316 GLU A N 1
ATOM 2501 C CA . GLU A 1 316 ? 4.295 -16.036 -14.731 1.00 94.56 316 GLU A CA 1
ATOM 2502 C C . GLU A 1 316 ? 3.896 -14.567 -14.534 1.00 94.56 316 GLU A C 1
ATOM 2504 O O . GLU A 1 316 ? 4.587 -13.814 -13.848 1.00 94.56 316 GLU A O 1
ATOM 2509 N N . TYR A 1 317 ? 2.725 -14.174 -15.045 1.00 96.75 317 TYR A N 1
ATOM 2510 C CA . TYR A 1 317 ? 2.197 -12.827 -14.832 1.00 96.75 317 TYR A CA 1
ATOM 2511 C C . TYR A 1 317 ? 1.835 -12.579 -13.358 1.00 96.75 317 TYR A C 1
ATOM 2513 O O . TYR A 1 317 ? 2.115 -11.505 -12.832 1.00 96.75 317 TYR A O 1
ATOM 2521 N N . PHE A 1 318 ? 1.286 -13.568 -12.645 1.00 96.12 318 PHE A N 1
ATOM 2522 C CA . PHE A 1 318 ? 1.029 -13.446 -11.205 1.00 96.12 318 PHE A CA 1
ATOM 2523 C C . PHE A 1 318 ? 2.327 -13.317 -10.403 1.00 96.12 318 PHE A C 1
ATOM 2525 O O . PHE A 1 318 ? 2.396 -12.490 -9.495 1.00 96.12 318 PHE A O 1
ATOM 2532 N N . ALA A 1 319 ? 3.373 -14.070 -10.764 1.00 94.44 319 ALA A N 1
ATOM 2533 C CA . ALA A 1 319 ? 4.691 -13.924 -10.152 1.00 94.44 319 ALA A CA 1
ATOM 2534 C C . ALA A 1 319 ? 5.242 -12.499 -10.305 1.00 94.44 319 ALA A C 1
ATOM 2536 O O . ALA A 1 319 ? 5.768 -11.933 -9.348 1.00 94.44 319 ALA A O 1
ATOM 2537 N N . PHE A 1 320 ? 5.068 -11.892 -11.480 1.00 95.81 320 PHE A N 1
ATOM 2538 C CA . PHE A 1 320 ? 5.461 -10.507 -11.720 1.00 95.81 320 PHE A CA 1
ATOM 2539 C C . PHE A 1 320 ? 4.691 -9.513 -10.829 1.00 95.81 320 PHE A C 1
ATOM 2541 O O . PHE A 1 320 ? 5.304 -8.649 -10.198 1.00 95.81 320 PHE A O 1
ATOM 2548 N N . LEU A 1 321 ? 3.364 -9.666 -10.713 1.00 95.19 321 LEU A N 1
ATOM 2549 C CA . LEU A 1 321 ? 2.512 -8.816 -9.864 1.00 95.19 321 LEU A CA 1
ATOM 2550 C C . LEU A 1 321 ? 2.812 -8.968 -8.363 1.00 95.19 321 LEU A C 1
ATOM 2552 O O . LEU A 1 321 ? 2.649 -8.018 -7.595 1.00 95.19 321 LEU A O 1
ATOM 2556 N N . GLU A 1 322 ? 3.242 -10.149 -7.920 1.00 92.88 322 GLU A N 1
ATOM 2557 C CA . GLU A 1 322 ? 3.671 -10.389 -6.537 1.00 92.88 322 GLU A CA 1
ATOM 2558 C C . GLU A 1 322 ? 5.052 -9.793 -6.230 1.00 92.88 322 GLU A C 1
ATOM 2560 O O . GLU A 1 322 ? 5.299 -9.379 -5.096 1.00 92.88 322 GLU A O 1
ATOM 2565 N N . THR A 1 323 ? 5.938 -9.708 -7.226 1.00 92.62 323 THR A N 1
ATOM 2566 C CA . THR A 1 323 ? 7.280 -9.129 -7.064 1.00 92.62 323 THR A CA 1
ATOM 2567 C C . THR A 1 323 ? 7.268 -7.605 -7.111 1.00 92.62 323 THR A C 1
ATOM 2569 O O . THR A 1 323 ? 7.836 -6.983 -6.217 1.00 92.62 323 THR A O 1
ATOM 2572 N N . TYR A 1 324 ? 6.615 -7.002 -8.109 1.00 93.69 324 TYR A N 1
ATOM 2573 C CA . TYR A 1 324 ? 6.646 -5.546 -8.337 1.00 93.69 324 TYR A CA 1
ATOM 2574 C C . TYR A 1 324 ? 5.373 -4.821 -7.889 1.00 93.69 324 TYR A C 1
ATOM 2576 O O . TYR A 1 324 ? 5.348 -3.593 -7.809 1.00 93.69 324 TYR A O 1
ATOM 2584 N N . GLY A 1 325 ? 4.320 -5.568 -7.561 1.00 93.25 325 GLY A N 1
ATOM 2585 C CA . GLY A 1 325 ? 3.003 -5.020 -7.273 1.00 93.25 325 GLY A CA 1
ATOM 2586 C C . GLY A 1 325 ? 2.121 -4.919 -8.518 1.00 93.25 325 GLY A C 1
ATOM 2587 O O . GLY A 1 325 ? 2.555 -5.030 -9.661 1.00 93.25 325 GLY A O 1
ATOM 2588 N N . THR A 1 326 ? 0.837 -4.692 -8.271 1.00 93.62 326 THR A N 1
ATOM 2589 C CA . THR A 1 326 ? -0.184 -4.443 -9.305 1.00 93.62 326 THR A CA 1
ATOM 2590 C C . THR A 1 326 ? -0.161 -3.012 -9.839 1.00 93.62 326 THR A C 1
ATOM 2592 O O . THR A 1 326 ? -0.541 -2.746 -10.977 1.00 93.62 326 THR A O 1
ATOM 2595 N N . HIS A 1 327 ? 0.278 -2.081 -8.998 1.00 93.44 327 HIS A N 1
ATOM 2596 C CA . HIS A 1 327 ? 0.306 -0.649 -9.246 1.00 93.44 327 HIS A CA 1
ATOM 2597 C C . HIS A 1 327 ? 1.635 -0.092 -8.743 1.00 93.44 327 HIS A C 1
ATOM 2599 O O . HIS A 1 327 ? 2.334 -0.738 -7.967 1.00 93.44 327 HIS A O 1
ATOM 2605 N N . TYR A 1 328 ? 1.958 1.131 -9.137 1.00 93.50 328 TYR A N 1
ATOM 2606 C CA . TYR A 1 328 ? 3.004 1.930 -8.516 1.00 93.50 328 TYR A CA 1
ATOM 2607 C C . TYR A 1 328 ? 2.435 3.273 -8.060 1.00 93.50 328 TYR A C 1
ATOM 2609 O O . TYR A 1 328 ? 1.402 3.743 -8.552 1.00 93.50 328 TYR A O 1
ATOM 2617 N N . SER A 1 329 ? 3.120 3.903 -7.114 1.00 93.19 329 SER A N 1
ATOM 2618 C CA . SER A 1 329 ? 2.741 5.217 -6.603 1.00 93.19 329 SER A CA 1
ATOM 2619 C C . SER A 1 329 ? 3.225 6.328 -7.546 1.00 93.19 329 SER A C 1
ATOM 2621 O O . SER A 1 329 ? 4.399 6.673 -7.604 1.00 93.19 329 SER A O 1
ATOM 2623 N N . SER A 1 330 ? 2.316 6.918 -8.323 1.00 94.50 330 SER A N 1
ATOM 2624 C CA . SER A 1 330 ? 2.646 8.023 -9.245 1.00 94.50 330 SER A CA 1
ATOM 2625 C C . SER A 1 330 ? 2.936 9.343 -8.518 1.00 94.50 330 SER A C 1
ATOM 2627 O O . SER A 1 330 ? 3.729 10.164 -8.978 1.00 94.50 330 SER A O 1
ATOM 2629 N N . SER A 1 331 ? 2.313 9.537 -7.361 1.00 95.00 331 SER A N 1
ATOM 2630 C CA . SER A 1 331 ? 2.596 10.608 -6.408 1.00 95.00 331 SER A CA 1
ATOM 2631 C C . SER A 1 331 ? 2.146 10.175 -5.020 1.00 95.00 331 SER A C 1
ATOM 2633 O O . SER A 1 331 ? 1.257 9.329 -4.914 1.00 95.00 331 SER A O 1
ATOM 2635 N N . GLY A 1 332 ? 2.679 10.781 -3.966 1.00 92.38 332 GLY A N 1
ATOM 2636 C CA . GLY A 1 332 ? 2.254 10.443 -2.612 1.00 92.38 332 GLY A CA 1
ATOM 2637 C C . GLY A 1 332 ? 2.971 11.209 -1.512 1.00 92.38 332 GLY A C 1
ATOM 2638 O O . GLY A 1 332 ? 3.758 12.122 -1.773 1.00 92.38 332 GLY A O 1
ATOM 2639 N N . SER A 1 333 ? 2.683 10.805 -0.281 1.00 91.75 333 SER A N 1
ATOM 2640 C CA . SER A 1 333 ? 3.333 11.247 0.946 1.00 91.75 333 SER A CA 1
ATOM 2641 C C . SER A 1 333 ? 4.114 10.097 1.568 1.00 91.75 333 SER A C 1
ATOM 2643 O O . SER A 1 333 ? 3.643 8.961 1.614 1.00 91.75 333 SER A O 1
ATOM 2645 N N . LEU A 1 334 ? 5.320 10.413 2.030 1.00 91.75 334 LEU A N 1
ATOM 2646 C CA . LEU A 1 334 ? 6.211 9.481 2.712 1.00 91.75 334 LEU A CA 1
ATOM 2647 C C . LEU A 1 334 ? 6.354 9.894 4.171 1.00 91.75 334 LEU A C 1
ATOM 2649 O O . LEU A 1 334 ? 6.388 11.087 4.479 1.00 91.75 334 LEU A O 1
ATOM 2653 N N . GLY A 1 335 ? 6.469 8.912 5.054 1.00 90.62 335 GLY A N 1
ATOM 2654 C CA . GLY A 1 335 ? 6.633 9.113 6.484 1.00 90.62 335 GLY A CA 1
ATOM 2655 C C . GLY A 1 335 ? 6.355 7.832 7.255 1.00 90.62 335 GLY A C 1
ATOM 2656 O O . GLY A 1 335 ? 6.990 6.816 6.985 1.00 90.62 335 GLY A O 1
ATOM 2657 N N . GLY A 1 336 ? 5.421 7.866 8.201 1.00 88.00 336 GLY A N 1
ATOM 2658 C CA . GLY A 1 336 ? 5.034 6.712 9.000 1.00 88.00 336 GLY A CA 1
ATOM 2659 C C . GLY A 1 336 ? 3.613 6.809 9.543 1.00 88.00 336 GLY A C 1
ATOM 2660 O O . GLY A 1 336 ? 3.069 7.897 9.746 1.00 88.00 336 GLY A O 1
ATOM 2661 N N . LEU A 1 337 ? 3.031 5.641 9.806 1.00 85.88 337 LEU A N 1
ATOM 2662 C CA . LEU A 1 337 ? 1.731 5.485 10.452 1.00 85.88 337 LEU A CA 1
ATOM 2663 C C . LEU A 1 337 ? 1.922 4.733 11.767 1.00 85.88 337 LEU A C 1
ATOM 2665 O O . LEU A 1 337 ? 2.412 3.604 11.782 1.00 85.88 337 LEU A O 1
ATOM 2669 N N . TYR A 1 338 ? 1.533 5.369 12.864 1.00 83.94 338 TYR A N 1
ATOM 2670 C CA . TYR A 1 338 ? 1.571 4.807 14.201 1.00 83.94 338 TYR A CA 1
ATOM 2671 C C . TYR A 1 338 ? 0.175 4.345 14.602 1.00 83.94 338 TYR A C 1
ATOM 2673 O O . TYR A 1 338 ? -0.683 5.172 14.897 1.00 83.94 338 TYR A O 1
ATOM 2681 N N . GLU A 1 339 ? -0.061 3.037 14.605 1.00 83.62 339 GLU A N 1
ATOM 2682 C CA . GLU A 1 339 ? -1.399 2.478 14.801 1.00 83.62 339 GLU A CA 1
ATOM 2683 C C . GLU A 1 339 ? -1.371 1.356 15.847 1.00 83.62 339 GLU A C 1
ATOM 2685 O O . GLU A 1 339 ? -0.657 0.358 15.697 1.00 83.62 339 GLU A O 1
ATOM 2690 N N . LEU A 1 340 ? -2.133 1.537 16.928 1.00 85.38 340 LEU A N 1
ATOM 2691 C CA . LEU A 1 340 ? -2.265 0.585 18.030 1.00 85.38 340 LEU A CA 1
ATOM 2692 C C . LEU A 1 340 ? -3.743 0.318 18.325 1.00 85.38 340 LEU A C 1
ATOM 2694 O O . LEU A 1 340 ? -4.538 1.248 18.448 1.00 85.38 340 LEU A O 1
ATOM 2698 N N . ILE A 1 341 ? -4.101 -0.949 18.526 1.00 86.56 341 ILE A N 1
ATOM 2699 C CA . ILE A 1 341 ? -5.418 -1.352 19.022 1.00 86.56 341 ILE A CA 1
ATOM 2700 C C . ILE A 1 341 ? -5.262 -1.944 20.417 1.00 86.56 341 ILE A C 1
ATOM 2702 O O . ILE A 1 341 ? -4.666 -3.007 20.600 1.00 86.56 341 ILE A O 1
ATOM 2706 N N . TYR A 1 342 ? -5.847 -1.273 21.399 1.00 87.31 342 TYR A N 1
ATOM 2707 C CA . TYR A 1 342 ? -5.978 -1.771 22.759 1.00 87.31 342 TYR A CA 1
ATOM 2708 C C . TYR A 1 342 ? -7.248 -2.605 22.871 1.00 87.31 342 TYR A C 1
ATOM 2710 O O . TYR A 1 342 ? -8.351 -2.104 22.647 1.00 87.31 342 TYR A O 1
ATOM 2718 N N . VAL A 1 343 ? -7.094 -3.875 23.238 1.00 89.31 343 VAL A N 1
ATOM 2719 C CA . VAL A 1 343 ? -8.218 -4.758 23.553 1.00 89.31 343 VAL A CA 1
ATOM 2720 C C . VAL A 1 343 ? -8.513 -4.628 25.042 1.00 89.31 343 VAL A C 1
ATOM 2722 O O . VAL A 1 343 ? -7.690 -5.004 25.878 1.00 89.31 343 VAL A O 1
ATOM 2725 N N . LEU A 1 344 ? -9.673 -4.072 25.368 1.00 89.69 344 LEU A N 1
ATOM 2726 C CA . LEU A 1 344 ? -10.123 -3.789 26.726 1.00 89.69 344 LEU A CA 1
ATOM 2727 C C . LEU A 1 344 ? -11.187 -4.801 27.160 1.00 89.69 344 LEU A C 1
ATOM 2729 O O . LEU A 1 344 ? -12.047 -5.184 26.364 1.00 89.69 344 LEU A O 1
ATOM 2733 N N . ASP A 1 345 ? -11.145 -5.216 28.424 1.00 88.81 345 ASP A N 1
ATOM 2734 C CA . ASP A 1 345 ? -12.152 -6.087 29.033 1.00 88.81 345 ASP A CA 1
ATOM 2735 C C . ASP A 1 345 ? -13.250 -5.257 29.716 1.00 88.81 345 ASP A C 1
ATOM 2737 O O . ASP A 1 345 ? -13.040 -4.663 30.776 1.00 88.81 345 ASP A O 1
ATOM 2741 N N . LYS A 1 346 ? -14.437 -5.211 29.099 1.00 86.94 346 LYS A N 1
ATOM 2742 C CA . LYS A 1 346 ? -15.571 -4.390 29.551 1.00 86.94 346 LYS A CA 1
ATOM 2743 C C . LYS A 1 346 ? -16.078 -4.832 30.928 1.00 86.94 346 LYS A C 1
ATOM 2745 O O . LYS A 1 346 ? -16.368 -3.983 31.765 1.00 86.94 346 LYS A O 1
ATOM 2750 N N . ALA A 1 347 ? -16.102 -6.135 31.208 1.00 86.69 347 ALA A N 1
ATOM 2751 C CA . ALA A 1 347 ? -16.528 -6.660 32.506 1.00 86.69 347 ALA A CA 1
ATOM 2752 C C . ALA A 1 347 ? -15.585 -6.249 33.649 1.00 86.69 347 ALA A C 1
ATOM 2754 O O . ALA A 1 347 ? -16.034 -5.864 34.730 1.00 86.69 347 ALA A O 1
ATOM 2755 N N . SER A 1 348 ? -14.271 -6.292 33.423 1.00 87.31 348 SER A N 1
ATOM 2756 C CA . SER A 1 348 ? -13.260 -5.842 34.378 1.00 87.31 348 SER A CA 1
ATOM 2757 C C . SER A 1 348 ? -13.311 -4.329 34.568 1.00 87.31 348 SER A C 1
ATOM 2759 O O . SER A 1 348 ? -13.195 -3.860 35.702 1.00 87.31 348 SER A O 1
ATOM 2761 N N . MET A 1 349 ? -13.552 -3.566 33.496 1.00 86.44 349 MET A N 1
ATOM 2762 C CA . MET A 1 349 ? -13.789 -2.121 33.574 1.00 86.44 349 MET A CA 1
ATOM 2763 C C . MET A 1 349 ? -14.984 -1.795 34.478 1.00 86.44 349 MET A C 1
ATOM 2765 O O . MET A 1 349 ? -14.837 -1.022 35.423 1.00 86.44 349 MET A O 1
ATOM 2769 N N . GLU A 1 350 ? -16.135 -2.435 34.257 1.00 86.69 350 GLU A N 1
ATOM 2770 C CA . GLU A 1 350 ? -17.346 -2.235 35.063 1.00 86.69 350 GLU A CA 1
ATOM 2771 C C . GLU A 1 350 ? -17.142 -2.665 36.523 1.00 86.69 350 GLU A C 1
ATOM 2773 O O . GLU A 1 350 ? -17.453 -1.910 37.445 1.00 86.69 350 GLU A O 1
ATOM 2778 N N . LYS A 1 351 ? -16.531 -3.836 36.750 1.00 86.75 351 LYS A N 1
ATOM 2779 C CA . LYS A 1 351 ? -16.229 -4.364 38.091 1.00 86.75 351 LYS A CA 1
ATOM 2780 C C . LYS A 1 351 ? -15.363 -3.416 38.920 1.00 86.75 351 LYS A C 1
ATOM 2782 O O . LYS A 1 351 ? -15.545 -3.321 40.134 1.00 86.75 351 LYS A O 1
ATOM 2787 N N . HIS A 1 352 ? -14.399 -2.762 38.283 1.00 85.25 352 HIS A N 1
ATOM 2788 C CA . HIS A 1 352 ? -13.455 -1.869 38.947 1.00 85.25 352 HIS A CA 1
ATOM 2789 C C . HIS A 1 352 ? -13.847 -0.386 38.841 1.00 85.25 352 HIS A C 1
ATOM 2791 O O . HIS A 1 352 ? -13.098 0.473 39.306 1.00 85.25 352 HIS A O 1
ATOM 2797 N N . GLY A 1 353 ? -15.007 -0.071 38.249 1.00 83.19 353 GLY A N 1
ATOM 2798 C CA . GLY A 1 353 ? -15.481 1.301 38.067 1.00 83.19 353 GLY A CA 1
ATOM 2799 C C . GLY A 1 353 ? -14.549 2.155 37.203 1.00 83.19 353 GLY A C 1
ATOM 2800 O O . GLY A 1 353 ? -14.389 3.348 37.466 1.00 83.19 353 GLY A O 1
ATOM 2801 N N . VAL A 1 354 ? -13.883 1.551 36.218 1.00 84.94 354 VAL A N 1
ATOM 2802 C CA . VAL A 1 354 ? -12.967 2.215 35.283 1.00 84.94 354 VAL A CA 1
ATOM 2803 C C . VAL A 1 354 ? -13.718 2.539 34.000 1.00 84.94 354 VAL A C 1
ATOM 2805 O O . VAL A 1 354 ? -14.257 1.657 33.341 1.00 84.94 354 VAL A O 1
ATOM 2808 N N . GLU A 1 355 ? -13.740 3.812 33.627 1.00 85.44 355 GLU A N 1
ATOM 2809 C CA . GLU A 1 355 ? -14.358 4.274 32.389 1.00 85.44 355 GLU A CA 1
ATOM 2810 C C . GLU A 1 355 ? -13.317 4.420 31.272 1.00 85.44 355 GLU A C 1
ATOM 2812 O O . GLU A 1 355 ? -12.114 4.526 31.519 1.00 85.44 355 GLU A O 1
ATOM 2817 N N . LEU A 1 356 ? -13.771 4.508 30.018 1.00 83.06 356 LEU A N 1
ATOM 2818 C CA . LEU A 1 356 ? -12.878 4.673 28.865 1.00 83.06 356 LEU A CA 1
ATOM 2819 C C . LEU A 1 356 ? -11.977 5.917 28.985 1.00 83.06 356 LEU A C 1
ATOM 2821 O O . LEU A 1 356 ? -10.815 5.878 28.584 1.00 83.06 356 LEU A O 1
ATOM 2825 N N . ARG A 1 357 ? -12.484 7.010 29.574 1.00 81.25 357 ARG A N 1
ATOM 2826 C CA . ARG A 1 357 ? -11.697 8.226 29.847 1.00 81.25 357 ARG A CA 1
ATOM 2827 C C . ARG A 1 357 ? -10.509 7.969 30.777 1.00 81.25 357 ARG A C 1
ATOM 2829 O O . ARG A 1 357 ? -9.447 8.544 30.567 1.00 81.25 357 ARG A O 1
ATOM 2836 N N . ASP A 1 358 ? -10.661 7.075 31.754 1.00 82.19 358 ASP A N 1
ATOM 2837 C CA . ASP A 1 358 ? -9.594 6.733 32.698 1.00 82.19 358 ASP A CA 1
ATOM 2838 C C . ASP A 1 358 ? -8.488 5.947 31.984 1.00 82.19 358 ASP A C 1
ATOM 2840 O O . ASP A 1 358 ? -7.303 6.192 32.202 1.00 82.19 358 ASP A O 1
ATOM 2844 N N . VAL A 1 359 ? -8.874 5.051 31.069 1.00 82.12 359 VAL A N 1
ATOM 2845 C CA . VAL A 1 359 ? -7.935 4.309 30.217 1.00 82.12 359 VAL A CA 1
ATOM 2846 C C . VAL A 1 359 ? -7.188 5.262 29.280 1.00 82.12 359 VAL A C 1
ATOM 2848 O O . VAL A 1 359 ? -5.962 5.224 29.234 1.00 82.12 359 VAL A O 1
ATOM 2851 N N . LYS A 1 360 ? -7.892 6.169 28.585 1.00 78.31 360 LYS A N 1
ATOM 2852 C CA . LYS A 1 360 ? -7.258 7.178 27.713 1.00 78.31 360 LYS A CA 1
ATOM 2853 C C . LYS A 1 360 ? -6.291 8.082 28.481 1.00 78.31 360 LYS A C 1
ATOM 2855 O O . LYS A 1 360 ? -5.215 8.391 27.970 1.00 78.31 360 LYS A O 1
ATOM 2860 N N . LYS A 1 361 ? -6.651 8.474 29.709 1.00 77.38 361 LYS A N 1
ATOM 2861 C CA . LYS A 1 361 ? -5.788 9.258 30.599 1.00 77.38 361 LYS A CA 1
ATOM 2862 C C . LYS A 1 361 ? -4.539 8.477 31.011 1.00 77.38 361 LYS A C 1
ATOM 2864 O O . LYS A 1 361 ? -3.442 9.000 30.857 1.00 77.38 361 LYS A O 1
ATOM 2869 N N . CYS A 1 362 ? -4.694 7.232 31.460 1.00 78.44 362 CYS A N 1
ATOM 2870 C CA . CYS A 1 362 ? -3.573 6.356 31.817 1.00 78.44 362 CYS A CA 1
ATOM 2871 C C . CYS A 1 362 ? -2.583 6.174 30.659 1.00 78.44 362 CYS A C 1
ATOM 2873 O O . CYS A 1 362 ? -1.373 6.214 30.860 1.00 78.44 362 CYS A O 1
ATOM 2875 N N . LEU A 1 363 ? -3.090 6.007 29.438 1.00 76.50 363 LEU A N 1
ATOM 2876 C CA . LEU A 1 363 ? -2.252 5.816 28.255 1.00 76.50 363 LEU A CA 1
ATOM 2877 C C . LEU A 1 363 ? -1.618 7.119 27.733 1.00 76.50 363 LEU A C 1
ATOM 2879 O O . LEU A 1 363 ? -0.791 7.067 26.831 1.00 76.50 363 LEU A O 1
ATOM 2883 N N . GLY A 1 364 ? -1.974 8.281 28.291 1.00 66.44 364 GLY A N 1
ATOM 2884 C CA . GLY A 1 364 ? -1.348 9.558 27.946 1.00 66.44 364 GLY A CA 1
ATOM 2885 C C . GLY A 1 364 ? -1.814 10.189 26.635 1.00 66.44 364 GLY A C 1
ATOM 2886 O O . GLY A 1 364 ? -1.210 11.151 26.172 1.00 66.44 364 GLY A O 1
ATOM 2887 N N . PHE A 1 365 ? -2.916 9.715 26.049 1.00 63.84 365 PHE A N 1
ATOM 2888 C CA . PHE A 1 365 ? -3.417 10.206 24.755 1.00 63.84 365 PHE A CA 1
ATOM 2889 C C . PHE A 1 365 ? -4.190 11.538 24.829 1.00 63.84 365 PHE A C 1
ATOM 2891 O O . PHE A 1 365 ? -4.798 11.952 23.849 1.00 63.84 365 PHE A O 1
ATOM 2898 N N . HIS A 1 366 ? -4.179 12.210 25.985 1.00 50.47 366 HIS A N 1
ATOM 2899 C CA . HIS A 1 366 ? -4.748 13.550 26.193 1.00 50.47 366 HIS A CA 1
ATOM 2900 C C . HIS A 1 366 ? -3.729 14.692 25.996 1.00 50.47 366 HIS A C 1
ATOM 2902 O O . HIS A 1 366 ? -4.083 15.852 26.198 1.00 50.47 366 HIS A O 1
ATOM 2908 N N . VAL A 1 367 ? -2.468 14.385 25.673 1.00 43.34 367 VAL A N 1
ATOM 2909 C CA . VAL A 1 367 ? -1.381 15.374 25.622 1.00 43.34 367 VAL A CA 1
ATOM 2910 C C . VAL A 1 367 ? -1.272 15.989 24.224 1.00 43.34 367 VAL A C 1
ATOM 2912 O O . VAL A 1 367 ? -1.041 15.273 23.255 1.00 43.34 367 VAL A O 1
ATOM 2915 N N . ASP A 1 368 ? -1.402 17.317 24.160 1.00 37.69 368 ASP A N 1
ATOM 2916 C CA . ASP A 1 368 ? -1.212 18.145 22.962 1.00 37.69 368 ASP A CA 1
ATOM 2917 C C . ASP A 1 368 ? 0.264 18.053 22.521 1.00 37.69 368 ASP A C 1
ATOM 2919 O O . ASP A 1 368 ? 1.165 18.580 23.182 1.00 37.69 368 ASP A O 1
ATOM 2923 N N . LEU A 1 369 ? 0.546 17.316 21.442 1.00 42.38 369 LEU A N 1
ATOM 2924 C CA . LEU A 1 369 ? 1.898 17.130 20.910 1.00 42.38 369 LEU A CA 1
ATOM 2925 C C . LEU A 1 369 ? 2.254 18.319 20.005 1.00 42.38 369 LEU A C 1
ATOM 2927 O O . LEU A 1 369 ? 2.136 18.261 18.781 1.00 42.38 369 LEU A O 1
ATOM 2931 N N . SER A 1 370 ? 2.740 19.414 20.593 1.00 37.44 370 SER A N 1
ATOM 2932 C CA . SER A 1 370 ? 3.484 20.432 19.841 1.00 37.44 370 SER A CA 1
ATOM 2933 C C . SER A 1 370 ? 4.937 19.966 19.674 1.00 37.44 370 SER A C 1
ATOM 2935 O O . SER A 1 370 ? 5.787 20.256 20.516 1.00 37.44 370 SER A O 1
ATOM 2937 N N . VAL A 1 371 ? 5.219 19.181 18.632 1.00 41.16 371 VAL A N 1
ATOM 2938 C CA . VAL A 1 371 ? 6.570 18.659 18.363 1.00 41.16 371 VAL A CA 1
ATOM 2939 C C . VAL A 1 371 ? 7.224 19.470 17.246 1.00 41.16 371 VAL A C 1
ATOM 2941 O O . VAL A 1 371 ? 6.954 19.236 16.072 1.00 41.16 371 VAL A O 1
ATOM 2944 N N . ASP A 1 372 ? 8.116 20.387 17.623 1.00 37.28 372 ASP A N 1
ATOM 2945 C CA . ASP A 1 372 ? 9.185 20.864 16.741 1.00 37.28 372 ASP A CA 1
ATOM 2946 C C . ASP A 1 372 ? 10.404 19.953 16.961 1.00 37.28 372 ASP A C 1
ATOM 2948 O O . ASP A 1 372 ? 10.913 19.827 18.080 1.00 37.28 372 ASP A O 1
ATOM 2952 N N . PHE A 1 373 ? 10.853 19.270 15.904 1.00 35.53 373 PHE A N 1
ATOM 2953 C CA . PHE A 1 373 ? 11.997 18.354 15.951 1.00 35.53 373 PHE A CA 1
ATOM 2954 C C . PHE A 1 373 ? 13.291 19.135 16.250 1.00 35.53 373 PHE A C 1
ATOM 2956 O O . PHE A 1 373 ? 13.925 19.675 15.348 1.00 35.53 373 PHE A O 1
ATOM 2963 N N . GLY A 1 374 ? 13.664 19.219 17.532 1.00 35.19 374 GLY A N 1
ATOM 2964 C CA . GLY A 1 374 ? 14.853 19.945 18.000 1.00 35.19 374 GLY A CA 1
ATOM 2965 C C . GLY A 1 374 ? 14.827 20.426 19.459 1.00 35.19 374 GLY A C 1
ATOM 2966 O O . GLY A 1 374 ? 15.799 21.037 19.898 1.00 35.19 374 GLY A O 1
ATOM 2967 N N . VAL A 1 375 ? 13.757 20.171 20.226 1.00 30.73 375 VAL A N 1
ATOM 2968 C CA . VAL A 1 375 ? 13.614 20.634 21.621 1.00 30.73 375 VAL A CA 1
ATOM 2969 C C . VAL A 1 375 ? 13.246 19.478 22.559 1.00 30.73 375 VAL A C 1
ATOM 2971 O O . VAL A 1 375 ? 12.434 18.622 22.214 1.00 30.73 375 VAL A O 1
ATOM 2974 N N . GLU A 1 376 ? 13.840 19.463 23.760 1.00 30.19 376 GLU A N 1
ATOM 2975 C CA . GLU A 1 376 ? 13.479 18.557 24.860 1.00 30.19 376 GLU A CA 1
ATOM 2976 C C . GLU A 1 376 ? 11.979 18.648 25.181 1.00 30.19 376 GLU A C 1
ATOM 2978 O O . GLU A 1 376 ? 11.462 19.693 25.588 1.00 30.19 376 GLU A O 1
ATOM 2983 N N . ILE A 1 377 ? 11.277 17.526 25.027 1.00 38.72 377 ILE A N 1
ATOM 2984 C CA . ILE A 1 377 ? 9.845 17.424 25.302 1.00 38.72 377 ILE A CA 1
ATOM 2985 C C . ILE A 1 377 ? 9.628 17.398 26.820 1.00 38.72 377 ILE A C 1
ATOM 2987 O O . ILE A 1 377 ? 9.995 16.445 27.507 1.00 38.72 377 ILE A O 1
ATOM 2991 N N . LYS A 1 378 ? 8.964 18.430 27.352 1.00 33.81 378 LYS A N 1
ATOM 2992 C CA . LYS A 1 378 ? 8.386 18.427 28.706 1.00 33.81 378 LYS A CA 1
ATOM 2993 C C . LYS A 1 378 ? 7.028 17.720 28.694 1.00 33.81 378 LYS A C 1
ATOM 2995 O O . LYS A 1 378 ? 5.990 18.357 28.828 1.00 33.81 378 LYS A O 1
ATOM 3000 N N . GLY A 1 379 ? 7.040 16.402 28.533 1.00 38.69 379 GLY A N 1
ATOM 3001 C CA . GLY A 1 379 ? 5.859 15.546 28.643 1.00 38.69 379 GLY A CA 1
ATOM 3002 C C . GLY A 1 379 ? 6.108 14.475 29.692 1.00 38.69 379 GLY A C 1
ATOM 3003 O O . GLY A 1 379 ? 6.484 13.362 29.357 1.00 38.69 379 GLY A O 1
ATOM 3004 N N . ASN A 1 380 ? 5.974 14.821 30.972 1.00 36.88 380 ASN A N 1
ATOM 3005 C CA . ASN A 1 380 ? 6.166 13.859 32.053 1.00 36.88 380 ASN A CA 1
ATOM 3006 C C . ASN A 1 380 ? 4.836 13.117 32.272 1.00 36.88 380 ASN A C 1
ATOM 3008 O O . ASN A 1 380 ? 3.943 13.652 32.927 1.00 36.88 380 ASN A O 1
ATOM 3012 N N . LEU A 1 381 ? 4.680 11.916 31.704 1.00 46.31 381 LEU A N 1
ATOM 3013 C CA . LEU A 1 381 ? 3.595 11.011 32.092 1.00 46.31 381 LEU A CA 1
ATOM 3014 C C . LEU A 1 381 ? 3.875 10.535 33.512 1.00 46.31 381 LEU A C 1
ATOM 3016 O O . LEU A 1 381 ? 4.796 9.753 33.759 1.00 46.31 381 LEU A O 1
ATOM 3020 N N . ASN A 1 382 ? 3.107 11.042 34.470 1.00 50.72 382 ASN A N 1
ATOM 3021 C CA . ASN A 1 382 ? 3.274 10.613 35.842 1.00 50.72 382 ASN A CA 1
ATOM 3022 C C . ASN A 1 382 ? 2.695 9.196 35.955 1.00 50.72 382 ASN A C 1
ATOM 3024 O O . ASN A 1 382 ? 1.535 8.959 35.625 1.00 50.72 382 ASN A O 1
ATOM 3028 N N . LYS A 1 383 ? 3.495 8.235 36.429 1.00 51.19 383 LYS A N 1
ATOM 3029 C CA . LYS A 1 383 ? 3.113 6.812 36.580 1.00 51.19 383 LYS A CA 1
ATOM 3030 C C . LYS A 1 383 ? 1.842 6.611 37.430 1.00 51.19 383 LYS A C 1
ATOM 3032 O O . LYS A 1 383 ? 1.225 5.545 37.392 1.00 51.19 383 LYS A O 1
ATOM 3037 N N . ASP A 1 384 ? 1.468 7.651 38.167 1.00 57.19 384 ASP A N 1
ATOM 3038 C CA . ASP A 1 384 ? 0.293 7.764 39.021 1.00 57.19 384 ASP A CA 1
ATOM 3039 C C . ASP A 1 384 ? -1.028 7.925 38.237 1.00 57.19 384 ASP A C 1
ATOM 3041 O O . ASP A 1 384 ? -2.083 7.601 38.774 1.00 57.19 384 ASP A O 1
ATOM 3045 N N . ASP A 1 385 ? -1.005 8.329 36.958 1.00 65.75 385 ASP A N 1
ATOM 3046 C CA . ASP A 1 385 ? -2.222 8.496 36.136 1.00 65.75 385 ASP A CA 1
ATOM 3047 C C . ASP A 1 385 ? -2.894 7.167 35.741 1.00 65.75 385 ASP A C 1
ATOM 3049 O O . ASP A 1 385 ? -4.059 7.147 35.341 1.00 65.75 385 ASP A O 1
ATOM 3053 N N . CYS A 1 386 ? -2.187 6.043 35.895 1.00 76.25 386 CYS A N 1
ATOM 3054 C CA . CYS A 1 386 ? -2.712 4.693 35.665 1.00 76.25 386 CYS A CA 1
ATOM 3055 C C . CYS A 1 386 ? -3.296 4.023 36.913 1.00 76.25 386 CYS A C 1
ATOM 3057 O O . CYS A 1 386 ? -3.709 2.858 36.852 1.00 76.25 386 CYS A O 1
ATOM 3059 N N . VAL A 1 387 ? -3.313 4.731 38.045 1.00 80.06 387 VAL A N 1
ATOM 3060 C CA . VAL A 1 387 ? -3.887 4.255 39.302 1.00 80.06 387 VAL A CA 1
ATOM 3061 C C . VAL A 1 387 ? -5.110 5.101 39.635 1.00 80.06 387 VAL A C 1
ATOM 3063 O O . VAL A 1 387 ? -5.000 6.292 39.912 1.00 80.06 387 VAL A O 1
ATOM 3066 N N . LYS A 1 388 ? -6.294 4.484 39.638 1.00 76.19 388 LYS A N 1
ATOM 3067 C CA . LYS A 1 388 ? -7.532 5.162 40.036 1.00 76.19 388 LYS A CA 1
ATOM 3068 C C . LYS A 1 388 ? -7.752 4.976 41.538 1.00 76.19 388 LYS A C 1
ATOM 3070 O O . LYS A 1 388 ? -7.938 3.853 42.013 1.00 76.19 388 LYS A O 1
ATOM 3075 N N . GLY A 1 389 ? -7.703 6.080 42.285 1.00 60.88 389 GLY A N 1
ATOM 3076 C CA . GLY A 1 389 ? -8.052 6.139 43.707 1.00 60.88 389 GLY A CA 1
ATOM 3077 C C . GLY A 1 389 ? -9.509 6.568 43.903 1.00 60.88 389 GLY A C 1
ATOM 3078 O O . GLY A 1 389 ? -9.918 7.601 43.382 1.00 60.88 389 GLY A O 1
ATOM 3079 N N . GLY A 1 390 ? -10.283 5.783 44.651 1.00 56.19 390 GLY A N 1
ATOM 3080 C CA . GLY A 1 390 ? -11.651 6.096 45.089 1.00 56.19 390 GLY A CA 1
ATOM 3081 C C . GLY A 1 390 ? -11.896 5.564 46.506 1.00 56.19 390 GLY A C 1
ATOM 3082 O O . GLY A 1 390 ? -10.966 5.037 47.109 1.00 56.19 390 GLY A O 1
ATOM 3083 N N . GLU A 1 391 ? -13.126 5.645 47.033 1.00 46.50 391 GLU A N 1
ATOM 3084 C CA . GLU A 1 391 ? -13.511 5.198 48.398 1.00 46.50 391 GLU A CA 1
ATOM 3085 C C . GLU A 1 391 ? -13.332 3.675 48.673 1.00 46.50 391 GLU A C 1
ATOM 3087 O O . GLU A 1 391 ? -13.750 3.166 49.711 1.00 46.50 391 GLU A O 1
ATOM 3092 N N . GLY A 1 392 ? -12.671 2.938 47.771 1.00 58.75 392 GLY A N 1
ATOM 3093 C CA . GLY A 1 392 ? -12.321 1.520 47.877 1.00 58.75 392 GLY A CA 1
ATOM 3094 C C . GLY A 1 392 ? -10.838 1.230 47.581 1.00 58.75 392 GLY A C 1
ATOM 3095 O O . GLY A 1 392 ? -9.967 2.087 47.706 1.00 58.75 392 GLY A O 1
ATOM 3096 N N . LYS A 1 393 ? -10.527 -0.020 47.205 1.00 66.06 393 LYS A N 1
ATOM 3097 C CA . LYS A 1 393 ? -9.156 -0.478 46.907 1.00 66.06 393 LYS A CA 1
ATOM 3098 C C . LYS A 1 393 ? -8.648 0.180 45.613 1.00 66.06 393 LYS A C 1
ATOM 3100 O O . LYS A 1 393 ? -9.357 0.153 44.615 1.00 66.06 393 LYS A O 1
ATOM 3105 N N . ALA A 1 394 ? -7.436 0.741 45.628 1.00 75.50 394 ALA A N 1
ATOM 3106 C CA . ALA A 1 394 ? -6.830 1.363 44.447 1.00 75.50 394 ALA A CA 1
ATOM 3107 C C . ALA A 1 394 ? -6.680 0.348 43.299 1.00 75.50 394 ALA A C 1
ATOM 3109 O O . ALA A 1 394 ? -6.179 -0.757 43.524 1.00 75.50 394 ALA A O 1
ATOM 3110 N N . VAL A 1 395 ? -7.102 0.739 42.094 1.00 78.25 395 VAL A N 1
ATOM 3111 C CA . VAL A 1 395 ? -7.088 -0.103 40.886 1.00 78.25 395 VAL A CA 1
ATOM 3112 C C . VAL A 1 395 ? -6.000 0.388 39.939 1.00 78.25 395 VAL A C 1
ATOM 3114 O O . VAL A 1 395 ? -5.909 1.583 39.657 1.00 78.25 395 VAL A O 1
ATOM 3117 N N . ASN A 1 396 ? -5.185 -0.533 39.429 1.00 81.88 396 ASN A N 1
ATOM 3118 C CA . ASN A 1 396 ? -4.162 -0.283 38.426 1.00 81.88 396 ASN A CA 1
ATOM 3119 C C . ASN A 1 396 ? -4.614 -0.786 37.048 1.00 81.88 396 ASN A C 1
ATOM 3121 O O . ASN A 1 396 ? -4.637 -1.989 36.778 1.00 81.88 396 ASN A O 1
ATOM 3125 N N . ILE A 1 397 ? -4.871 0.153 36.138 1.00 78.88 397 ILE A N 1
ATOM 3126 C CA . ILE A 1 397 ? -5.428 -0.119 34.804 1.00 78.88 397 ILE A CA 1
ATOM 3127 C C . ILE A 1 397 ? -4.529 -1.048 33.970 1.00 78.88 397 ILE A C 1
ATOM 3129 O O . ILE A 1 397 ? -5.013 -1.857 33.183 1.00 78.88 397 ILE A O 1
ATOM 3133 N N . THR A 1 398 ? -3.211 -0.998 34.171 1.00 78.50 398 THR A N 1
ATOM 3134 C CA . THR A 1 398 ? -2.258 -1.818 33.401 1.00 78.50 398 THR A CA 1
ATOM 3135 C C . THR A 1 398 ? -2.061 -3.232 33.946 1.00 78.50 398 THR A C 1
ATOM 3137 O O . THR A 1 398 ? -1.564 -4.091 33.220 1.00 78.50 398 THR A O 1
ATOM 3140 N N . LYS A 1 399 ? -2.416 -3.489 35.213 1.00 78.25 399 LYS A N 1
ATOM 3141 C CA . LYS A 1 399 ? -2.114 -4.755 35.908 1.00 78.25 399 LYS A CA 1
ATOM 3142 C C . LYS A 1 399 ? -3.347 -5.559 36.307 1.00 78.25 399 LYS A C 1
ATOM 3144 O O . LYS A 1 399 ? -3.241 -6.776 36.418 1.00 78.25 399 LYS A O 1
ATOM 3149 N N . ASP A 1 400 ? -4.501 -4.918 36.459 1.00 80.00 400 ASP A N 1
ATOM 3150 C CA . ASP A 1 400 ? -5.720 -5.560 36.970 1.00 80.00 400 ASP A CA 1
ATOM 3151 C C . ASP A 1 400 ? -6.588 -6.184 35.860 1.00 80.00 400 ASP A C 1
ATOM 3153 O O . ASP A 1 400 ? -7.801 -6.331 35.999 1.00 80.00 400 ASP A O 1
ATOM 3157 N N . GLY A 1 401 ? -5.966 -6.562 34.736 1.00 81.06 401 GLY A N 1
ATOM 3158 C CA . GLY A 1 401 ? -6.646 -7.242 33.628 1.00 81.06 401 GLY A CA 1
ATOM 3159 C C . GLY A 1 401 ? -7.703 -6.383 32.930 1.00 81.06 401 GLY A C 1
ATOM 3160 O O . GLY A 1 401 ? -8.700 -6.917 32.463 1.00 81.06 401 GLY A O 1
ATOM 3161 N N . ILE A 1 402 ? -7.524 -5.058 32.911 1.00 85.44 402 ILE A N 1
ATOM 3162 C CA . ILE A 1 402 ? -8.395 -4.138 32.161 1.00 85.44 402 ILE A CA 1
ATOM 3163 C C . ILE A 1 402 ? -7.982 -4.091 30.687 1.00 85.44 402 ILE A C 1
ATOM 3165 O O . ILE A 1 402 ? -8.834 -4.083 29.802 1.00 85.44 402 ILE A O 1
ATOM 3169 N N . ILE A 1 403 ? -6.672 -4.080 30.425 1.00 86.44 403 ILE A N 1
ATOM 3170 C CA . ILE A 1 403 ? -6.102 -4.168 29.079 1.00 86.44 403 ILE A CA 1
ATOM 3171 C C . ILE A 1 403 ? -5.654 -5.611 28.844 1.00 86.44 403 ILE A C 1
ATOM 3173 O O . ILE A 1 403 ? -4.608 -6.037 29.342 1.00 86.44 403 ILE A O 1
ATOM 3177 N N . ASP A 1 404 ? -6.420 -6.346 28.048 1.00 85.75 404 ASP A N 1
ATOM 3178 C CA . ASP A 1 404 ? -6.108 -7.723 27.672 1.00 85.75 404 ASP A CA 1
ATOM 3179 C C . ASP A 1 404 ? -4.900 -7.784 26.744 1.00 85.75 404 ASP A C 1
ATOM 3181 O O . ASP A 1 404 ? -3.986 -8.588 26.939 1.00 85.75 404 ASP A O 1
ATOM 3185 N N . ASP A 1 405 ? -4.880 -6.922 25.727 1.00 84.75 405 ASP A N 1
ATOM 3186 C CA . ASP A 1 405 ? -3.920 -7.001 24.630 1.00 84.75 405 ASP A CA 1
ATOM 3187 C C . ASP A 1 405 ? -3.661 -5.648 23.967 1.00 84.75 405 ASP A C 1
ATOM 3189 O O . ASP A 1 405 ? -4.464 -4.723 24.081 1.00 84.75 405 ASP A O 1
ATOM 3193 N N . VAL A 1 406 ? -2.511 -5.546 23.304 1.00 85.25 406 VAL A N 1
ATOM 3194 C CA . VAL A 1 406 ? -2.105 -4.381 22.516 1.00 85.25 406 VAL A CA 1
ATOM 3195 C C . VAL A 1 406 ? -1.596 -4.889 21.176 1.00 85.25 406 VAL A C 1
ATOM 3197 O O . VAL A 1 406 ? -0.547 -5.526 21.090 1.00 85.25 406 VAL A O 1
ATOM 3200 N N . ILE A 1 407 ? -2.361 -4.610 20.131 1.00 83.75 407 ILE A N 1
ATOM 3201 C CA . ILE A 1 407 ? -2.106 -5.079 18.776 1.00 83.75 407 ILE A CA 1
ATOM 3202 C C . ILE A 1 407 ? -1.501 -3.919 17.986 1.00 83.75 407 ILE A C 1
ATOM 3204 O O . ILE A 1 407 ? -2.094 -2.845 17.920 1.00 83.75 407 ILE A O 1
ATOM 3208 N N . SER A 1 408 ? -0.317 -4.123 17.407 1.00 83.31 408 SER A N 1
ATOM 3209 C CA . SER A 1 408 ? 0.430 -3.074 16.703 1.00 83.31 408 SER A CA 1
ATOM 3210 C C . SER A 1 408 ? 0.384 -3.244 15.187 1.00 83.31 408 SER A C 1
ATOM 3212 O O . SER A 1 408 ? 0.763 -4.296 14.666 1.00 83.31 408 SER A O 1
ATOM 3214 N N . PHE A 1 409 ? -0.034 -2.181 14.496 1.00 80.56 409 PHE A N 1
ATOM 3215 C CA . PHE A 1 409 ? -0.081 -2.055 13.034 1.00 80.56 409 PHE A CA 1
ATOM 3216 C C . PHE A 1 409 ? 0.877 -0.972 12.508 1.00 80.56 409 PHE A C 1
ATOM 3218 O O . PHE A 1 409 ? 0.739 -0.502 11.379 1.00 80.56 409 PHE A O 1
ATOM 3225 N N . ILE A 1 410 ? 1.869 -0.591 13.318 1.00 80.25 410 ILE A N 1
ATOM 3226 C CA . ILE A 1 410 ? 2.819 0.476 12.996 1.00 80.25 410 ILE A CA 1
ATOM 3227 C C . ILE A 1 410 ? 3.549 0.190 11.680 1.00 80.25 410 ILE A C 1
ATOM 3229 O O . ILE A 1 410 ? 4.121 -0.885 11.481 1.00 80.25 410 ILE A O 1
ATOM 3233 N N . ASN A 1 411 ? 3.556 1.191 10.800 1.00 82.06 411 ASN A N 1
ATOM 3234 C CA . ASN A 1 411 ? 4.230 1.171 9.511 1.00 82.06 411 ASN A CA 1
ATOM 3235 C C . ASN A 1 411 ? 5.288 2.281 9.461 1.00 82.06 411 ASN A C 1
ATOM 3237 O O . ASN A 1 411 ? 4.993 3.446 9.728 1.00 82.06 411 ASN A O 1
ATOM 3241 N N . GLY A 1 412 ? 6.507 1.917 9.060 1.00 82.12 412 GLY A N 1
ATOM 3242 C CA . GLY A 1 412 ? 7.663 2.818 9.023 1.00 82.12 412 GLY A CA 1
ATOM 3243 C C . GLY A 1 412 ? 8.528 2.746 10.277 1.00 82.12 412 GLY A C 1
ATOM 3244 O O . GLY A 1 412 ? 8.098 2.256 11.324 1.00 82.12 412 GLY A O 1
ATOM 3245 N N . GLY A 1 413 ? 9.761 3.230 10.147 1.00 83.88 413 GLY A N 1
ATOM 3246 C CA . GLY A 1 413 ? 10.765 3.239 11.209 1.00 83.88 413 GLY A CA 1
ATOM 3247 C C . GLY A 1 413 ? 11.775 2.098 11.091 1.00 83.88 413 GLY A C 1
ATOM 3248 O O . GLY A 1 413 ? 11.605 1.143 10.326 1.00 83.88 413 GLY A O 1
ATOM 3249 N N . THR A 1 414 ? 12.882 2.213 11.824 1.00 82.88 414 THR A N 1
ATOM 3250 C CA . THR A 1 414 ? 14.038 1.315 11.663 1.00 82.88 414 THR A CA 1
ATOM 3251 C C . THR A 1 414 ? 13.802 -0.093 12.225 1.00 82.88 414 THR A C 1
ATOM 3253 O O . THR A 1 414 ? 12.974 -0.310 13.118 1.00 82.88 414 THR A O 1
ATOM 3256 N N . LYS A 1 415 ? 14.619 -1.065 11.763 1.00 74.94 415 LYS A N 1
ATOM 3257 C CA . LYS A 1 415 ? 14.615 -2.470 12.246 1.00 74.94 415 LYS A CA 1
ATOM 3258 C C . LYS A 1 415 ? 14.656 -2.539 13.776 1.00 74.94 415 LYS A C 1
ATOM 3260 O O . LYS A 1 415 ? 13.992 -3.362 14.401 1.00 74.94 415 LYS A O 1
ATOM 3265 N N . GLN A 1 416 ? 15.511 -1.696 14.351 1.00 77.75 416 GLN A N 1
ATOM 3266 C CA . GLN A 1 416 ? 15.844 -1.701 15.768 1.00 77.75 416 GLN A CA 1
ATOM 3267 C C . GLN A 1 416 ? 14.648 -1.259 16.603 1.00 77.75 416 GLN A C 1
ATOM 3269 O O . GLN A 1 416 ? 14.278 -1.958 17.544 1.00 77.75 416 GLN A O 1
ATOM 3274 N N . TYR A 1 417 ? 13.998 -0.161 16.213 1.00 78.62 417 TYR A N 1
ATOM 3275 C CA . TYR A 1 417 ? 12.812 0.321 16.907 1.00 78.62 417 TYR A CA 1
ATOM 3276 C C . TYR A 1 417 ? 11.662 -0.695 16.827 1.00 78.62 417 TYR A C 1
ATOM 3278 O O . TYR A 1 417 ? 11.072 -1.060 17.843 1.00 78.62 417 TYR A O 1
ATOM 3286 N N . ALA A 1 418 ? 11.392 -1.222 15.629 1.00 72.19 418 ALA A N 1
ATOM 3287 C CA . ALA A 1 418 ? 10.369 -2.241 15.395 1.00 72.19 418 ALA A CA 1
ATOM 3288 C C . ALA A 1 418 ? 10.527 -3.470 16.314 1.00 72.19 418 ALA A C 1
ATOM 3290 O O . ALA A 1 418 ? 9.542 -3.957 16.881 1.00 72.19 418 ALA A O 1
ATOM 3291 N N . ALA A 1 419 ? 11.764 -3.953 16.480 1.00 73.88 419 ALA A N 1
ATOM 3292 C CA . ALA A 1 419 ? 12.095 -5.068 17.363 1.00 73.88 419 ALA A CA 1
ATOM 3293 C C . ALA A 1 419 ? 11.940 -4.705 18.848 1.00 73.88 419 ALA A C 1
ATOM 3295 O O . ALA A 1 419 ? 11.355 -5.481 19.603 1.00 73.88 419 ALA A O 1
ATOM 3296 N N . GLN A 1 420 ? 12.404 -3.519 19.254 1.00 77.31 420 GLN A N 1
ATOM 3297 C CA . GLN A 1 420 ? 12.264 -3.023 20.626 1.00 77.31 420 GLN A CA 1
ATOM 3298 C C . GLN A 1 420 ? 10.796 -2.897 21.032 1.00 77.31 420 GLN A C 1
ATOM 3300 O O . GLN A 1 420 ? 10.415 -3.332 22.118 1.00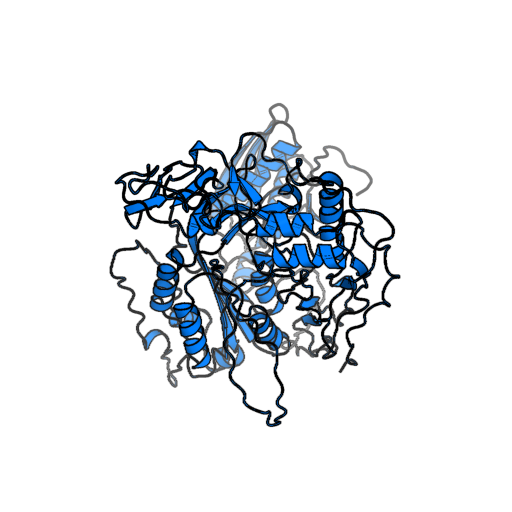 77.31 420 GLN A O 1
ATOM 3305 N N . LEU A 1 421 ? 9.952 -2.351 20.154 1.00 77.25 421 LEU A N 1
ATOM 3306 C CA . LEU A 1 421 ? 8.528 -2.238 20.428 1.00 77.25 421 LEU A CA 1
ATOM 3307 C C . LEU A 1 421 ? 7.862 -3.615 20.512 1.00 77.25 421 LEU A C 1
ATOM 3309 O O . LEU A 1 421 ? 7.121 -3.869 21.459 1.00 77.25 421 LEU A O 1
ATOM 3313 N N . LYS A 1 422 ? 8.171 -4.533 19.582 1.00 74.38 422 LYS A N 1
ATOM 3314 C CA . LYS A 1 422 ? 7.667 -5.916 19.640 1.00 74.38 422 LYS A CA 1
ATOM 3315 C C . LYS A 1 422 ? 8.016 -6.569 20.974 1.00 74.38 422 LYS A C 1
ATOM 3317 O O . LYS A 1 422 ? 7.158 -7.161 21.621 1.00 74.38 422 LYS A O 1
ATOM 3322 N N . GLU A 1 423 ? 9.268 -6.442 21.401 1.00 76.19 423 GLU A N 1
ATOM 3323 C CA . GLU A 1 423 ? 9.743 -6.996 22.663 1.00 76.19 423 GLU A CA 1
ATOM 3324 C C . GLU A 1 423 ? 9.039 -6.367 23.875 1.00 76.19 423 GLU A C 1
ATOM 3326 O O . GLU A 1 423 ? 8.630 -7.089 24.786 1.00 76.19 423 GLU A O 1
ATOM 3331 N N . LYS A 1 424 ? 8.837 -5.043 23.884 1.00 75.88 424 LYS A N 1
ATOM 3332 C CA . LYS A 1 424 ? 8.078 -4.350 24.937 1.00 75.88 424 LYS A CA 1
ATOM 3333 C C . LYS A 1 424 ? 6.646 -4.876 25.051 1.00 75.88 424 LYS A C 1
ATOM 3335 O O . LYS A 1 424 ? 6.203 -5.184 26.159 1.00 75.88 424 LYS A O 1
ATOM 3340 N N . LEU A 1 425 ? 5.952 -5.033 23.925 1.00 75.19 425 LEU A N 1
ATOM 3341 C CA . LEU A 1 425 ? 4.584 -5.556 23.895 1.00 75.19 425 LEU A CA 1
ATOM 3342 C C . LEU A 1 425 ? 4.527 -7.020 24.363 1.00 75.19 425 LEU A C 1
ATOM 3344 O O . LEU A 1 425 ? 3.682 -7.367 25.187 1.00 75.19 425 LEU A O 1
ATOM 3348 N N . LEU A 1 426 ? 5.481 -7.858 23.938 1.00 72.75 426 LEU A N 1
ATOM 3349 C CA . LEU A 1 426 ? 5.591 -9.258 24.379 1.00 72.75 426 LEU A CA 1
ATOM 3350 C C . LEU A 1 426 ? 5.890 -9.396 25.877 1.00 72.75 426 LEU A C 1
ATOM 3352 O O . LEU A 1 426 ? 5.414 -10.329 26.519 1.00 72.75 426 LEU A O 1
ATOM 3356 N N . ARG A 1 427 ? 6.640 -8.453 26.459 1.00 74.75 427 ARG A N 1
ATOM 3357 C CA . ARG A 1 427 ? 6.887 -8.378 27.909 1.00 74.75 427 ARG A CA 1
ATOM 3358 C C . ARG A 1 427 ? 5.658 -7.916 28.707 1.00 74.75 427 ARG A C 1
ATOM 3360 O O . ARG A 1 427 ? 5.743 -7.792 29.927 1.00 74.75 427 ARG A O 1
ATOM 3367 N N . GLY A 1 428 ? 4.524 -7.673 28.045 1.00 64.56 428 GLY A N 1
ATOM 3368 C CA . GLY A 1 428 ? 3.262 -7.299 28.678 1.00 64.56 428 GLY A CA 1
ATOM 3369 C C . GLY A 1 428 ? 3.175 -5.822 29.054 1.00 64.56 428 GLY A C 1
ATOM 3370 O O . GLY A 1 428 ? 2.345 -5.459 29.884 1.00 64.56 428 GLY A O 1
ATOM 3371 N N . VAL A 1 429 ? 4.015 -4.959 28.472 1.00 70.38 429 VAL A N 1
ATOM 3372 C CA . VAL A 1 429 ? 3.910 -3.512 28.681 1.00 70.38 429 VAL A CA 1
ATOM 3373 C C . VAL A 1 429 ? 2.639 -3.013 27.994 1.00 70.38 429 VAL A C 1
ATOM 3375 O O . VAL A 1 429 ? 2.530 -3.041 26.772 1.00 70.38 429 VAL A O 1
ATOM 3378 N N . LYS A 1 430 ? 1.660 -2.584 28.798 1.00 69.38 430 LYS A N 1
ATOM 3379 C CA . LYS A 1 430 ? 0.349 -2.111 28.325 1.00 69.38 430 LYS A CA 1
ATOM 3380 C C . LYS A 1 430 ? 0.260 -0.595 28.153 1.00 69.38 430 LYS A C 1
ATOM 3382 O O . LYS A 1 430 ? -0.705 -0.126 27.576 1.00 69.38 430 LYS A O 1
ATOM 3387 N N . ALA A 1 431 ? 1.233 0.171 28.636 1.00 65.81 431 ALA A N 1
ATOM 3388 C CA . ALA A 1 431 ? 1.308 1.612 28.412 1.00 65.81 431 ALA A CA 1
ATOM 3389 C C . ALA A 1 431 ? 2.492 1.887 27.484 1.00 65.81 431 ALA A C 1
ATOM 3391 O O . ALA A 1 431 ? 3.634 1.624 27.862 1.00 65.81 431 ALA A O 1
ATOM 3392 N N . VAL A 1 432 ? 2.211 2.348 26.265 1.00 64.50 432 VAL A N 1
ATOM 3393 C CA . VAL A 1 432 ? 3.255 2.769 25.329 1.00 64.50 432 VAL A CA 1
ATOM 3394 C C . VAL A 1 432 ? 3.440 4.267 25.525 1.00 64.50 432 VAL A C 1
ATOM 3396 O O . VAL A 1 432 ? 2.485 5.025 25.388 1.00 64.50 432 VAL A O 1
ATOM 3399 N N . ASP A 1 433 ? 4.640 4.660 25.939 1.00 61.84 433 ASP A N 1
ATOM 3400 C CA . ASP A 1 433 ? 4.959 6.031 26.343 1.00 61.84 433 ASP A CA 1
ATOM 3401 C C . ASP A 1 433 ? 5.070 6.959 25.117 1.00 61.84 433 ASP A C 1
ATOM 3403 O O . ASP A 1 433 ? 5.421 6.528 24.017 1.00 61.84 433 ASP A O 1
ATOM 3407 N N . VAL A 1 434 ? 4.845 8.258 25.313 1.00 66.25 434 VAL A N 1
ATOM 3408 C CA . VAL A 1 434 ? 5.111 9.316 24.327 1.00 66.25 434 VAL A CA 1
ATOM 3409 C C . VAL A 1 434 ? 6.555 9.241 23.830 1.00 66.25 434 VAL A C 1
ATOM 3411 O O . VAL A 1 434 ? 6.809 9.427 22.641 1.00 66.25 434 VAL A O 1
ATOM 3414 N N . MET A 1 435 ? 7.506 8.888 24.698 1.00 70.38 435 MET A N 1
ATOM 3415 C CA . MET A 1 435 ? 8.901 8.692 24.290 1.00 70.38 435 MET A CA 1
ATOM 3416 C C . MET A 1 435 ? 9.079 7.565 23.268 1.00 70.38 435 MET A C 1
ATOM 3418 O O . MET A 1 435 ? 9.946 7.662 22.400 1.00 70.38 435 MET A O 1
ATOM 3422 N N . ASP A 1 436 ? 8.253 6.518 23.315 1.00 75.56 436 ASP A N 1
ATOM 3423 C CA . ASP A 1 436 ? 8.289 5.464 22.303 1.00 75.56 436 ASP A CA 1
ATOM 3424 C C . ASP A 1 436 ? 7.798 5.981 20.953 1.00 75.56 436 ASP A C 1
ATOM 3426 O O . ASP A 1 436 ? 8.426 5.686 19.937 1.00 75.56 436 ASP A O 1
ATOM 3430 N N . PHE A 1 437 ? 6.752 6.806 20.932 1.00 76.88 437 PHE A N 1
ATOM 3431 C CA . PHE A 1 437 ? 6.304 7.479 19.713 1.00 76.88 437 PHE A CA 1
ATOM 3432 C C . PHE A 1 437 ? 7.374 8.429 19.149 1.00 76.88 437 PHE A C 1
ATOM 3434 O O . PHE A 1 437 ? 7.632 8.422 17.949 1.00 76.88 437 PHE A O 1
ATOM 3441 N N . VAL A 1 438 ? 8.051 9.206 19.997 1.00 77.12 438 VAL A N 1
ATOM 3442 C CA . VAL A 1 438 ? 9.108 10.143 19.570 1.00 77.12 438 VAL A CA 1
ATOM 3443 C C . VAL A 1 438 ? 10.313 9.401 18.989 1.00 77.12 438 VAL A C 1
ATOM 3445 O O . VAL A 1 438 ? 10.829 9.790 17.939 1.00 77.12 438 VAL A O 1
ATOM 3448 N N . ASN A 1 439 ? 10.739 8.308 19.627 1.00 80.94 439 ASN A N 1
ATOM 3449 C CA . ASN A 1 439 ? 11.834 7.471 19.131 1.00 80.94 439 ASN A CA 1
ATOM 3450 C C . ASN A 1 439 ? 11.478 6.822 17.787 1.00 80.94 439 ASN A C 1
ATOM 3452 O O . ASN A 1 439 ? 12.306 6.789 16.878 1.00 80.94 439 ASN A O 1
ATOM 3456 N N . TRP A 1 440 ? 10.235 6.352 17.641 1.00 85.12 440 TRP A N 1
ATOM 3457 C CA . TRP A 1 440 ? 9.723 5.856 16.366 1.00 85.12 440 TRP A CA 1
ATOM 3458 C C . TRP A 1 440 ? 9.758 6.937 15.289 1.00 85.12 440 TRP A C 1
ATOM 3460 O O . TRP A 1 440 ? 10.355 6.722 14.235 1.00 85.12 440 TRP A O 1
ATOM 3470 N N . ALA A 1 441 ? 9.162 8.099 15.571 1.00 84.88 441 ALA A N 1
ATOM 3471 C CA . ALA A 1 441 ? 9.044 9.208 14.634 1.00 84.88 441 ALA A CA 1
ATOM 3472 C C . ALA A 1 441 ? 10.421 9.707 14.177 1.00 84.88 441 ALA A C 1
ATOM 3474 O O . ALA A 1 441 ? 10.626 9.956 12.993 1.00 84.88 441 ALA A O 1
ATOM 3475 N N . SER A 1 442 ? 11.389 9.766 15.095 1.00 83.75 442 SER A N 1
ATOM 3476 C CA . SER A 1 442 ? 12.778 10.129 14.783 1.00 83.75 442 SER A CA 1
ATOM 3477 C C . SER A 1 442 ? 13.470 9.100 13.885 1.00 83.75 442 SER A C 1
ATOM 3479 O O . SER A 1 442 ? 14.362 9.456 13.131 1.00 83.75 442 SER A O 1
ATOM 3481 N N . SER A 1 443 ? 13.046 7.833 13.924 1.00 86.62 443 SER A N 1
ATOM 3482 C CA . SER A 1 443 ? 13.600 6.771 13.074 1.00 86.62 443 SER A CA 1
ATOM 3483 C C . SER A 1 443 ? 13.029 6.752 11.649 1.00 86.62 443 SER A C 1
ATOM 3485 O O . SER A 1 443 ? 13.497 5.985 10.807 1.00 86.62 443 SER A O 1
ATOM 3487 N N . LEU A 1 444 ? 12.004 7.566 11.363 1.00 87.00 444 LEU A N 1
ATOM 3488 C CA . LEU A 1 444 ? 11.349 7.598 10.053 1.00 87.00 444 LEU A CA 1
ATOM 3489 C C . LEU A 1 444 ? 12.226 8.216 8.962 1.00 87.00 444 LEU A C 1
ATOM 3491 O O . LEU A 1 444 ? 12.011 7.898 7.796 1.00 87.00 444 LEU A O 1
ATOM 3495 N N . SER A 1 445 ? 13.201 9.065 9.309 1.00 84.50 445 SER A N 1
ATOM 3496 C CA . SER A 1 445 ? 14.153 9.627 8.336 1.00 84.50 445 SER A CA 1
ATOM 3497 C C . SER A 1 445 ? 14.926 8.537 7.597 1.00 84.50 445 SER A C 1
ATOM 3499 O O . SER A 1 445 ? 15.155 8.655 6.397 1.00 84.50 445 SER A O 1
ATOM 3501 N N . ASP A 1 446 ? 15.267 7.465 8.313 1.00 84.19 446 ASP A N 1
ATOM 3502 C CA . ASP A 1 446 ? 16.121 6.380 7.826 1.00 84.19 446 ASP A CA 1
ATOM 3503 C C . ASP A 1 446 ? 15.311 5.253 7.171 1.00 84.19 446 ASP A C 1
ATOM 3505 O O . ASP A 1 446 ? 15.854 4.406 6.466 1.00 84.19 446 ASP A O 1
ATOM 3509 N N . ALA A 1 447 ? 14.010 5.184 7.462 1.00 86.31 447 ALA A N 1
ATOM 3510 C CA . ALA A 1 447 ? 13.121 4.132 6.981 1.00 86.31 447 ALA A CA 1
ATOM 3511 C C . ALA A 1 447 ? 11.689 4.661 6.774 1.00 86.31 447 ALA A C 1
ATOM 3513 O O . ALA A 1 447 ? 10.758 4.224 7.473 1.00 86.31 447 ALA A O 1
ATOM 3514 N N . PRO A 1 448 ? 11.496 5.606 5.834 1.00 89.50 448 PRO A N 1
ATOM 3515 C CA . PRO A 1 448 ? 10.178 6.122 5.513 1.00 89.50 448 PRO A CA 1
ATOM 3516 C C . PRO A 1 448 ? 9.354 5.067 4.773 1.00 89.50 448 PRO A C 1
ATOM 3518 O O . PRO A 1 448 ? 9.871 4.236 4.026 1.00 89.50 448 PRO A O 1
ATOM 3521 N N . VAL A 1 449 ? 8.040 5.130 4.940 1.00 87.81 449 VAL A N 1
ATOM 3522 C CA . VAL A 1 449 ? 7.078 4.328 4.180 1.00 87.81 449 VAL A CA 1
ATOM 3523 C C . VAL A 1 449 ? 6.041 5.225 3.531 1.00 87.81 449 VAL A C 1
ATOM 3525 O O . VAL A 1 449 ? 5.840 6.373 3.927 1.00 87.81 449 VAL A O 1
ATOM 3528 N N . LEU A 1 450 ? 5.376 4.693 2.516 1.00 87.00 450 LEU A N 1
ATOM 3529 C CA . LEU A 1 450 ? 4.258 5.358 1.870 1.00 87.00 450 LEU A CA 1
ATOM 3530 C C . LEU A 1 450 ? 3.065 5.425 2.830 1.00 87.00 450 LEU A C 1
ATOM 3532 O O . LEU A 1 450 ? 2.635 4.394 3.344 1.00 87.00 450 LEU A O 1
ATOM 3536 N N . THR A 1 451 ? 2.571 6.636 3.094 1.00 85.44 451 THR A N 1
ATOM 3537 C CA . THR A 1 451 ? 1.407 6.862 3.971 1.00 85.44 451 THR A CA 1
ATOM 3538 C C . THR A 1 451 ? 0.150 7.217 3.188 1.00 85.44 451 THR A C 1
ATOM 3540 O O . THR A 1 451 ? -0.947 6.854 3.597 1.00 85.44 451 THR A O 1
ATOM 3543 N N . LYS A 1 452 ? 0.310 7.944 2.077 1.00 85.69 452 LYS A N 1
ATOM 3544 C CA . LYS A 1 452 ? -0.766 8.323 1.157 1.00 85.69 452 LYS A CA 1
ATOM 3545 C C . LYS A 1 452 ? -0.253 8.283 -0.264 1.00 85.69 452 LYS A C 1
ATOM 3547 O O . LYS A 1 452 ? 0.869 8.721 -0.525 1.00 85.69 452 LYS A O 1
ATOM 3552 N N . GLU A 1 453 ? -1.090 7.878 -1.206 1.00 86.69 453 GLU A N 1
ATOM 3553 C CA . GLU A 1 453 ? -0.639 7.713 -2.576 1.00 86.69 453 GLU A CA 1
ATOM 3554 C C . GLU A 1 453 ? -1.732 7.840 -3.626 1.00 86.69 453 GLU A C 1
ATOM 3556 O O . GLU A 1 453 ? -2.919 7.640 -3.382 1.00 86.69 453 GLU A O 1
ATOM 3561 N N . LYS A 1 454 ? -1.280 8.142 -4.841 1.00 90.69 454 LYS A N 1
ATOM 3562 C CA . LYS A 1 454 ? -2.060 8.067 -6.067 1.00 90.69 454 LYS A CA 1
ATOM 3563 C C . LYS A 1 454 ? -1.500 6.964 -6.949 1.00 90.69 454 LYS A C 1
ATOM 3565 O O . LYS A 1 454 ? -0.336 7.010 -7.361 1.00 90.69 454 LYS A O 1
ATOM 3570 N N . LEU A 1 455 ? -2.349 6.004 -7.274 1.00 90.38 455 LEU A N 1
ATOM 3571 C CA . LEU A 1 455 ? -1.963 4.763 -7.931 1.00 90.38 455 LEU A CA 1
ATOM 3572 C C . LEU A 1 455 ? -1.999 4.899 -9.452 1.00 90.38 455 LEU A C 1
ATOM 3574 O O . LEU A 1 455 ? -2.849 5.589 -10.011 1.00 90.38 455 LEU A O 1
ATOM 3578 N N . SER A 1 456 ? -1.063 4.225 -10.112 1.00 92.69 456 SER A N 1
ATOM 3579 C CA . SER A 1 456 ? -1.056 4.005 -11.557 1.00 92.69 456 SER A CA 1
ATOM 3580 C C . SER A 1 456 ? -0.753 2.526 -11.818 1.00 92.69 456 SER A C 1
ATOM 3582 O O . SER A 1 456 ? 0.110 1.969 -11.133 1.00 92.69 456 SER A O 1
ATOM 3584 N N . PRO A 1 457 ? -1.454 1.857 -12.749 1.00 94.88 457 PRO A N 1
ATOM 3585 C CA . PRO A 1 457 ? -1.216 0.446 -13.041 1.00 94.88 457 PRO A CA 1
ATOM 3586 C C . PRO A 1 457 ? 0.231 0.152 -13.450 1.00 94.88 457 PRO A C 1
ATOM 3588 O O . PRO A 1 457 ? 0.837 0.915 -14.208 1.00 94.88 457 PRO A O 1
ATOM 3591 N N . ILE A 1 458 ? 0.783 -0.977 -12.990 1.00 95.44 458 ILE A N 1
ATOM 3592 C CA . ILE A 1 458 ? 2.198 -1.326 -13.215 1.00 95.44 458 ILE A CA 1
ATOM 3593 C C . ILE A 1 458 ? 2.544 -1.479 -14.704 1.00 95.44 458 ILE A C 1
ATOM 3595 O O . ILE A 1 458 ? 3.639 -1.122 -15.135 1.00 95.44 458 ILE A O 1
ATOM 3599 N N . HIS A 1 459 ? 1.583 -1.915 -15.521 1.00 95.19 459 HIS A N 1
ATOM 3600 C CA . HIS A 1 459 ? 1.754 -2.096 -16.962 1.00 95.19 459 HIS A CA 1
ATOM 3601 C C . HIS A 1 459 ? 1.996 -0.781 -17.729 1.00 95.19 459 HIS A C 1
ATOM 3603 O O . HIS A 1 459 ? 2.394 -0.805 -18.892 1.00 95.19 459 HIS A O 1
ATOM 3609 N N . ASN A 1 460 ? 1.790 0.386 -17.103 1.00 94.69 460 ASN A N 1
ATOM 3610 C CA . ASN A 1 460 ? 2.139 1.677 -17.701 1.00 94.69 460 ASN A CA 1
ATOM 3611 C C . ASN A 1 460 ? 3.648 1.957 -17.709 1.00 94.69 460 ASN A C 1
ATOM 3613 O O . ASN A 1 460 ? 4.077 2.868 -18.414 1.00 94.69 460 ASN A O 1
ATOM 3617 N N . LEU A 1 461 ? 4.446 1.185 -16.963 1.00 95.06 461 LEU A N 1
ATOM 3618 C CA . LEU A 1 461 ? 5.906 1.303 -16.955 1.00 95.06 461 LEU A CA 1
ATOM 3619 C C . LEU A 1 461 ? 6.587 0.520 -18.085 1.00 95.06 461 LEU A C 1
ATOM 3621 O O . LEU A 1 461 ? 7.786 0.672 -18.277 1.00 95.06 461 LEU A O 1
ATOM 3625 N N . ILE A 1 462 ? 5.853 -0.297 -18.845 1.00 93.75 462 ILE A N 1
ATOM 3626 C CA . ILE A 1 462 ? 6.412 -1.108 -19.935 1.00 93.75 462 ILE A CA 1
ATOM 3627 C C . ILE A 1 462 ? 6.917 -0.181 -21.057 1.00 93.75 462 ILE A C 1
ATOM 3629 O O . ILE A 1 462 ? 6.108 0.532 -21.666 1.00 93.75 462 ILE A O 1
ATOM 3633 N N . PRO A 1 463 ? 8.228 -0.166 -21.372 1.00 90.69 463 PRO A N 1
ATOM 3634 C CA . PRO A 1 463 ? 8.759 0.702 -22.417 1.00 90.69 463 PRO A CA 1
ATOM 3635 C C . PRO A 1 463 ? 8.248 0.287 -23.798 1.00 90.69 463 PRO A C 1
ATOM 3637 O O . PRO A 1 463 ? 8.493 -0.826 -24.235 1.00 90.69 463 PRO A O 1
ATOM 3640 N N . LEU A 1 464 ? 7.629 1.195 -24.556 1.00 88.94 464 LEU A N 1
ATOM 3641 C CA . LEU A 1 464 ? 7.088 0.879 -25.894 1.00 88.94 464 LEU A CA 1
ATOM 3642 C C . LEU A 1 464 ? 8.140 0.417 -26.919 1.00 88.94 464 LEU A C 1
ATOM 3644 O O . LEU A 1 464 ? 7.784 -0.119 -27.961 1.00 88.94 464 LEU A O 1
ATOM 3648 N N . LYS A 1 465 ? 9.427 0.658 -26.645 1.00 84.50 465 LYS A N 1
ATOM 3649 C CA . LYS A 1 465 ? 10.542 0.240 -27.503 1.00 84.50 465 LYS A CA 1
ATOM 3650 C C . LYS A 1 465 ? 10.904 -1.239 -27.346 1.00 84.50 465 LYS A C 1
ATOM 3652 O O . LYS A 1 465 ? 11.638 -1.746 -28.182 1.00 84.50 465 LYS A O 1
ATOM 3657 N N . MET A 1 466 ? 10.440 -1.908 -26.287 1.00 86.69 466 MET A N 1
ATOM 3658 C CA . MET A 1 466 ? 10.770 -3.314 -26.061 1.00 86.69 466 MET A CA 1
ATOM 3659 C C . MET A 1 466 ? 9.983 -4.234 -27.002 1.00 86.69 466 MET A C 1
ATOM 3661 O O . MET A 1 466 ? 8.858 -3.923 -27.404 1.00 86.69 466 MET A O 1
ATOM 3665 N N . LYS A 1 467 ? 10.548 -5.405 -27.300 1.00 85.50 467 LYS A N 1
ATOM 3666 C CA . LYS A 1 467 ? 9.864 -6.455 -28.062 1.00 85.50 467 LYS A CA 1
ATOM 3667 C C . LYS A 1 467 ? 8.556 -6.872 -27.373 1.00 85.50 467 LYS A C 1
ATOM 3669 O O . LYS A 1 467 ? 8.507 -7.035 -26.152 1.00 85.50 467 LYS A O 1
ATOM 3674 N N . ASP A 1 468 ? 7.497 -7.008 -28.171 1.00 89.94 468 ASP A N 1
ATOM 3675 C CA . ASP A 1 468 ? 6.146 -7.398 -27.745 1.00 89.94 468 ASP A CA 1
ATOM 3676 C C . ASP A 1 468 ? 5.523 -6.507 -26.650 1.00 89.94 468 ASP A C 1
ATOM 3678 O O . ASP A 1 468 ? 4.627 -6.942 -25.926 1.00 89.94 468 ASP A O 1
ATOM 3682 N N . ALA A 1 469 ? 5.954 -5.240 -26.537 1.00 92.06 469 ALA A N 1
ATOM 3683 C CA . ALA A 1 469 ? 5.503 -4.312 -25.492 1.00 92.06 469 ALA A CA 1
ATOM 3684 C C . ALA A 1 469 ? 3.973 -4.229 -25.367 1.00 92.06 469 ALA A C 1
ATOM 3686 O O . ALA A 1 469 ? 3.431 -4.280 -24.265 1.00 92.06 469 ALA A O 1
ATOM 3687 N N . HIS A 1 470 ? 3.274 -4.110 -26.501 1.00 94.25 470 HIS A N 1
ATOM 3688 C CA . HIS A 1 470 ? 1.816 -3.986 -26.534 1.00 94.25 470 HIS A CA 1
ATOM 3689 C C . HIS A 1 470 ? 1.109 -5.252 -26.032 1.00 94.25 470 HIS A C 1
ATOM 3691 O O . HIS A 1 470 ? 0.198 -5.142 -25.217 1.00 94.25 470 HIS A O 1
ATOM 3697 N N . LEU A 1 471 ? 1.572 -6.436 -26.450 1.00 94.50 471 LEU A N 1
ATOM 3698 C CA . LEU A 1 471 ? 1.017 -7.723 -26.015 1.00 94.50 471 LEU A CA 1
ATOM 3699 C C . LEU A 1 471 ? 1.261 -7.951 -24.521 1.00 94.50 471 LEU A C 1
ATOM 3701 O O . LEU A 1 471 ? 0.343 -8.288 -23.779 1.00 94.50 471 LEU A O 1
ATOM 3705 N N . LYS A 1 472 ? 2.485 -7.693 -24.045 1.00 95.06 472 LYS A N 1
ATOM 3706 C CA . LYS A 1 472 ? 2.829 -7.801 -22.618 1.00 95.06 472 LYS A CA 1
ATOM 3707 C C . LYS A 1 472 ? 2.009 -6.838 -21.761 1.00 95.06 472 LYS A C 1
ATOM 3709 O O . LYS A 1 472 ? 1.614 -7.193 -20.651 1.00 95.06 472 LYS A O 1
ATOM 3714 N N . LYS A 1 473 ? 1.719 -5.641 -22.282 1.00 96.12 473 LYS A N 1
ATOM 3715 C CA . LYS A 1 473 ? 0.848 -4.662 -21.624 1.00 96.12 473 LYS A CA 1
ATOM 3716 C C . LYS A 1 473 ? -0.582 -5.177 -21.481 1.00 96.12 473 LYS A C 1
ATOM 3718 O O . LYS A 1 473 ? -1.096 -5.168 -20.367 1.00 96.12 473 LYS A O 1
ATOM 3723 N N . GLU A 1 474 ? -1.180 -5.658 -22.569 1.00 96.81 474 GLU A N 1
ATOM 3724 C CA . GLU A 1 474 ? -2.531 -6.239 -22.571 1.00 96.81 474 GLU A CA 1
ATOM 3725 C C . GLU A 1 474 ? -2.625 -7.441 -21.618 1.00 96.81 474 GLU A C 1
ATOM 3727 O O . GLU A 1 474 ? -3.543 -7.546 -20.803 1.00 96.81 474 GLU A O 1
ATOM 3732 N N . ASN A 1 475 ? -1.618 -8.313 -21.639 1.00 97.38 475 ASN A N 1
ATOM 3733 C CA . ASN A 1 475 ? -1.561 -9.471 -20.757 1.00 97.38 475 ASN A CA 1
ATOM 3734 C C . ASN A 1 475 ? -1.428 -9.088 -19.276 1.00 97.38 475 ASN A C 1
ATOM 3736 O O . ASN A 1 475 ? -2.038 -9.742 -18.434 1.00 97.38 475 ASN A O 1
ATOM 3740 N N . LEU A 1 476 ? -0.656 -8.048 -18.934 1.00 97.44 476 LEU A N 1
ATOM 3741 C CA . LEU A 1 476 ? -0.554 -7.562 -17.553 1.00 97.44 476 LEU A CA 1
ATOM 3742 C C . LEU A 1 476 ? -1.833 -6.863 -17.084 1.00 97.44 476 LEU A C 1
ATOM 3744 O O . LEU A 1 476 ? -2.188 -6.991 -15.916 1.00 97.44 476 LEU A O 1
ATOM 3748 N N . GLU A 1 477 ? -2.528 -6.143 -17.963 1.00 96.50 477 GLU A N 1
ATOM 3749 C CA . GLU A 1 477 ? -3.852 -5.582 -17.670 1.00 96.50 477 GLU A CA 1
ATOM 3750 C C . GLU A 1 477 ? -4.841 -6.700 -17.321 1.00 96.50 477 GLU A C 1
ATOM 3752 O O . GLU A 1 477 ? -5.373 -6.727 -16.210 1.00 96.50 477 GLU A O 1
ATOM 3757 N N . ARG A 1 478 ? -4.947 -7.714 -18.186 1.00 96.81 478 ARG A N 1
ATOM 3758 C CA . ARG A 1 478 ? -5.737 -8.921 -17.914 1.00 96.81 478 ARG A CA 1
ATOM 3759 C C . ARG A 1 478 ? -5.289 -9.648 -16.643 1.00 96.81 478 ARG A C 1
ATOM 3761 O O . ARG A 1 478 ? -6.119 -10.152 -15.891 1.00 96.81 478 ARG A O 1
ATOM 3768 N N . ALA A 1 479 ? -3.983 -9.736 -16.394 1.00 97.31 479 ALA A N 1
ATOM 3769 C CA . ALA A 1 479 ? -3.453 -10.411 -15.215 1.00 97.31 479 ALA A CA 1
ATOM 3770 C C . ALA A 1 479 ? -3.910 -9.752 -13.915 1.00 97.31 479 ALA A C 1
ATOM 3772 O O . ALA A 1 479 ? -4.159 -10.472 -12.954 1.00 97.31 479 ALA A O 1
ATOM 3773 N N . ILE A 1 480 ? -4.023 -8.421 -13.872 1.00 94.75 480 ILE A N 1
ATOM 3774 C CA . ILE A 1 480 ? -4.512 -7.702 -12.689 1.00 94.75 480 ILE A CA 1
ATOM 3775 C C . ILE A 1 480 ? -5.973 -8.080 -12.413 1.00 94.75 480 ILE A C 1
ATOM 3777 O O . ILE A 1 480 ? -6.299 -8.418 -11.274 1.00 94.75 480 ILE A O 1
ATOM 3781 N N . ASP A 1 481 ? -6.821 -8.113 -13.443 1.00 93.19 481 ASP A N 1
ATOM 3782 C CA . ASP A 1 481 ? -8.226 -8.520 -13.307 1.00 93.19 481 ASP A CA 1
ATOM 3783 C C . ASP A 1 481 ? -8.355 -9.980 -12.857 1.00 93.19 481 ASP A C 1
ATOM 3785 O O . ASP A 1 481 ? -9.087 -10.299 -11.912 1.00 93.19 481 ASP A O 1
ATOM 3789 N N . ASP A 1 482 ? -7.599 -10.878 -13.489 1.00 95.12 482 ASP A N 1
ATOM 3790 C CA . ASP A 1 482 ? -7.561 -12.288 -13.109 1.00 95.12 482 ASP A CA 1
ATOM 3791 C C . ASP A 1 482 ? -7.018 -12.458 -11.681 1.00 95.12 482 ASP A C 1
ATOM 3793 O O . ASP A 1 482 ? -7.507 -13.315 -10.949 1.00 95.12 482 ASP A O 1
ATOM 3797 N N . TYR A 1 483 ? -6.069 -11.630 -11.233 1.00 93.69 483 TYR A N 1
ATOM 3798 C CA . TYR A 1 483 ? -5.520 -11.660 -9.872 1.00 93.69 483 TYR A CA 1
ATOM 3799 C C . TYR A 1 483 ? -6.571 -11.282 -8.819 1.00 93.69 483 TYR A C 1
ATOM 3801 O O . TYR A 1 483 ? -6.716 -11.991 -7.820 1.00 93.69 483 TYR A O 1
ATOM 3809 N N . VAL A 1 484 ? -7.361 -10.228 -9.060 1.00 90.56 484 VAL A N 1
ATOM 3810 C CA . VAL A 1 484 ? -8.479 -9.830 -8.178 1.00 90.56 484 VAL A CA 1
ATOM 3811 C C . VAL A 1 484 ? -9.539 -10.924 -8.103 1.00 90.56 484 VAL A C 1
ATOM 3813 O O . VAL A 1 484 ? -9.981 -11.300 -7.017 1.00 90.56 484 VAL A O 1
ATOM 3816 N N . ASN A 1 485 ? -9.936 -11.468 -9.254 1.00 91.12 485 ASN A N 1
ATOM 3817 C CA . ASN A 1 485 ? -10.954 -12.513 -9.322 1.00 91.12 485 ASN A CA 1
ATOM 3818 C C . ASN A 1 485 ? -10.469 -13.838 -8.716 1.00 91.12 485 ASN A C 1
ATOM 3820 O O . ASN A 1 485 ? -11.249 -14.587 -8.116 1.00 91.12 485 ASN A O 1
ATOM 3824 N N . GLU A 1 486 ? -9.178 -14.145 -8.854 1.00 93.62 486 GLU A N 1
ATOM 3825 C CA . GLU A 1 486 ? -8.593 -15.372 -8.337 1.00 93.62 486 GLU A CA 1
ATOM 3826 C C . GLU A 1 486 ? -8.588 -15.401 -6.809 1.00 93.62 486 GLU A C 1
ATOM 3828 O O . GLU A 1 486 ? -8.943 -16.428 -6.223 1.00 93.62 486 GLU A O 1
ATOM 3833 N N . TYR A 1 487 ? -8.231 -14.274 -6.188 1.00 91.88 487 TYR A N 1
ATOM 3834 C CA . TYR A 1 487 ? -8.176 -14.081 -4.741 1.00 91.88 487 TYR A CA 1
ATOM 3835 C C . TYR A 1 487 ? -9.387 -13.297 -4.228 1.00 91.88 487 TYR A C 1
ATOM 3837 O O . TYR A 1 487 ? -9.243 -12.358 -3.456 1.00 91.88 487 TYR A O 1
ATOM 3845 N N . SER A 1 488 ? -10.586 -13.706 -4.642 1.00 90.44 488 SER A N 1
ATOM 3846 C CA . SER A 1 488 ? -11.850 -13.116 -4.196 1.00 90.44 488 SER A CA 1
ATOM 3847 C C . SER A 1 488 ? -12.522 -13.950 -3.098 1.00 90.44 488 SER A C 1
ATOM 3849 O O . SER A 1 488 ? -12.500 -15.187 -3.131 1.00 90.44 488 SER A O 1
ATOM 3851 N N . ILE A 1 489 ? -13.226 -13.279 -2.176 1.00 90.94 489 ILE A N 1
ATOM 3852 C CA . ILE A 1 489 ? -14.094 -13.926 -1.175 1.00 90.94 489 ILE A CA 1
ATOM 3853 C C . ILE A 1 489 ? -15.198 -14.791 -1.802 1.00 90.94 489 ILE A C 1
ATOM 3855 O O . ILE A 1 489 ? -15.743 -15.659 -1.128 1.00 90.94 489 ILE A O 1
ATOM 3859 N N . ARG A 1 490 ? -15.520 -14.614 -3.093 1.00 91.50 490 ARG A N 1
ATOM 3860 C CA . ARG A 1 490 ? -16.532 -15.418 -3.807 1.00 91.50 490 ARG A CA 1
ATOM 3861 C C . ARG A 1 490 ? -16.193 -16.911 -3.861 1.00 91.50 490 ARG A C 1
ATOM 3863 O O . ARG A 1 490 ? -17.072 -17.729 -4.109 1.00 91.50 490 ARG A O 1
ATOM 3870 N N . LYS A 1 491 ? -14.927 -17.270 -3.623 1.00 94.44 491 LYS A N 1
ATOM 3871 C CA . LYS A 1 491 ? -14.444 -18.658 -3.528 1.00 94.44 491 LYS A CA 1
ATOM 3872 C C . LYS A 1 491 ? -14.463 -19.216 -2.095 1.00 94.44 491 LYS A C 1
ATOM 3874 O O . LYS A 1 491 ? -13.951 -20.310 -1.850 1.00 94.44 491 LYS A O 1
ATOM 3879 N N . CYS A 1 492 ? -15.015 -18.463 -1.147 1.00 94.56 492 CYS A N 1
ATOM 3880 C CA . CYS A 1 492 ? -15.300 -18.896 0.216 1.00 94.56 492 CYS A CA 1
ATOM 3881 C C . CYS A 1 492 ? -16.755 -19.364 0.345 1.00 94.56 492 CYS A C 1
ATOM 3883 O O . CYS A 1 492 ? -17.635 -18.912 -0.386 1.00 94.56 492 CYS A O 1
ATOM 3885 N N . HIS A 1 493 ? -17.035 -20.222 1.326 1.00 94.06 493 HIS A N 1
ATOM 3886 C CA . HIS A 1 493 ? -18.412 -20.513 1.717 1.00 94.06 493 HIS A CA 1
ATOM 3887 C C . HIS A 1 493 ? -18.961 -19.394 2.618 1.00 94.06 493 HIS A C 1
ATOM 3889 O O . HIS A 1 493 ? -18.209 -18.837 3.426 1.00 94.06 493 HIS A O 1
ATOM 3895 N N . PRO A 1 494 ? -20.263 -19.067 2.517 1.00 92.56 494 PRO A N 1
ATOM 3896 C CA . PRO A 1 494 ? -20.867 -18.025 3.338 1.00 92.56 494 PRO A CA 1
ATOM 3897 C C . PRO A 1 494 ? -20.866 -18.411 4.823 1.00 92.56 494 PRO A C 1
ATOM 3899 O O . PRO A 1 494 ? -20.991 -19.586 5.181 1.00 92.56 494 PRO A O 1
ATOM 3902 N N . CYS A 1 495 ? -20.748 -17.406 5.688 1.00 91.00 495 CYS A N 1
ATOM 3903 C CA . CYS A 1 495 ? -20.946 -17.566 7.126 1.00 91.00 495 CYS A CA 1
ATOM 3904 C C . CYS A 1 495 ? -22.447 -17.571 7.458 1.00 91.00 495 CYS A C 1
ATOM 3906 O O . CYS A 1 495 ? -23.270 -17.061 6.696 1.00 91.00 495 CYS A O 1
ATOM 3908 N N . GLN A 1 496 ? -22.817 -18.154 8.596 1.00 90.88 496 GLN A N 1
ATOM 3909 C CA . GLN A 1 496 ? -24.204 -18.189 9.062 1.00 90.88 496 GLN A CA 1
ATOM 3910 C C . GLN A 1 496 ? -24.549 -16.922 9.860 1.00 90.88 496 GLN A C 1
ATOM 3912 O O . GLN A 1 496 ? -23.666 -16.136 10.199 1.00 90.88 496 GLN A O 1
ATOM 3917 N N . ASN A 1 497 ? -25.840 -16.721 10.150 1.00 88.19 497 ASN A N 1
ATOM 3918 C CA . ASN A 1 497 ? -26.352 -15.677 11.052 1.00 88.19 497 ASN A CA 1
ATOM 3919 C C . ASN A 1 497 ? -25.800 -14.260 10.781 1.00 88.19 497 ASN A C 1
ATOM 3921 O O . ASN A 1 497 ? -25.498 -13.527 11.716 1.00 88.19 497 ASN A O 1
ATOM 3925 N N . GLY A 1 498 ? -25.644 -13.879 9.507 1.00 84.25 498 GLY A N 1
ATOM 3926 C CA . GLY A 1 498 ? -25.159 -12.547 9.122 1.00 84.25 498 GLY A CA 1
ATOM 3927 C C . GLY A 1 498 ? -23.662 -12.313 9.355 1.00 84.25 498 GLY A C 1
ATOM 3928 O O . GLY A 1 498 ? -23.235 -11.165 9.419 1.00 84.25 498 GLY A O 1
ATOM 3929 N N . GLY A 1 499 ? -22.858 -13.371 9.506 1.00 85.94 499 GLY A N 1
ATOM 3930 C CA . GLY A 1 499 ? -21.404 -13.249 9.597 1.00 85.94 499 GLY A CA 1
ATOM 3931 C C . GLY A 1 499 ? -20.764 -12.770 8.290 1.00 85.94 499 GLY A C 1
ATOM 3932 O O . GLY A 1 499 ? -21.120 -13.231 7.203 1.00 85.94 499 GLY A O 1
ATOM 3933 N N . THR A 1 500 ? -19.768 -11.893 8.396 1.00 87.44 500 THR A N 1
ATOM 3934 C CA . THR A 1 500 ? -19.013 -11.387 7.243 1.00 87.44 500 THR A CA 1
ATOM 3935 C C . THR A 1 500 ? -17.827 -12.297 6.941 1.00 87.44 500 THR A C 1
ATOM 3937 O O . THR A 1 500 ? -17.057 -12.650 7.838 1.00 87.44 500 THR A O 1
ATOM 3940 N N . VAL A 1 501 ? -17.656 -12.668 5.671 1.00 89.44 501 VAL A N 1
ATOM 3941 C CA . VAL A 1 501 ? -16.519 -13.473 5.207 1.00 89.44 501 VAL A CA 1
ATOM 3942 C C . VAL A 1 501 ? -15.329 -12.568 4.898 1.00 89.44 501 VAL A C 1
ATOM 3944 O O . VAL A 1 501 ? -15.468 -11.564 4.206 1.00 89.44 501 VAL A O 1
ATOM 3947 N N . ILE A 1 502 ? -14.147 -12.960 5.367 1.00 88.56 502 ILE A N 1
ATOM 3948 C CA . ILE A 1 502 ? -12.869 -12.304 5.081 1.00 88.56 502 ILE A CA 1
ATOM 3949 C C . ILE A 1 502 ? -11.918 -13.350 4.497 1.00 88.56 502 ILE A C 1
ATOM 3951 O O . ILE A 1 502 ? -11.756 -14.426 5.081 1.00 88.56 502 ILE A O 1
ATOM 3955 N N . LEU A 1 503 ? -11.263 -13.046 3.375 1.00 90.38 503 LEU A N 1
ATOM 3956 C CA . LEU A 1 503 ? -10.177 -13.874 2.846 1.00 90.38 503 LEU A CA 1
ATOM 3957 C C . LEU A 1 503 ? -8.839 -13.342 3.371 1.00 90.38 503 LEU A C 1
ATOM 3959 O O . LEU A 1 503 ? -8.492 -12.194 3.120 1.00 90.38 503 LEU A O 1
ATOM 3963 N N . LEU A 1 504 ? -8.086 -14.176 4.088 1.00 89.06 504 LEU A N 1
ATOM 3964 C CA . LEU A 1 504 ? -6.782 -13.834 4.659 1.00 89.06 504 LEU A CA 1
ATOM 3965 C C . LEU A 1 504 ? -5.754 -14.927 4.337 1.00 89.06 504 LEU A C 1
ATOM 3967 O O . LEU A 1 504 ? -5.862 -16.049 4.835 1.00 89.06 504 LEU A O 1
ATOM 3971 N N . ASP A 1 505 ? -4.756 -14.603 3.511 1.00 87.56 505 ASP A N 1
ATOM 3972 C CA . ASP A 1 505 ? -3.633 -15.482 3.135 1.00 87.56 505 ASP A CA 1
ATOM 3973 C C . ASP A 1 505 ? -4.081 -16.911 2.754 1.00 87.56 505 ASP A C 1
ATOM 3975 O O . ASP A 1 505 ? -3.616 -17.929 3.279 1.00 87.56 505 ASP A O 1
ATOM 3979 N N . GLY A 1 506 ? -5.061 -16.986 1.846 1.00 89.75 506 GLY A N 1
ATOM 3980 C CA . GLY A 1 506 ? -5.587 -18.250 1.327 1.00 89.75 506 GLY A CA 1
ATOM 3981 C C . GLY A 1 506 ? -6.469 -19.033 2.309 1.00 89.75 506 GLY A C 1
ATOM 3982 O O . GLY A 1 506 ? -6.684 -20.234 2.099 1.00 89.75 506 GLY A O 1
ATOM 3983 N N . LYS A 1 507 ? -6.964 -18.386 3.376 1.00 92.31 507 LYS A N 1
ATOM 3984 C CA . LYS A 1 507 ? -7.941 -18.930 4.330 1.00 92.31 507 LYS A CA 1
ATOM 3985 C C . LYS A 1 507 ? -9.133 -17.984 4.495 1.00 92.31 507 LYS A C 1
ATOM 3987 O O . LYS A 1 507 ? -8.947 -16.803 4.762 1.00 92.31 507 LYS A O 1
ATOM 3992 N N . CYS A 1 508 ? -10.346 -18.512 4.416 1.00 92.94 508 CYS A N 1
ATOM 3993 C CA . CYS A 1 508 ? -11.565 -17.775 4.727 1.00 92.94 508 CYS A CA 1
ATOM 3994 C C . CYS A 1 508 ? -11.832 -17.811 6.236 1.00 92.94 508 CYS A C 1
ATOM 3996 O O . CYS A 1 508 ? -11.787 -18.875 6.869 1.00 92.94 508 CYS A O 1
ATOM 3998 N N . VAL A 1 509 ? -12.126 -16.650 6.811 1.00 89.56 509 VAL A N 1
ATOM 3999 C CA . VAL A 1 509 ? -12.461 -16.464 8.225 1.00 89.56 509 VAL A CA 1
ATOM 4000 C C . VAL A 1 509 ? -13.794 -15.729 8.319 1.00 89.56 509 VAL A C 1
ATOM 4002 O O . VAL A 1 509 ? -14.051 -14.811 7.547 1.00 89.56 509 VAL A O 1
ATOM 4005 N N . CYS A 1 510 ? -14.642 -16.148 9.255 1.00 88.00 510 CYS A N 1
ATOM 4006 C CA . CYS A 1 510 ? -15.904 -15.480 9.546 1.00 88.00 510 CYS A CA 1
ATOM 4007 C C . CYS A 1 510 ? -15.719 -14.482 10.686 1.00 88.00 510 CYS A C 1
ATOM 4009 O O . CYS A 1 510 ? -15.169 -14.839 11.729 1.00 88.00 510 CYS A O 1
ATOM 4011 N N . SER A 1 511 ? -16.209 -13.260 10.498 1.00 86.31 511 SER A N 1
ATOM 4012 C CA . SER A 1 511 ? -16.410 -12.302 11.581 1.00 86.31 511 SER A CA 1
ATOM 4013 C C . SER A 1 511 ? -17.884 -12.298 11.966 1.00 86.31 511 SER A C 1
ATOM 4015 O O . SER A 1 511 ? -18.748 -12.058 11.122 1.00 86.31 511 SER A O 1
ATOM 4017 N N . CYS A 1 512 ? -18.173 -12.634 13.221 1.00 83.75 512 CYS A N 1
ATOM 4018 C CA . CYS A 1 512 ? -19.541 -12.836 13.683 1.00 83.75 512 CYS A CA 1
ATOM 4019 C C . CYS A 1 512 ? -20.139 -11.563 14.286 1.00 83.75 512 CYS A C 1
ATOM 4021 O O . CYS A 1 512 ? -19.431 -10.848 15.002 1.00 83.75 512 CYS A O 1
ATOM 4023 N N . PRO A 1 513 ? -21.443 -11.305 14.075 1.00 79.81 513 PRO A N 1
ATOM 4024 C CA . PRO A 1 513 ? -22.137 -10.252 14.801 1.00 79.81 513 PRO A CA 1
ATOM 4025 C C . PRO A 1 513 ? -22.230 -10.589 16.294 1.00 79.81 513 PRO A C 1
ATOM 4027 O O . PRO A 1 513 ? -22.081 -11.740 16.710 1.00 79.81 513 PRO A O 1
ATOM 4030 N N . ILE A 1 514 ? -22.542 -9.583 17.116 1.00 75.56 514 ILE A N 1
ATOM 4031 C CA . ILE A 1 514 ? -22.641 -9.717 18.583 1.00 75.56 514 ILE A CA 1
ATOM 4032 C C . ILE A 1 514 ? -23.660 -10.797 18.994 1.00 75.56 514 ILE A C 1
ATOM 4034 O O . ILE A 1 514 ? -23.503 -11.450 20.026 1.00 75.56 514 ILE A O 1
ATOM 4038 N N . THR A 1 515 ? -24.680 -11.022 18.166 1.00 79.62 515 THR A N 1
ATOM 4039 C CA . THR A 1 515 ? -25.750 -12.010 18.355 1.00 79.62 515 THR A CA 1
ATOM 4040 C C . THR A 1 515 ? -25.324 -13.454 18.082 1.00 79.62 515 THR A C 1
ATOM 4042 O O . THR A 1 515 ? -26.091 -14.367 18.382 1.00 79.62 515 THR A O 1
ATOM 4045 N N . ALA A 1 516 ? -24.118 -13.696 17.560 1.00 83.19 516 ALA A N 1
ATOM 4046 C CA . ALA A 1 516 ? -23.647 -15.027 17.194 1.00 83.19 516 ALA A CA 1
ATOM 4047 C C . ALA A 1 516 ? -22.227 -15.331 17.714 1.00 83.19 516 ALA A C 1
ATOM 4049 O O . ALA A 1 516 ? -21.437 -14.455 18.078 1.00 83.19 516 ALA A O 1
ATOM 4050 N N . GLU A 1 517 ? -21.903 -16.616 17.800 1.00 82.88 517 GLU A N 1
ATOM 4051 C CA . GLU A 1 517 ? -20.571 -17.150 18.084 1.00 82.88 517 GLU A CA 1
ATOM 4052 C C . GLU A 1 517 ? -20.325 -18.457 17.325 1.00 82.88 517 GLU A C 1
ATOM 4054 O O . GLU A 1 517 ? -21.213 -19.003 16.671 1.00 82.88 517 GLU A O 1
ATOM 4059 N N . GLY A 1 518 ? -19.093 -18.955 17.399 1.00 83.31 518 GLY A N 1
ATOM 4060 C CA . GLY A 1 518 ? -18.646 -20.114 16.631 1.00 83.31 518 GLY A CA 1
ATOM 4061 C C . GLY A 1 518 ? -17.820 -19.723 15.407 1.00 83.31 518 GLY A C 1
ATOM 4062 O O . GLY A 1 518 ? -17.675 -18.553 15.067 1.00 83.31 518 GLY A O 1
ATOM 4063 N N . ILE A 1 519 ? -17.225 -20.724 14.762 1.00 86.19 519 ILE A N 1
ATOM 4064 C CA . ILE A 1 519 ? -16.245 -20.521 13.680 1.00 86.19 519 ILE A CA 1
ATOM 4065 C C . ILE A 1 519 ? -16.949 -20.165 12.358 1.00 86.19 519 ILE A C 1
ATOM 4067 O O . ILE A 1 519 ? -16.351 -19.524 11.498 1.00 86.19 519 ILE A O 1
ATOM 4071 N N . ALA A 1 520 ? -18.216 -20.562 12.201 1.00 88.88 520 ALA A N 1
ATOM 4072 C CA . ALA A 1 520 ? -19.095 -20.157 11.103 1.00 88.88 520 ALA A CA 1
ATOM 4073 C C . ALA A 1 520 ? -20.198 -19.194 11.558 1.00 88.88 520 ALA A C 1
ATOM 4075 O O . ALA A 1 520 ? -21.144 -18.975 10.803 1.00 88.88 520 ALA A O 1
ATOM 4076 N N . CYS A 1 521 ? -20.101 -18.656 12.778 1.00 89.06 521 CYS A N 1
ATOM 4077 C CA . CYS A 1 521 ? -21.182 -17.920 13.432 1.00 89.06 521 CYS A CA 1
ATOM 4078 C C . CYS A 1 521 ? -22.451 -18.768 13.604 1.00 89.06 521 CYS A C 1
ATOM 4080 O O . CYS A 1 521 ? -23.558 -18.248 13.553 1.00 89.06 521 CYS A O 1
ATOM 4082 N N . GLU A 1 522 ? -22.304 -20.086 13.770 1.00 88.12 522 GLU A N 1
ATOM 4083 C CA . GLU A 1 522 ? -23.415 -21.041 13.783 1.00 88.12 522 GLU A CA 1
ATOM 4084 C C . GLU A 1 522 ? -24.205 -21.066 15.102 1.00 88.12 522 GLU A C 1
ATOM 4086 O O . GLU A 1 522 ? -25.323 -21.577 15.155 1.00 88.12 522 GLU A O 1
ATOM 4091 N N . ILE A 1 523 ? -23.631 -20.536 16.183 1.00 86.00 523 ILE A N 1
ATOM 4092 C CA . ILE A 1 523 ? -24.225 -20.557 17.519 1.00 86.00 523 ILE A CA 1
ATOM 4093 C C . ILE A 1 523 ? -24.878 -19.202 17.772 1.00 86.00 523 ILE A C 1
ATOM 4095 O O . ILE A 1 523 ? -24.192 -18.194 17.911 1.00 86.00 523 ILE A O 1
ATOM 4099 N N . ASN A 1 524 ? -26.204 -19.168 17.888 1.00 83.31 524 ASN A N 1
ATOM 4100 C CA . ASN A 1 524 ? -26.896 -17.961 18.330 1.00 83.31 524 ASN A CA 1
ATOM 4101 C C . ASN A 1 524 ? -26.618 -17.718 19.814 1.00 83.31 524 ASN A C 1
ATOM 4103 O O . ASN A 1 524 ? -26.939 -18.546 20.672 1.00 83.31 524 ASN A O 1
ATOM 4107 N N . LYS A 1 525 ? -26.070 -16.548 20.130 1.00 71.69 525 LYS A N 1
ATOM 4108 C CA . LYS A 1 525 ? -26.010 -16.065 21.503 1.00 71.69 525 LYS A CA 1
ATOM 4109 C C . LYS A 1 525 ? -27.421 -15.652 21.898 1.00 71.69 525 LYS A C 1
ATOM 4111 O O . LYS A 1 525 ? -27.992 -14.723 21.334 1.00 71.69 525 LYS A O 1
ATOM 4116 N N . LYS A 1 526 ? -27.974 -16.311 22.920 1.00 55.59 526 LYS A N 1
ATOM 4117 C CA . LYS A 1 526 ? -29.092 -15.739 23.673 1.00 55.59 526 LYS A CA 1
ATOM 4118 C C . LYS A 1 526 ? -28.568 -14.489 24.367 1.00 55.59 526 LYS A C 1
ATOM 4120 O O . LYS A 1 526 ? -27.972 -14.579 25.438 1.00 55.59 526 LYS A O 1
ATOM 4125 N N . ILE A 1 527 ? -28.753 -13.336 23.739 1.00 51.03 527 ILE A N 1
ATOM 4126 C CA . ILE A 1 527 ? -28.730 -12.075 24.465 1.00 51.03 527 ILE A CA 1
ATOM 4127 C C . ILE A 1 527 ? -29.942 -12.169 25.386 1.00 51.03 527 ILE A C 1
ATOM 4129 O O . ILE A 1 527 ? -31.070 -12.193 24.905 1.00 51.03 527 ILE A O 1
ATOM 4133 N N . ILE A 1 528 ? -29.718 -12.347 26.689 1.00 36.06 528 ILE A N 1
ATOM 4134 C CA . ILE A 1 528 ? -30.764 -12.068 27.669 1.00 36.06 528 ILE A CA 1
ATOM 4135 C C . ILE A 1 528 ? -30.945 -10.554 27.560 1.00 36.06 528 ILE A C 1
ATOM 4137 O O . ILE A 1 528 ? -30.000 -9.832 27.889 1.00 36.06 528 ILE A O 1
ATOM 4141 N N . PRO A 1 529 ? -32.073 -10.052 27.031 1.00 30.97 529 PRO A N 1
ATOM 4142 C CA . PRO A 1 529 ? -32.331 -8.627 27.089 1.00 30.97 529 PRO A CA 1
ATOM 4143 C C . PRO A 1 529 ? -32.348 -8.245 28.575 1.00 30.97 529 PRO A C 1
ATOM 4145 O O . PRO A 1 529 ? -32.863 -9.029 29.384 1.00 30.97 529 PRO A O 1
ATOM 4148 N N . PRO A 1 530 ? -31.835 -7.071 28.976 1.00 32.06 530 PRO A N 1
ATOM 4149 C CA . PRO A 1 530 ? -32.277 -6.492 30.235 1.00 32.06 530 PRO A CA 1
ATOM 4150 C C . PRO A 1 530 ? -33.809 -6.497 30.190 1.00 32.06 530 PRO A C 1
ATOM 4152 O O . PRO A 1 530 ? -34.385 -6.086 29.186 1.00 32.06 530 PRO A O 1
ATOM 4155 N N . VAL A 1 531 ? -34.424 -7.088 31.215 1.00 28.38 531 VAL A N 1
ATOM 4156 C CA . VAL A 1 531 ? -35.863 -7.342 31.375 1.00 28.38 531 VAL A CA 1
ATOM 4157 C C . VAL A 1 531 ? -36.732 -6.385 30.548 1.00 28.38 531 VAL A C 1
ATOM 4159 O O . VAL A 1 531 ? -36.812 -5.196 30.845 1.00 28.38 531 VAL A O 1
ATOM 4162 N N . LEU A 1 532 ? -37.391 -6.934 29.522 1.00 28.62 532 LEU A N 1
ATOM 4163 C CA . LEU A 1 532 ? -38.482 -6.281 28.805 1.00 28.62 532 LEU A CA 1
ATOM 4164 C C . LEU A 1 532 ? -39.626 -6.034 29.796 1.00 28.62 532 LEU A C 1
ATOM 4166 O O . LEU A 1 532 ? -40.318 -6.970 30.199 1.00 28.62 532 LEU A O 1
ATOM 4170 N N . VAL A 1 533 ? -39.813 -4.776 30.185 1.00 27.39 533 VAL A N 1
ATOM 4171 C CA . VAL A 1 533 ? -41.133 -4.286 30.582 1.00 27.39 533 VAL A CA 1
ATOM 4172 C C . VAL A 1 533 ? -41.918 -4.126 29.284 1.00 27.39 533 VAL A C 1
ATOM 4174 O O . VAL A 1 533 ? -41.440 -3.507 28.337 1.00 27.39 533 VAL A O 1
ATOM 4177 N N . GLN A 1 534 ? -43.066 -4.792 29.230 1.00 29.31 534 GLN A N 1
ATOM 4178 C CA . GLN A 1 534 ? -44.010 -4.740 28.122 1.00 29.31 534 GLN A CA 1
ATOM 4179 C C . GLN A 1 534 ? -44.501 -3.306 27.932 1.00 29.31 534 GLN A C 1
ATOM 4181 O O . GLN A 1 534 ? -44.983 -2.725 28.897 1.00 29.31 534 GLN A O 1
ATOM 4186 N N . GLU A 1 535 ? -44.442 -2.789 26.710 1.00 27.20 535 GLU A N 1
ATOM 4187 C CA . GLU A 1 535 ? -45.436 -1.858 26.177 1.00 27.20 535 GLU A CA 1
ATOM 4188 C C . GLU A 1 535 ? -45.377 -1.892 24.643 1.00 27.20 535 GLU A C 1
ATOM 4190 O O . GLU A 1 535 ? -44.353 -2.242 24.055 1.00 27.20 535 GLU A O 1
ATOM 4195 N N . GLU A 1 536 ? -46.548 -1.698 24.049 1.00 25.28 536 GLU A N 1
ATOM 4196 C CA . GLU A 1 536 ? -46.957 -2.086 22.701 1.00 25.28 536 GLU A CA 1
ATOM 4197 C C . GLU A 1 536 ? -46.212 -1.371 21.564 1.00 25.28 536 GLU A C 1
ATOM 4199 O O . GLU A 1 536 ? -45.581 -0.331 21.739 1.00 25.28 536 GLU A O 1
ATOM 4204 N N . GLU A 1 537 ? -46.295 -1.997 20.391 1.00 30.77 537 GLU A N 1
ATOM 4205 C CA . GLU A 1 537 ? -45.783 -1.543 19.102 1.00 30.77 537 GLU A CA 1
ATOM 4206 C C . GLU A 1 537 ? -46.172 -0.090 18.792 1.00 30.77 537 GLU A C 1
ATOM 4208 O O . GLU A 1 537 ? -47.348 0.214 18.626 1.00 30.77 537 GLU A O 1
ATOM 4213 N N . ASP A 1 538 ? -45.166 0.770 18.617 1.00 24.69 538 ASP A N 1
ATOM 4214 C CA . ASP A 1 538 ? -45.192 1.824 17.605 1.00 24.69 538 ASP A CA 1
ATOM 4215 C C . ASP A 1 538 ? -43.764 2.092 17.102 1.00 24.69 538 ASP A C 1
ATOM 4217 O O . ASP A 1 538 ? -42.771 2.059 17.834 1.00 24.69 538 ASP A O 1
ATOM 4221 N N . ILE A 1 539 ? -43.667 2.243 15.788 1.00 36.38 539 ILE A N 1
ATOM 4222 C CA . ILE A 1 539 ? -42.445 2.197 14.988 1.00 36.38 539 ILE A CA 1
ATOM 4223 C C . ILE A 1 539 ? -41.612 3.478 15.203 1.00 36.38 539 ILE A C 1
ATOM 4225 O O . ILE A 1 539 ? -42.146 4.580 15.236 1.00 36.38 539 ILE A O 1
ATOM 4229 N N . GLN A 1 540 ? -40.282 3.308 15.281 1.00 42.12 540 GLN A N 1
ATOM 4230 C CA . GLN A 1 540 ? -39.232 4.348 15.293 1.00 42.12 540 GLN A CA 1
ATOM 4231 C C . GLN A 1 540 ? -39.004 5.104 16.623 1.00 42.12 540 GLN A C 1
ATOM 4233 O O . GLN A 1 540 ? -39.376 6.259 16.802 1.00 42.12 540 GLN A O 1
ATOM 4238 N N . GLY A 1 541 ? -38.269 4.479 17.551 1.00 33.53 541 GLY A N 1
ATOM 4239 C CA . GLY A 1 541 ? -37.812 5.129 18.784 1.00 33.53 541 GLY A CA 1
ATOM 4240 C C . GLY A 1 541 ? -36.435 4.647 19.229 1.00 33.53 541 GLY A C 1
ATOM 4241 O O . GLY A 1 541 ? -36.300 3.584 19.831 1.00 33.53 541 GLY A O 1
ATOM 4242 N N . TYR A 1 542 ? -35.394 5.436 18.963 1.00 43.84 542 TYR A N 1
ATOM 4243 C CA . TYR A 1 542 ? -34.104 5.285 19.638 1.00 43.84 542 TYR A CA 1
ATOM 4244 C C . TYR A 1 542 ? -34.272 5.561 21.144 1.00 43.84 542 TYR A C 1
ATOM 4246 O O . TYR A 1 542 ? -35.067 6.411 21.545 1.00 43.84 542 TYR A O 1
ATOM 4254 N N . ASN A 1 543 ? -33.525 4.848 21.994 1.00 46.72 543 ASN A N 1
ATOM 4255 C CA . ASN A 1 543 ? -33.584 4.988 23.454 1.00 46.72 543 ASN A CA 1
ATOM 4256 C C . ASN A 1 543 ? -33.040 6.364 23.903 1.00 46.72 543 ASN A C 1
ATOM 4258 O O . ASN A 1 543 ? -31.860 6.510 24.214 1.00 46.72 543 ASN A O 1
ATOM 4262 N N . LEU A 1 544 ? -33.907 7.380 23.923 1.00 54.12 544 LEU A N 1
ATOM 4263 C CA . LEU A 1 544 ? -33.604 8.720 24.433 1.00 54.12 544 LEU A CA 1
ATOM 4264 C C . LEU A 1 544 ? -33.362 8.665 25.952 1.00 54.12 544 LEU A C 1
ATOM 4266 O O . LEU A 1 544 ? -34.124 8.037 26.695 1.00 54.12 544 LEU A O 1
ATOM 4270 N N . ASN A 1 545 ? -32.329 9.351 26.438 1.00 64.94 545 ASN A N 1
ATOM 4271 C CA . ASN A 1 545 ? -32.091 9.512 27.876 1.00 64.94 545 ASN A CA 1
ATOM 4272 C C . ASN A 1 545 ? -33.112 10.496 28.506 1.00 64.94 545 ASN A C 1
ATOM 4274 O O . ASN A 1 545 ? -33.816 11.219 27.800 1.00 64.94 545 ASN A O 1
ATOM 4278 N N . GLU A 1 546 ? -33.258 10.520 29.841 1.00 61.91 546 GLU A N 1
ATOM 4279 C CA . GLU A 1 546 ? -34.334 11.296 30.502 1.00 61.91 546 GLU A CA 1
ATOM 4280 C C . GLU A 1 546 ? -34.316 12.792 30.141 1.00 61.91 546 GLU A C 1
ATOM 4282 O O . GLU A 1 546 ? -35.371 13.385 29.935 1.00 61.91 546 GLU A O 1
ATOM 4287 N N . LYS A 1 547 ? -33.124 13.383 29.970 1.00 61.50 547 LYS A N 1
ATOM 4288 C CA . LYS A 1 547 ? -32.961 14.782 29.539 1.00 61.50 547 LYS A CA 1
ATOM 4289 C C . LYS A 1 547 ? -33.401 15.018 28.088 1.00 61.50 547 LYS A C 1
ATOM 4291 O O . LYS A 1 547 ? -34.010 16.045 27.789 1.00 61.50 547 LYS A O 1
ATOM 4296 N N . GLN A 1 548 ? -33.129 14.074 27.189 1.00 61.12 548 GLN A N 1
ATOM 4297 C CA . GLN A 1 548 ? -33.599 14.122 25.802 1.00 61.12 548 GLN A CA 1
ATOM 4298 C C . GLN A 1 548 ? -35.119 14.005 25.714 1.00 61.12 548 GLN A C 1
ATOM 4300 O O . GLN A 1 548 ? -35.747 14.768 24.984 1.00 61.12 548 GLN A O 1
ATOM 4305 N N . LYS A 1 549 ? -35.724 13.116 26.512 1.00 65.38 549 LYS A N 1
ATOM 4306 C CA . LYS A 1 549 ? -37.186 12.975 26.599 1.00 65.38 549 LYS A CA 1
ATOM 4307 C C . LYS A 1 549 ? -37.850 14.262 27.092 1.00 65.38 549 LYS A C 1
ATOM 4309 O O . LYS A 1 549 ? -38.843 14.693 26.512 1.00 65.38 549 LYS A O 1
ATOM 4314 N N . THR A 1 550 ? -37.278 14.920 28.106 1.00 65.38 550 THR A N 1
ATOM 4315 C CA . THR A 1 550 ? -37.803 16.207 28.595 1.00 65.38 550 THR A CA 1
ATOM 4316 C C . THR A 1 550 ? -37.674 17.337 27.574 1.00 65.38 550 THR A C 1
ATOM 4318 O O . THR A 1 550 ? -38.572 18.169 27.492 1.00 65.38 550 THR A O 1
ATOM 4321 N N . ASN A 1 551 ? -36.602 17.363 26.774 1.00 65.62 551 ASN A N 1
ATOM 4322 C CA . ASN A 1 551 ? -36.419 18.385 25.738 1.00 65.62 551 ASN A CA 1
ATOM 4323 C C . ASN A 1 551 ? -37.335 18.148 24.533 1.00 65.62 551 ASN A C 1
ATOM 4325 O O . ASN A 1 551 ? -37.971 19.088 24.061 1.00 65.62 551 ASN A O 1
ATOM 4329 N N . LYS A 1 552 ? -37.475 16.891 24.093 1.00 65.81 552 LYS A N 1
ATOM 4330 C CA . LYS A 1 552 ? -38.389 16.496 23.012 1.00 65.81 552 LYS A CA 1
ATOM 4331 C C . LYS A 1 552 ? -39.851 16.826 23.343 1.00 65.81 552 LYS A C 1
ATOM 4333 O O . LYS A 1 552 ? -40.586 17.266 22.471 1.00 65.81 552 LYS A O 1
ATOM 4338 N N . ALA A 1 553 ? -40.257 16.708 24.611 1.00 67.00 553 ALA A N 1
ATOM 4339 C CA . ALA A 1 553 ? -41.600 17.077 25.076 1.00 67.00 553 ALA A CA 1
ATOM 4340 C C . ALA A 1 553 ? -41.843 18.598 25.215 1.00 67.00 553 ALA A C 1
ATOM 4342 O O . ALA A 1 553 ? -42.978 19.022 25.429 1.00 67.00 553 ALA A O 1
ATOM 4343 N N . ARG A 1 554 ? -40.795 19.431 25.142 1.00 71.69 554 ARG A N 1
ATOM 4344 C CA . ARG A 1 554 ? -40.871 20.880 25.401 1.00 71.69 554 ARG A CA 1
ATOM 4345 C C . ARG A 1 554 ? -41.366 21.690 24.201 1.00 71.69 554 ARG A C 1
ATOM 4347 O O . ARG A 1 554 ? -41.833 22.814 24.378 1.00 71.69 554 ARG A O 1
ATOM 4354 N N . TYR A 1 555 ? -41.267 21.128 23.002 1.00 71.19 555 TYR A N 1
ATOM 4355 C CA . TYR A 1 555 ? -41.569 21.794 21.739 1.00 71.19 555 TYR A CA 1
ATOM 4356 C C . TYR A 1 555 ? -42.434 20.885 20.851 1.00 71.19 555 TYR A C 1
ATOM 4358 O O . TYR A 1 555 ? -42.357 19.665 20.991 1.00 71.19 555 TYR A O 1
ATOM 4366 N N . PRO A 1 556 ? -43.248 21.441 19.933 1.00 70.38 556 PRO A N 1
ATOM 4367 C CA . PRO A 1 556 ? -44.022 20.636 18.991 1.00 70.38 556 PRO A CA 1
ATOM 4368 C C . PRO A 1 556 ? -43.113 19.735 18.133 1.00 70.38 556 PRO A C 1
ATOM 4370 O O . PRO A 1 556 ? -41.994 20.160 17.809 1.00 70.38 556 PRO A O 1
ATOM 4373 N N . PRO A 1 557 ? -43.573 18.525 17.760 1.00 68.50 557 PRO A N 1
ATOM 4374 C CA . PRO A 1 557 ? -42.829 17.643 16.864 1.00 68.50 557 PRO A CA 1
ATOM 4375 C C . PRO A 1 557 ? -42.629 18.313 15.501 1.00 68.50 557 PRO A C 1
ATOM 4377 O O . PRO A 1 557 ? -43.531 18.993 15.000 1.00 68.50 557 PRO A O 1
ATOM 4380 N N . VAL A 1 558 ? -41.447 18.136 14.914 1.00 70.31 558 VAL A N 1
ATOM 4381 C CA . VAL A 1 558 ? -41.140 18.650 13.578 1.00 70.31 558 VAL A CA 1
ATOM 4382 C C . VAL A 1 558 ? -41.866 17.776 12.555 1.00 70.31 558 VAL A C 1
ATOM 4384 O O . VAL A 1 558 ? -41.642 16.572 12.479 1.00 70.31 558 VAL A O 1
ATOM 4387 N N . ASN A 1 559 ? -42.768 18.369 11.771 1.00 71.06 559 ASN A N 1
ATOM 4388 C CA . ASN A 1 559 ? -43.503 17.634 10.745 1.00 71.06 559 ASN A CA 1
ATOM 4389 C C . ASN A 1 559 ? -42.607 17.453 9.505 1.00 71.06 559 ASN A C 1
ATOM 4391 O O . ASN A 1 559 ? -42.403 18.406 8.752 1.00 71.06 559 ASN A O 1
ATOM 4395 N N . GLY A 1 560 ? -42.036 16.259 9.328 1.00 77.38 560 GLY A N 1
ATOM 4396 C CA . GLY A 1 560 ? -41.174 15.935 8.189 1.00 77.38 560 GLY A CA 1
ATOM 4397 C C . GLY A 1 560 ? -41.986 15.563 6.948 1.00 77.38 560 GLY A C 1
ATOM 4398 O O . GLY A 1 560 ? -42.716 14.575 6.966 1.00 77.38 560 GLY A O 1
ATOM 4399 N N . LYS A 1 561 ? -41.849 16.333 5.863 1.00 89.19 561 LYS A N 1
ATOM 4400 C CA . LYS A 1 561 ? -42.364 15.991 4.523 1.00 89.19 561 LYS A CA 1
ATOM 4401 C C . LYS A 1 561 ? -41.230 15.412 3.665 1.00 89.19 561 LYS A C 1
ATOM 4403 O O . LYS A 1 561 ? -40.867 15.959 2.623 1.00 89.19 561 LYS A O 1
ATOM 4408 N N . TYR A 1 562 ? -40.605 14.353 4.166 1.00 91.44 562 TYR A N 1
ATOM 4409 C CA . TYR A 1 562 ? -39.546 13.638 3.466 1.00 91.44 562 TYR A CA 1
ATOM 4410 C C . TYR A 1 562 ? -39.517 12.161 3.865 1.00 91.44 562 TYR A C 1
ATOM 4412 O O . TYR A 1 562 ? -39.952 11.792 4.955 1.00 91.44 562 TYR A O 1
ATOM 4420 N N . GLU A 1 563 ? -38.958 11.320 3.001 1.00 89.19 563 GLU A N 1
ATOM 4421 C CA . GLU A 1 563 ? -38.711 9.902 3.261 1.00 89.19 563 GLU A CA 1
ATOM 4422 C C . GLU A 1 563 ? -37.313 9.499 2.784 1.00 89.19 563 GLU A C 1
ATOM 4424 O O . GLU A 1 563 ? -36.779 10.070 1.830 1.00 89.19 563 GLU A O 1
ATOM 4429 N N . TYR A 1 564 ? -36.706 8.517 3.450 1.00 88.19 564 TYR A N 1
ATOM 4430 C CA . TYR A 1 564 ? -35.413 7.970 3.044 1.00 88.19 564 TYR A CA 1
ATOM 4431 C C . TYR A 1 564 ? -35.610 6.787 2.104 1.00 88.19 564 TYR A C 1
ATOM 4433 O O . TYR A 1 564 ? -36.403 5.888 2.377 1.00 88.19 564 TYR A O 1
ATOM 4441 N N . LEU A 1 565 ? -34.846 6.775 1.018 1.00 84.56 565 LEU A N 1
ATOM 4442 C CA . LEU A 1 565 ? -34.863 5.719 0.016 1.00 84.56 565 LEU A CA 1
ATOM 4443 C C . LEU A 1 565 ? -33.697 4.760 0.265 1.00 84.56 565 LEU A C 1
ATOM 4445 O O . LEU A 1 565 ? -32.585 5.185 0.587 1.00 84.56 565 LEU A O 1
ATOM 4449 N N . ASP A 1 566 ? -33.948 3.461 0.108 1.00 72.38 566 ASP A N 1
ATOM 4450 C CA . ASP A 1 566 ? -32.933 2.434 0.332 1.00 72.38 566 ASP A CA 1
ATOM 4451 C C . ASP A 1 566 ? -31.883 2.461 -0.790 1.00 72.38 566 ASP A C 1
ATOM 4453 O O . ASP A 1 566 ? -32.181 2.222 -1.964 1.00 72.38 566 ASP A O 1
ATOM 4457 N N . HIS A 1 567 ? -30.638 2.779 -0.435 1.00 70.31 567 HIS A N 1
ATOM 4458 C CA . HIS A 1 567 ? -29.520 2.808 -1.367 1.00 70.31 567 HIS A CA 1
ATOM 4459 C C . HIS A 1 567 ? -28.227 2.363 -0.675 1.00 70.31 567 HIS A C 1
ATOM 4461 O O . HIS A 1 567 ? -27.872 2.805 0.415 1.00 70.31 567 HIS A O 1
ATOM 4467 N N . THR A 1 568 ? -27.467 1.499 -1.347 1.00 48.94 568 THR A N 1
ATOM 4468 C CA . THR A 1 568 ? -26.367 0.726 -0.745 1.00 48.94 568 THR A CA 1
ATOM 4469 C C . THR A 1 568 ? -25.109 1.531 -0.402 1.00 48.94 568 THR A C 1
ATOM 4471 O O . THR A 1 568 ? -24.262 1.036 0.339 1.00 48.94 568 THR A O 1
ATOM 4474 N N . ALA A 1 569 ? -24.954 2.748 -0.936 1.00 59.97 569 ALA A N 1
ATOM 4475 C CA . ALA A 1 569 ? -23.711 3.527 -0.817 1.00 59.97 569 ALA A CA 1
ATOM 4476 C C . ALA A 1 569 ? -23.879 5.014 -0.451 1.00 59.97 569 ALA A C 1
ATOM 4478 O O . ALA A 1 569 ? -22.896 5.666 -0.106 1.00 59.97 569 ALA A O 1
ATOM 4479 N N . HIS A 1 570 ? -25.093 5.561 -0.529 1.00 75.69 570 HIS A N 1
ATOM 4480 C CA . HIS A 1 570 ? -25.358 6.990 -0.340 1.00 75.69 570 HIS A CA 1
ATOM 4481 C C . HIS A 1 570 ? -26.686 7.155 0.385 1.00 75.69 570 HIS A C 1
ATOM 4483 O O . HIS A 1 570 ? -27.586 6.347 0.179 1.00 75.69 570 HIS A O 1
ATOM 4489 N N . VAL A 1 571 ? -26.814 8.218 1.174 1.00 82.62 571 VAL A N 1
ATOM 4490 C CA . VAL A 1 571 ? -28.108 8.630 1.720 1.00 82.62 571 VAL A CA 1
ATOM 4491 C C . VAL A 1 571 ? -28.922 9.210 0.573 1.00 82.62 571 VAL A C 1
ATOM 4493 O O . VAL A 1 571 ? -28.501 10.187 -0.045 1.00 82.62 571 VAL A O 1
ATOM 4496 N N . GLN A 1 572 ? -30.057 8.593 0.268 1.00 88.81 572 GLN A N 1
ATOM 4497 C CA . GLN A 1 572 ? -31.029 9.128 -0.675 1.00 88.81 572 GLN A CA 1
ATOM 4498 C C . GLN A 1 572 ? -32.303 9.462 0.088 1.00 88.81 572 GLN A C 1
ATOM 4500 O O . GLN A 1 572 ? -32.733 8.704 0.956 1.00 88.81 572 GLN A O 1
ATOM 4505 N N . PHE A 1 573 ? -32.891 10.608 -0.221 1.00 91.38 573 PHE A N 1
ATOM 4506 C CA . PHE A 1 573 ? -34.171 11.015 0.332 1.00 91.38 573 PHE A CA 1
ATOM 4507 C C . PHE A 1 573 ? -35.017 11.671 -0.750 1.00 91.38 573 PHE A C 1
ATOM 4509 O O . PHE A 1 573 ? -34.493 12.288 -1.680 1.00 91.38 573 PHE A O 1
ATOM 4516 N N . LEU A 1 574 ? -36.326 11.535 -0.603 1.00 91.44 574 LEU A N 1
ATOM 4517 C CA . LEU A 1 574 ? -37.322 12.299 -1.332 1.00 91.44 574 LEU A CA 1
ATOM 4518 C C . LEU A 1 574 ? -37.907 13.320 -0.358 1.00 91.44 574 LEU A C 1
ATOM 4520 O O . LEU A 1 574 ? -38.349 12.939 0.718 1.00 91.44 574 LEU A O 1
ATOM 4524 N N . ALA A 1 575 ? -37.894 14.603 -0.715 1.00 92.81 575 ALA A N 1
ATOM 4525 C CA . ALA A 1 575 ? -38.498 15.677 0.072 1.00 92.81 575 ALA A CA 1
ATOM 4526 C C . ALA A 1 575 ? -39.521 16.430 -0.783 1.00 92.81 575 ALA A C 1
ATOM 4528 O O . ALA A 1 575 ? -39.284 16.668 -1.970 1.00 92.81 575 ALA A O 1
ATOM 4529 N N . TRP A 1 576 ? -40.653 16.799 -0.186 1.00 93.81 576 TRP A N 1
ATOM 4530 C CA . TRP A 1 576 ? -41.762 17.450 -0.883 1.00 93.81 576 TRP A CA 1
ATOM 4531 C C . TRP A 1 576 ? -42.356 18.599 -0.067 1.00 93.81 576 TRP A C 1
ATOM 4533 O O . TRP A 1 576 ? -42.164 18.715 1.142 1.00 93.81 576 TRP A O 1
ATOM 4543 N N . GLY A 1 577 ? -43.094 19.469 -0.750 1.00 90.62 577 GLY A N 1
ATOM 4544 C CA . GLY A 1 577 ? -43.756 20.625 -0.163 1.00 90.62 577 GLY A CA 1
ATOM 4545 C C . GLY A 1 577 ? -44.860 21.139 -1.079 1.00 90.62 577 GLY A C 1
ATOM 4546 O O . GLY A 1 577 ? -44.862 20.853 -2.275 1.00 90.62 577 GLY A O 1
ATOM 4547 N N . ASP A 1 578 ? -45.790 21.902 -0.513 1.00 88.19 578 ASP A N 1
ATOM 4548 C CA . ASP A 1 578 ? -46.871 22.558 -1.255 1.00 88.19 578 ASP A CA 1
ATOM 4549 C C . ASP A 1 578 ? -46.314 23.685 -2.148 1.00 88.19 578 ASP A C 1
ATOM 4551 O O . ASP A 1 578 ? -46.944 24.096 -3.124 1.00 88.19 578 ASP A O 1
ATOM 4555 N N . THR A 1 579 ? -45.107 24.170 -1.830 1.00 91.38 579 THR A N 1
ATOM 4556 C CA . THR A 1 579 ? -44.320 25.082 -2.662 1.00 91.38 579 THR A CA 1
ATOM 4557 C C . THR A 1 579 ? -42.881 24.587 -2.824 1.00 91.38 579 THR A C 1
ATOM 4559 O O . THR A 1 579 ? -42.391 23.758 -2.052 1.00 91.38 579 THR A O 1
ATOM 4562 N N . LEU A 1 580 ? -42.177 25.117 -3.829 1.00 90.06 580 LEU A N 1
ATOM 4563 C CA . LEU A 1 580 ? -40.774 24.779 -4.079 1.00 90.06 580 LEU A CA 1
ATOM 4564 C C . LEU A 1 580 ? -39.875 25.199 -2.905 1.00 90.06 580 LEU A C 1
ATOM 4566 O O . LEU A 1 580 ? -38.930 24.495 -2.567 1.00 90.06 580 LEU A O 1
ATOM 4570 N N . GLU A 1 581 ? -40.200 26.315 -2.254 1.00 93.25 581 GLU A N 1
ATOM 4571 C CA . GLU A 1 581 ? -39.549 26.772 -1.028 1.00 93.25 581 GLU A CA 1
ATOM 4572 C C . GLU A 1 581 ? -39.667 25.723 0.078 1.00 93.25 581 GLU A C 1
ATOM 4574 O O . GLU A 1 581 ? -38.655 25.336 0.655 1.00 93.25 581 GLU A O 1
ATOM 4579 N N . GLU A 1 582 ? -40.873 25.202 0.322 1.00 92.38 582 GLU A N 1
ATOM 4580 C CA . GLU A 1 582 ? -41.085 24.169 1.337 1.00 92.38 582 GLU A CA 1
ATOM 4581 C C . GLU A 1 582 ? -40.349 22.867 0.982 1.00 92.38 582 GLU A C 1
ATOM 4583 O O . GLU A 1 582 ? -39.737 22.257 1.853 1.00 92.38 582 GLU A O 1
ATOM 4588 N N . ALA A 1 583 ? -40.311 22.466 -0.292 1.00 93.12 583 ALA A N 1
ATOM 4589 C CA . ALA A 1 583 ? -39.535 21.294 -0.707 1.00 93.12 583 ALA A CA 1
ATOM 4590 C C . ALA A 1 583 ? -38.022 21.464 -0.436 1.00 93.12 583 ALA A C 1
ATOM 4592 O O . ALA A 1 583 ? -37.347 20.517 -0.019 1.00 93.12 583 ALA A O 1
ATOM 4593 N N . PHE A 1 584 ? -37.480 22.676 -0.612 1.00 94.25 584 PHE A N 1
ATOM 4594 C CA . PHE A 1 584 ? -36.088 22.995 -0.268 1.00 94.25 584 PHE A CA 1
ATOM 4595 C C . PHE A 1 584 ? -35.872 22.989 1.252 1.00 94.25 584 PHE A C 1
ATOM 4597 O O . PHE A 1 584 ? -34.914 22.379 1.722 1.00 94.25 584 PHE A O 1
ATOM 4604 N N . GLU A 1 585 ? -36.778 23.584 2.035 1.00 95.06 585 GLU A N 1
ATOM 4605 C CA . GLU A 1 585 ? -36.749 23.513 3.507 1.00 95.06 585 GLU A CA 1
ATOM 4606 C C . GLU A 1 585 ? -36.678 22.058 3.986 1.00 95.06 585 GLU A C 1
ATOM 4608 O O . GLU A 1 585 ? -35.801 21.691 4.770 1.00 95.06 585 GLU A O 1
ATOM 4613 N N . GLN A 1 586 ? -37.556 21.208 3.453 1.00 94.56 586 GLN A N 1
ATOM 4614 C CA . GLN A 1 586 ? -37.658 19.799 3.826 1.00 94.56 586 GLN A CA 1
ATOM 4615 C C . GLN A 1 586 ? -36.454 18.984 3.355 1.00 94.56 586 GLN A C 1
ATOM 4617 O O . GLN A 1 586 ? -36.059 18.048 4.041 1.00 94.56 586 GLN A O 1
ATOM 4622 N N . SER A 1 587 ? -35.798 19.379 2.261 1.00 94.69 587 SER A N 1
ATOM 4623 C CA . SER A 1 587 ? -34.534 18.770 1.828 1.00 94.69 587 SER A CA 1
ATOM 4624 C C . SER A 1 587 ? -33.404 19.006 2.837 1.00 94.69 587 SER A C 1
ATOM 4626 O O . SER A 1 587 ? -32.649 18.084 3.147 1.00 94.69 587 SER A O 1
ATOM 4628 N N . ALA A 1 588 ? -33.301 20.219 3.396 1.00 94.00 588 ALA A N 1
ATOM 4629 C CA . ALA A 1 588 ? -32.342 20.497 4.467 1.00 94.00 588 ALA A CA 1
ATOM 4630 C C . ALA A 1 588 ? -32.701 19.719 5.742 1.00 94.00 588 ALA A C 1
ATOM 4632 O O . ALA A 1 588 ? -31.828 19.103 6.355 1.00 94.00 588 ALA A O 1
ATOM 4633 N N . MET A 1 589 ? -33.987 19.685 6.109 1.00 93.75 589 MET A N 1
ATOM 4634 C CA . MET A 1 589 ? -34.447 18.916 7.269 1.00 93.75 589 MET A CA 1
ATOM 4635 C C . MET A 1 589 ? -34.210 17.408 7.111 1.00 93.75 589 MET A C 1
ATOM 4637 O O . MET A 1 589 ? -33.821 16.768 8.082 1.00 93.75 589 MET A O 1
ATOM 4641 N N . ALA A 1 590 ? -34.353 16.848 5.907 1.00 93.44 590 ALA A N 1
ATOM 4642 C CA . ALA A 1 590 ? -34.065 15.445 5.616 1.00 93.44 590 ALA A CA 1
ATOM 4643 C C . ALA A 1 590 ? -32.580 15.111 5.800 1.00 93.44 590 ALA A C 1
ATOM 4645 O O . ALA A 1 590 ? -32.235 14.090 6.400 1.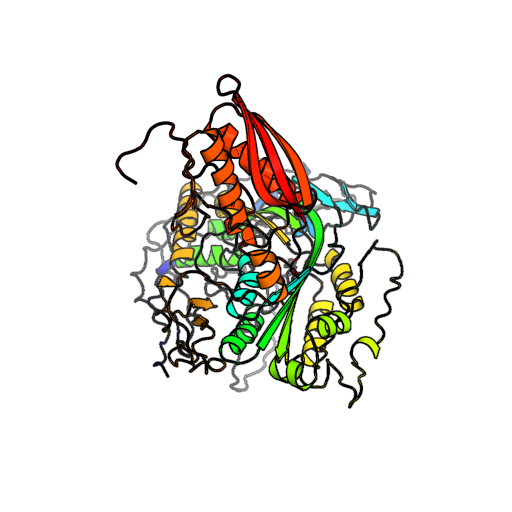00 93.44 590 ALA A O 1
ATOM 4646 N N . MET A 1 591 ? -31.692 15.990 5.327 1.00 93.62 591 MET A N 1
ATOM 4647 C CA . MET A 1 591 ? -30.250 15.844 5.516 1.00 93.62 591 MET A CA 1
ATOM 4648 C C . MET A 1 591 ? -29.884 15.830 7.007 1.00 93.62 591 MET A C 1
ATOM 4650 O O . MET A 1 591 ? -29.214 14.906 7.467 1.00 93.62 591 MET A O 1
ATOM 4654 N N . PHE A 1 592 ? -30.364 16.809 7.780 1.00 92.12 592 PHE A N 1
ATOM 4655 C CA . PHE A 1 592 ? -30.069 16.889 9.213 1.00 92.12 592 PHE A CA 1
ATOM 4656 C C . PHE A 1 592 ? -30.764 15.807 10.041 1.00 92.12 592 PHE A C 1
ATOM 4658 O O . PHE A 1 592 ? -30.155 15.299 10.980 1.00 92.12 592 PHE A O 1
ATOM 4665 N N . GLY A 1 593 ? -31.976 15.393 9.663 1.00 89.69 593 GLY A N 1
ATOM 4666 C CA . GLY A 1 593 ? -32.699 14.279 10.283 1.00 89.69 593 GLY A CA 1
ATOM 4667 C C . GLY A 1 593 ? -31.950 12.948 10.181 1.00 89.69 593 GLY A C 1
ATOM 4668 O O . GLY A 1 593 ? -32.060 12.097 11.063 1.00 89.69 593 GLY A O 1
ATOM 4669 N N . TYR A 1 594 ? -31.110 12.789 9.153 1.00 88.69 594 TYR A N 1
ATOM 4670 C CA . TYR A 1 594 ? -30.259 11.608 8.999 1.00 88.69 594 TYR A CA 1
ATOM 4671 C C . TYR A 1 594 ? -29.027 11.656 9.919 1.00 88.69 594 TYR A C 1
ATOM 4673 O O . TYR A 1 594 ? -28.482 10.625 10.332 1.00 88.69 594 TYR A O 1
ATOM 4681 N N . MET A 1 595 ? -28.591 12.871 10.255 1.00 88.62 595 MET A N 1
ATOM 4682 C CA . MET A 1 595 ? -27.428 13.142 11.098 1.00 88.62 595 MET A CA 1
ATOM 4683 C C . MET A 1 595 ? -27.776 13.152 12.590 1.00 88.62 595 MET A C 1
ATOM 4685 O O . MET A 1 595 ? -26.923 12.804 13.405 1.00 88.62 595 MET A O 1
ATOM 4689 N N . THR A 1 596 ? -28.998 13.540 12.968 1.00 87.94 596 THR A N 1
ATOM 4690 C CA . THR A 1 596 ? -29.470 13.591 14.361 1.00 87.94 596 THR A CA 1
ATOM 4691 C C . THR A 1 596 ? -30.997 13.699 14.445 1.00 87.94 596 THR A C 1
ATOM 4693 O O . THR A 1 596 ? -31.637 14.204 13.531 1.00 87.94 596 THR A O 1
ATOM 4696 N N . ASP A 1 597 ? -31.589 13.308 15.581 1.00 85.75 597 ASP A N 1
ATOM 4697 C CA . ASP A 1 597 ? -33.009 13.579 15.868 1.00 85.75 597 ASP A CA 1
ATOM 4698 C C . ASP A 1 597 ? -33.237 15.094 16.040 1.00 85.75 597 ASP A C 1
ATOM 4700 O O . ASP A 1 597 ? -32.911 15.672 17.086 1.00 85.75 597 ASP A O 1
ATOM 4704 N N . THR A 1 598 ? -33.796 15.740 15.014 1.00 85.88 598 THR A N 1
ATOM 4705 C CA . THR A 1 598 ? -34.053 17.188 14.979 1.00 85.88 598 THR A CA 1
ATOM 4706 C C . THR A 1 598 ? -35.091 17.639 16.010 1.00 85.88 598 THR A C 1
ATOM 4708 O O . THR A 1 598 ? -35.088 18.804 16.404 1.00 85.88 598 THR A O 1
ATOM 4711 N N . ASP A 1 599 ? -35.933 16.740 16.538 1.00 82.31 599 ASP A N 1
ATOM 4712 C CA . ASP A 1 599 ? -36.893 17.093 17.594 1.00 82.31 599 ASP A CA 1
ATOM 4713 C C . ASP A 1 599 ? -36.209 17.408 18.930 1.00 82.31 599 ASP A C 1
ATOM 4715 O O . ASP A 1 599 ? -36.790 18.081 19.790 1.00 82.31 599 ASP A O 1
ATOM 4719 N N . THR A 1 600 ? -34.980 16.921 19.123 1.00 80.75 600 THR A N 1
ATOM 4720 C CA . THR A 1 600 ? -34.199 17.155 20.348 1.00 80.75 600 THR A CA 1
ATOM 4721 C C . THR A 1 600 ? -33.509 18.520 20.378 1.00 80.75 600 THR A C 1
ATOM 4723 O O . THR A 1 600 ? -32.999 18.902 21.431 1.00 80.75 600 THR A O 1
ATOM 4726 N N . VAL A 1 601 ? -33.553 19.252 19.258 1.00 83.50 601 VAL A N 1
ATOM 4727 C CA . VAL A 1 601 ? -32.822 20.501 19.012 1.00 83.50 601 VAL A CA 1
ATOM 4728 C C . VAL A 1 601 ? -33.602 21.710 19.534 1.00 83.50 601 VAL A C 1
ATOM 4730 O O . VAL A 1 601 ? -34.755 21.920 19.162 1.00 83.50 601 VAL A O 1
ATOM 4733 N N . GLU A 1 602 ? -33.010 22.538 20.387 1.00 80.88 602 GLU A N 1
ATOM 4734 C CA . GLU A 1 602 ? -33.592 23.790 20.879 1.00 80.88 602 GLU A CA 1
ATOM 4735 C C . GLU A 1 602 ? -33.327 24.961 19.907 1.00 80.88 602 GLU A C 1
ATOM 4737 O O . GLU A 1 602 ? -32.199 25.142 19.452 1.00 80.88 602 GLU A O 1
ATOM 4742 N N . PRO A 1 603 ? -34.326 25.813 19.605 1.00 80.38 603 PRO A N 1
ATOM 4743 C CA . PRO A 1 603 ? -34.159 26.951 18.700 1.00 80.38 603 PRO A CA 1
ATOM 4744 C C . PRO A 1 603 ? -33.540 28.159 19.433 1.00 80.38 603 PRO A C 1
ATOM 4746 O O . PRO A 1 603 ? -34.221 29.146 19.715 1.00 80.38 603 PRO A O 1
ATOM 4749 N N . LEU A 1 604 ? -32.256 28.079 19.795 1.00 75.88 604 LEU A N 1
ATOM 4750 C CA . LEU A 1 604 ? -31.571 29.073 20.636 1.00 75.88 604 LEU A CA 1
ATOM 4751 C C . LEU A 1 604 ? -31.061 30.297 19.862 1.00 75.88 604 LEU A C 1
ATOM 4753 O O . LEU A 1 604 ? -31.040 31.402 20.404 1.00 75.88 604 LEU A O 1
ATOM 4757 N N . GLN A 1 605 ? -30.653 30.126 18.604 1.00 74.75 605 GLN A N 1
ATOM 4758 C CA . GLN A 1 605 ? -30.139 31.215 17.764 1.00 74.75 605 GLN A CA 1
ATOM 4759 C C . GLN A 1 605 ? -30.577 31.048 16.306 1.00 74.75 605 GLN A C 1
ATOM 4761 O O . GLN A 1 605 ? -30.819 29.935 15.865 1.00 74.75 605 GLN A O 1
ATOM 4766 N N . ALA A 1 606 ? -30.682 32.139 15.548 1.00 83.50 606 ALA A N 1
ATOM 4767 C CA . ALA A 1 606 ? -30.997 32.091 14.122 1.00 83.50 606 ALA A CA 1
ATOM 4768 C C . ALA A 1 606 ? -29.766 32.437 13.271 1.00 83.50 606 ALA A C 1
ATOM 4770 O O . ALA A 1 606 ? -29.011 33.346 13.627 1.00 83.50 606 ALA A O 1
ATOM 4771 N N . ILE A 1 607 ? -29.570 31.721 12.163 1.00 85.06 607 ILE A N 1
ATOM 4772 C CA . ILE A 1 607 ? -28.539 32.008 11.154 1.00 85.06 607 ILE A CA 1
ATOM 4773 C C . ILE A 1 607 ? -29.197 32.088 9.784 1.00 85.06 607 ILE A C 1
ATOM 4775 O O . ILE A 1 607 ? -30.016 31.237 9.441 1.00 85.06 607 ILE A O 1
ATOM 4779 N N . GLU A 1 608 ? -28.815 33.103 9.012 1.00 89.06 608 GLU A N 1
ATOM 4780 C CA . GLU A 1 608 ? -29.193 33.237 7.609 1.00 89.06 608 GLU A CA 1
ATOM 4781 C C . GLU A 1 608 ? -28.080 32.714 6.695 1.00 89.06 608 GLU A C 1
ATOM 4783 O O . GLU A 1 608 ? -26.892 32.919 6.951 1.00 89.06 608 GLU A O 1
ATOM 4788 N N . VAL A 1 609 ? -28.488 32.055 5.614 1.00 91.12 609 VAL A N 1
ATOM 4789 C CA . VAL A 1 609 ? -27.631 31.538 4.546 1.00 91.12 609 VAL A CA 1
ATOM 4790 C C . VAL A 1 609 ? -28.171 32.062 3.220 1.00 91.12 609 VAL A C 1
ATOM 4792 O O . VAL A 1 609 ? -29.384 32.069 2.990 1.00 91.12 609 VAL A O 1
ATOM 4795 N N . GLU A 1 610 ? -27.275 32.512 2.348 1.00 94.19 610 GLU A N 1
ATOM 4796 C CA . GLU A 1 610 ? -27.606 32.953 0.996 1.00 94.19 610 GLU A CA 1
ATOM 4797 C C . GLU A 1 610 ? -26.806 32.133 -0.015 1.00 94.19 610 GLU A C 1
ATOM 4799 O O . GLU A 1 610 ? -25.592 32.005 0.105 1.00 94.19 610 GLU A O 1
ATOM 4804 N N . THR A 1 611 ? -27.497 31.578 -1.008 1.00 94.81 611 THR A N 1
ATOM 4805 C CA . THR A 1 611 ? -26.929 30.666 -2.007 1.00 94.81 611 THR A CA 1
ATOM 4806 C C . THR A 1 611 ? -27.338 31.085 -3.414 1.00 94.81 611 THR A C 1
ATOM 4808 O O . THR A 1 611 ? -28.373 31.731 -3.617 1.00 94.81 611 THR A O 1
ATOM 4811 N N . GLN A 1 612 ? -26.509 30.739 -4.397 1.00 93.50 612 GLN A N 1
ATOM 4812 C CA . GLN A 1 612 ? -26.767 31.018 -5.806 1.00 93.50 612 GLN A CA 1
ATOM 4813 C C . GLN A 1 612 ? -26.374 29.817 -6.675 1.00 93.50 612 GLN A C 1
ATOM 4815 O O . GLN A 1 612 ? -25.333 29.202 -6.452 1.00 93.50 612 GLN A O 1
ATOM 4820 N N . GLY A 1 613 ? -27.198 29.487 -7.668 1.00 92.44 613 GLY A N 1
ATOM 4821 C CA . GLY A 1 613 ? -26.992 28.391 -8.619 1.00 92.44 613 GLY A CA 1
ATOM 4822 C C . GLY A 1 613 ? -27.010 28.861 -10.075 1.00 92.44 613 GLY A C 1
ATOM 4823 O O . GLY A 1 613 ? -27.254 30.030 -10.362 1.00 92.44 613 GLY A O 1
ATOM 4824 N N . GLY A 1 614 ? -26.733 27.942 -11.002 1.00 89.88 614 GLY A N 1
ATOM 4825 C CA . GLY A 1 614 ? -26.917 28.155 -12.445 1.00 89.88 614 GLY A CA 1
ATOM 4826 C C . GLY A 1 614 ? -28.255 27.625 -12.978 1.00 89.88 614 GLY A C 1
ATOM 4827 O O . GLY A 1 614 ? -28.689 28.024 -14.054 1.00 89.88 614 GLY A O 1
ATOM 4828 N N . ASP A 1 615 ? -28.893 26.736 -12.219 1.00 91.38 615 ASP A N 1
ATOM 4829 C CA . ASP A 1 615 ? -30.195 26.111 -12.450 1.00 91.38 615 ASP A CA 1
ATOM 4830 C C . ASP A 1 615 ? -30.776 25.619 -11.102 1.00 91.38 615 ASP A C 1
ATOM 4832 O O . ASP A 1 615 ? -30.158 25.794 -10.049 1.00 91.38 615 ASP A O 1
ATOM 4836 N N . LEU A 1 616 ? -31.957 24.988 -11.105 1.00 90.50 616 LEU A N 1
ATOM 4837 C CA . LEU A 1 616 ? -32.590 24.494 -9.871 1.00 90.50 616 LEU A CA 1
ATOM 4838 C C . LEU A 1 616 ? -31.807 23.367 -9.175 1.00 90.50 616 LEU A C 1
ATOM 4840 O O . LEU A 1 616 ? -31.841 23.288 -7.949 1.00 90.50 616 LEU A O 1
ATOM 4844 N N . GLN A 1 617 ? -31.102 22.507 -9.918 1.00 93.50 617 GLN A N 1
ATOM 4845 C CA . GLN A 1 617 ? -30.346 21.391 -9.330 1.00 93.50 617 GLN A CA 1
ATOM 4846 C C . GLN A 1 617 ? -29.070 21.891 -8.651 1.00 93.50 617 GLN A C 1
ATOM 4848 O O . GLN A 1 617 ? -28.789 21.536 -7.512 1.00 93.50 617 GLN A O 1
ATOM 4853 N N . SER A 1 618 ? -28.324 22.769 -9.317 1.00 93.62 618 SER A N 1
ATOM 4854 C CA . SER A 1 618 ? -27.152 23.434 -8.745 1.00 93.62 618 SER A CA 1
ATOM 4855 C C . SER A 1 618 ? -27.520 24.376 -7.599 1.00 93.62 618 SER A C 1
ATOM 4857 O O . SER A 1 618 ? -26.762 24.473 -6.637 1.00 93.62 618 SER A O 1
ATOM 4859 N N . LEU A 1 619 ? -28.694 25.020 -7.642 1.00 95.38 619 LEU A N 1
ATOM 4860 C CA . LEU A 1 619 ? -29.208 25.796 -6.513 1.00 95.38 619 LEU A CA 1
ATOM 4861 C C . LEU A 1 619 ? -29.505 24.902 -5.303 1.00 95.38 619 LEU A C 1
ATOM 4863 O O . LEU A 1 619 ? -29.096 25.247 -4.200 1.00 95.38 619 LEU A O 1
ATOM 4867 N N . LEU A 1 620 ? -30.158 23.750 -5.500 1.00 95.50 620 LEU A N 1
ATOM 4868 C CA . LEU A 1 620 ? -30.397 22.776 -4.429 1.00 95.50 620 LEU A CA 1
ATOM 4869 C C . LEU A 1 620 ? -29.084 22.220 -3.866 1.00 95.50 620 LEU A C 1
ATOM 4871 O O . LEU A 1 620 ? -28.928 22.125 -2.651 1.00 95.50 620 LEU A O 1
ATOM 4875 N N . PHE A 1 621 ? -28.129 21.895 -4.741 1.00 96.44 621 PHE A N 1
ATOM 4876 C CA . PHE A 1 621 ? -26.803 21.436 -4.345 1.00 96.44 621 PHE A CA 1
ATOM 4877 C C . PHE A 1 621 ? -26.103 22.466 -3.453 1.00 96.44 621 PHE A C 1
ATOM 4879 O O . PHE A 1 621 ? -25.744 22.133 -2.328 1.00 96.44 621 PHE A O 1
ATOM 4886 N N . HIS A 1 622 ? -25.951 23.714 -3.916 1.00 95.56 622 HIS A N 1
ATOM 4887 C CA . HIS A 1 622 ? -25.278 24.757 -3.135 1.00 95.56 622 HIS A CA 1
ATOM 4888 C C . HIS A 1 622 ? -26.044 25.095 -1.854 1.00 95.56 622 HIS A C 1
ATOM 4890 O O . HIS A 1 622 ? -25.425 25.361 -0.833 1.00 95.56 622 HIS A O 1
ATOM 4896 N N . PHE A 1 623 ? -27.378 25.051 -1.878 1.00 96.38 623 PHE A N 1
ATOM 4897 C CA . PHE A 1 623 ? -28.202 25.240 -0.688 1.00 96.38 623 PHE A CA 1
ATOM 4898 C C . PHE A 1 623 ? -27.915 24.189 0.393 1.00 96.38 623 PHE A C 1
ATOM 4900 O O . PHE A 1 623 ? -27.668 24.550 1.543 1.00 96.38 623 PHE A O 1
ATOM 4907 N N . LEU A 1 624 ? -27.915 22.901 0.036 1.00 95.81 624 LEU A N 1
ATOM 4908 C CA . LEU A 1 624 ? -27.606 21.823 0.979 1.00 95.81 624 LEU A CA 1
ATOM 4909 C C . LEU A 1 624 ? -26.140 21.859 1.425 1.00 95.81 624 LEU A C 1
ATOM 4911 O O . LEU A 1 624 ? -25.862 21.633 2.600 1.00 95.81 624 LEU A O 1
ATOM 4915 N N . ASP A 1 625 ? -25.218 22.169 0.512 1.00 94.75 625 ASP A N 1
ATOM 4916 C CA . ASP A 1 625 ? -23.782 22.244 0.796 1.00 94.75 625 ASP A CA 1
ATOM 4917 C C . ASP A 1 625 ? -23.449 23.394 1.757 1.00 94.75 625 ASP A C 1
ATOM 4919 O O . ASP A 1 625 ? -22.702 23.200 2.710 1.00 94.75 625 ASP A O 1
ATOM 4923 N N . GLU A 1 626 ? -24.078 24.562 1.605 1.00 93.50 626 GLU A N 1
ATOM 4924 C CA . GLU A 1 626 ? -23.915 25.681 2.541 1.00 93.50 626 GLU A CA 1
ATOM 4925 C C . GLU A 1 626 ? -24.486 25.364 3.929 1.00 93.50 626 GLU A C 1
ATOM 4927 O O . GLU A 1 626 ? -23.858 25.661 4.948 1.00 93.50 626 GLU A O 1
ATOM 4932 N N . TRP A 1 627 ? -25.641 24.696 4.007 1.00 92.69 627 TRP A N 1
ATOM 4933 C CA . TRP A 1 627 ? -26.161 24.211 5.288 1.00 92.69 627 TRP A CA 1
ATOM 4934 C C . TRP A 1 627 ? -25.240 23.164 5.926 1.00 92.69 627 TRP A C 1
ATOM 4936 O O . TRP A 1 627 ? -24.987 23.216 7.132 1.00 92.69 627 TRP A O 1
ATOM 4946 N N . LEU A 1 628 ? -24.683 22.254 5.126 1.00 92.88 628 LEU A N 1
ATOM 4947 C CA . LEU A 1 628 ? -23.718 21.262 5.590 1.00 92.88 628 LEU A CA 1
ATOM 4948 C C . LEU A 1 628 ? -22.391 21.902 6.026 1.00 92.88 628 LEU A C 1
ATOM 4950 O O . LEU A 1 628 ? -21.776 21.455 6.998 1.00 92.88 628 LEU A O 1
ATOM 4954 N N . TYR A 1 629 ? -21.967 22.976 5.361 1.00 90.19 629 TYR A N 1
ATOM 4955 C CA . TYR A 1 629 ? -20.807 23.775 5.739 1.00 90.19 629 TYR A CA 1
ATOM 4956 C C . TYR A 1 629 ? -21.003 24.403 7.125 1.00 90.19 629 TYR A C 1
ATOM 4958 O O . TYR A 1 629 ? -20.088 24.358 7.952 1.00 90.19 629 TYR A O 1
ATOM 4966 N N . LYS A 1 630 ? -22.210 24.898 7.445 1.00 87.00 630 LYS A N 1
ATOM 4967 C CA . LYS A 1 630 ? -22.513 25.404 8.799 1.00 87.00 630 LYS A CA 1
ATOM 4968 C C . LYS A 1 630 ? -22.357 24.337 9.880 1.00 87.00 630 LYS A C 1
ATOM 4970 O O . LYS A 1 630 ? -21.900 24.658 10.980 1.00 87.00 630 LYS A O 1
ATOM 4975 N N . PHE A 1 631 ? -22.671 23.080 9.573 1.00 85.56 631 PHE A N 1
ATOM 4976 C CA . PHE A 1 631 ? -22.388 21.962 10.472 1.00 85.56 631 PHE A CA 1
ATOM 4977 C C . PHE A 1 631 ? -20.890 21.644 10.552 1.00 85.56 631 PHE A C 1
ATOM 4979 O O . PHE A 1 631 ? -20.343 21.513 11.641 1.00 85.56 631 PHE A O 1
ATOM 4986 N N . SER A 1 632 ? -20.213 21.536 9.411 1.00 81.88 632 SER A N 1
ATOM 4987 C CA . SER A 1 632 ? -18.888 20.906 9.336 1.00 81.88 632 SER A CA 1
ATOM 4988 C C . SER A 1 632 ? -17.711 21.854 9.588 1.00 81.88 632 SER A C 1
ATOM 4990 O O . SER A 1 632 ? -16.642 21.396 9.989 1.00 81.88 632 SER A O 1
ATOM 4992 N N . ALA A 1 633 ? -17.867 23.153 9.315 1.00 72.75 633 ALA A N 1
ATOM 4993 C CA . ALA A 1 633 ? -16.753 24.102 9.264 1.00 72.75 633 ALA A CA 1
ATOM 4994 C C . ALA A 1 633 ? -16.871 25.272 10.248 1.00 72.75 633 ALA A C 1
ATOM 4996 O O . ALA A 1 633 ? -15.851 25.689 10.792 1.00 72.75 633 ALA A O 1
ATOM 4997 N N . ASP A 1 634 ? -18.080 25.791 10.482 1.00 60.66 634 ASP A N 1
ATOM 4998 C CA . ASP A 1 634 ? -18.250 26.987 11.311 1.00 60.66 634 ASP A CA 1
ATOM 4999 C C . ASP A 1 634 ? -18.483 26.637 12.796 1.00 60.66 634 ASP A C 1
ATOM 5001 O O . ASP A 1 634 ? -17.696 27.089 13.623 1.00 60.66 634 ASP A O 1
ATOM 5005 N N . GLU A 1 635 ? -19.514 25.856 13.179 1.00 64.31 635 GLU A N 1
ATOM 5006 C CA . GLU A 1 635 ? -19.907 25.736 14.610 1.00 64.31 635 GLU A CA 1
ATOM 5007 C C . GLU A 1 635 ? -20.721 24.465 14.994 1.00 64.31 635 GLU A C 1
ATOM 5009 O O . GLU A 1 635 ? -21.550 24.532 15.901 1.00 64.31 635 GLU A O 1
ATOM 5014 N N . PHE A 1 636 ? -20.579 23.314 14.312 1.00 80.62 636 PHE A N 1
ATOM 5015 C CA . PHE A 1 636 ? -21.409 22.107 14.568 1.00 80.62 636 PHE A CA 1
ATOM 5016 C C . PHE A 1 636 ? -22.921 22.394 14.582 1.00 80.62 636 PHE A C 1
ATOM 5018 O O . PHE A 1 636 ? -23.687 21.853 15.383 1.00 80.62 636 PHE A O 1
ATOM 5025 N N . PHE A 1 637 ? -23.346 23.290 13.692 1.00 82.75 637 PHE A N 1
ATOM 5026 C CA . PHE A 1 637 ? -24.716 23.768 13.579 1.00 82.75 637 PHE A CA 1
ATOM 5027 C C . PHE A 1 637 ? -25.698 22.635 13.272 1.00 82.75 637 PHE A C 1
ATOM 5029 O O . PHE A 1 637 ? -25.567 21.971 12.245 1.00 82.75 637 PHE A O 1
ATOM 5036 N N . ILE A 1 638 ? -26.739 22.491 14.091 1.00 88.00 638 ILE A N 1
ATOM 5037 C CA . ILE A 1 638 ? -27.905 21.667 13.758 1.00 88.00 638 ILE A CA 1
ATOM 5038 C C . ILE A 1 638 ? -29.186 22.510 13.829 1.00 88.00 638 ILE A C 1
ATOM 5040 O O . ILE A 1 638 ? -29.434 23.170 14.845 1.00 88.00 638 ILE A O 1
ATOM 5044 N N . PRO A 1 639 ? -30.009 22.533 12.766 1.00 88.44 639 PRO A N 1
ATOM 5045 C CA . PRO A 1 639 ? -31.274 23.239 12.791 1.00 88.44 639 PRO A CA 1
ATOM 5046 C C . PRO A 1 639 ? -32.372 22.369 13.403 1.00 88.44 639 PRO A C 1
ATOM 5048 O O . PRO A 1 639 ? -32.493 21.184 13.095 1.00 88.44 639 PRO A O 1
ATOM 5051 N N . ARG A 1 640 ? -33.231 22.986 14.219 1.00 86.62 640 ARG A N 1
ATOM 5052 C CA . ARG A 1 640 ? -34.548 22.412 14.532 1.00 86.62 640 ARG A CA 1
ATOM 5053 C C . ARG A 1 640 ? -35.500 22.594 13.350 1.00 86.62 640 ARG A C 1
ATOM 5055 O O . ARG A 1 640 ? -36.335 21.740 13.085 1.00 86.62 640 ARG A O 1
ATOM 5062 N N . GLU A 1 641 ? -35.379 23.730 12.669 1.00 88.31 641 GLU A N 1
ATOM 5063 C CA . GLU A 1 641 ? -36.209 24.111 11.531 1.00 88.31 641 GLU A CA 1
ATOM 5064 C C . GLU A 1 641 ? -35.418 25.040 10.603 1.00 88.31 641 GLU A C 1
ATOM 5066 O O . GLU A 1 641 ? -34.676 25.911 11.073 1.00 88.31 641 GLU A O 1
ATOM 5071 N N . VAL A 1 642 ? -35.601 24.858 9.295 1.00 92.19 642 VAL A N 1
ATOM 5072 C CA . VAL A 1 642 ? -35.087 25.727 8.232 1.00 92.19 642 VAL A CA 1
ATOM 5073 C C . VAL A 1 642 ? -36.273 26.330 7.485 1.00 92.19 642 VAL A C 1
ATOM 5075 O O . VAL A 1 642 ? -37.215 25.622 7.142 1.00 92.19 642 VAL A O 1
ATOM 5078 N N . LYS A 1 643 ? -36.222 27.639 7.229 1.00 91.31 643 LYS A N 1
ATOM 5079 C CA . LYS A 1 643 ? -37.219 28.397 6.466 1.00 91.31 643 LYS A CA 1
ATOM 5080 C C . LYS A 1 643 ? -36.564 29.141 5.312 1.00 91.31 643 LYS A C 1
ATOM 5082 O O . LYS A 1 643 ? -35.575 29.846 5.505 1.00 91.31 643 LYS A O 1
ATOM 5087 N N . VAL A 1 644 ? -37.118 29.034 4.112 1.00 93.25 644 VAL A N 1
ATOM 5088 C CA . VAL A 1 644 ? -36.691 29.813 2.949 1.00 93.25 644 VAL A CA 1
ATOM 5089 C C . VAL A 1 644 ? -37.398 31.167 3.004 1.00 93.25 644 VAL A C 1
ATOM 5091 O O . VAL A 1 644 ? -38.619 31.266 2.975 1.00 93.25 644 VAL A O 1
ATOM 5094 N N . LEU A 1 645 ? -36.615 32.240 3.115 1.00 91.44 645 LEU A N 1
ATOM 5095 C CA . LEU A 1 645 ? -37.115 33.614 3.190 1.00 91.44 645 LEU A CA 1
ATOM 5096 C C . LEU A 1 645 ? -37.457 34.176 1.808 1.00 91.44 645 LEU A C 1
ATOM 5098 O O . LEU A 1 645 ? -38.350 35.012 1.678 1.00 91.44 645 LEU A O 1
ATOM 5102 N N . SER A 1 646 ? -36.698 33.779 0.787 1.00 91.56 646 SER A N 1
ATOM 5103 C CA . SER A 1 646 ? -36.918 34.200 -0.596 1.00 91.56 646 SER A CA 1
ATOM 5104 C C . SER A 1 646 ? -36.241 33.249 -1.575 1.00 91.56 646 SER A C 1
ATOM 5106 O O . SER A 1 646 ? -35.064 32.927 -1.389 1.00 91.56 646 SER A O 1
ATOM 5108 N N . LEU A 1 647 ? -36.952 32.894 -2.645 1.00 91.81 647 LEU A N 1
ATOM 5109 C CA . LEU A 1 647 ? -36.457 32.101 -3.766 1.00 91.81 647 LEU A CA 1
ATOM 5110 C C . LEU A 1 647 ? -36.684 32.859 -5.082 1.00 91.81 647 LEU A C 1
ATOM 5112 O O . LEU A 1 647 ? -37.816 33.075 -5.508 1.00 91.81 647 LEU A O 1
ATOM 5116 N N . ASP A 1 648 ? -35.598 33.272 -5.728 1.00 90.12 648 ASP A N 1
ATOM 5117 C CA . ASP A 1 648 ? -35.612 33.854 -7.068 1.00 90.12 648 ASP A CA 1
ATOM 5118 C C . ASP A 1 648 ? -35.313 32.757 -8.094 1.00 90.12 648 ASP A C 1
ATOM 5120 O O . ASP A 1 648 ? -34.165 32.341 -8.266 1.00 90.12 648 ASP A O 1
ATOM 5124 N N . GLN A 1 649 ? -36.357 32.291 -8.779 1.00 86.19 649 GLN A N 1
ATOM 5125 C CA . GLN A 1 649 ? -36.258 31.238 -9.793 1.00 86.19 649 GLN A CA 1
ATOM 5126 C C . GLN A 1 649 ? -35.693 31.733 -11.137 1.00 86.19 649 GLN A C 1
ATOM 5128 O O . GLN A 1 649 ? -35.348 30.913 -11.981 1.00 86.19 649 GLN A O 1
ATOM 5133 N N . VAL A 1 650 ? -35.592 33.051 -11.358 1.00 85.81 650 VAL A N 1
ATOM 5134 C CA . VAL A 1 650 ? -35.030 33.622 -12.595 1.00 85.81 650 VAL A CA 1
ATOM 5135 C C . VAL A 1 650 ? -33.513 33.727 -12.490 1.00 85.81 650 VAL A C 1
ATOM 5137 O O . VAL A 1 650 ? -32.802 33.373 -13.426 1.00 85.81 650 VAL A O 1
ATOM 5140 N N . ASN A 1 651 ? -33.017 34.203 -11.346 1.00 87.88 651 ASN A N 1
ATOM 5141 C CA . ASN A 1 651 ? -31.581 34.364 -11.095 1.00 87.88 651 ASN A CA 1
ATOM 5142 C C . ASN A 1 651 ? -30.970 33.213 -10.280 1.00 87.88 651 ASN A C 1
ATOM 5144 O O . ASN A 1 651 ? -29.794 33.290 -9.919 1.00 87.88 651 ASN A O 1
ATOM 5148 N N . PHE A 1 652 ? -31.770 32.186 -9.970 1.00 92.00 652 PHE A N 1
ATOM 5149 C CA . PHE A 1 652 ? -31.414 31.035 -9.137 1.00 92.00 652 PHE A CA 1
ATOM 5150 C C . PHE A 1 652 ? -30.720 31.457 -7.840 1.00 92.00 652 PHE A C 1
ATOM 5152 O O . PHE A 1 652 ? -29.596 31.044 -7.559 1.00 92.00 652 PHE A O 1
ATOM 5159 N N . LYS A 1 653 ? -31.381 32.318 -7.062 1.00 92.19 653 LYS A N 1
ATOM 5160 C CA . LYS A 1 653 ? -30.868 32.823 -5.784 1.00 92.19 653 LYS A CA 1
ATOM 5161 C C . LYS A 1 653 ? -31.822 32.465 -4.656 1.00 92.19 653 LYS A C 1
ATOM 5163 O O . LYS A 1 653 ? -33.022 32.706 -4.768 1.00 92.19 653 LYS A O 1
ATOM 5168 N N . LEU A 1 654 ? -31.297 31.925 -3.564 1.00 95.62 654 LEU A N 1
ATOM 5169 C CA . LEU A 1 654 ? -32.092 31.494 -2.419 1.00 95.62 654 LEU A CA 1
ATOM 5170 C C . LEU A 1 654 ? -31.501 32.068 -1.136 1.00 95.62 654 LEU A C 1
ATOM 5172 O O . LEU A 1 654 ? -30.302 31.954 -0.888 1.00 95.62 654 LEU A O 1
ATOM 5176 N N . ARG A 1 655 ? -32.361 32.662 -0.306 1.00 92.56 655 ARG A N 1
ATOM 5177 C CA . ARG A 1 655 ? -32.022 33.076 1.058 1.00 92.56 655 ARG A CA 1
ATOM 5178 C C . ARG A 1 655 ? -32.884 32.316 2.055 1.00 92.56 655 ARG A C 1
ATOM 5180 O O . ARG A 1 655 ? -34.106 32.305 1.920 1.00 92.56 655 ARG A O 1
ATOM 5187 N N . SER A 1 656 ? -32.257 31.713 3.055 1.00 94.56 656 SER A N 1
ATOM 5188 C CA . SER A 1 656 ? -32.915 30.906 4.085 1.00 94.56 656 SER A CA 1
ATOM 5189 C C . SER A 1 656 ? -32.421 31.259 5.477 1.00 94.56 656 SER A C 1
ATOM 5191 O O . SER A 1 656 ? -31.306 31.743 5.635 1.00 94.56 656 SER A O 1
ATOM 5193 N N . ILE A 1 657 ? -33.238 30.974 6.482 1.00 91.19 657 ILE A N 1
ATOM 5194 C CA . ILE A 1 657 ? -32.930 31.114 7.900 1.00 91.19 657 ILE A CA 1
ATOM 5195 C C . ILE A 1 657 ? -33.138 29.773 8.603 1.00 91.19 657 ILE A C 1
ATOM 5197 O O . ILE A 1 657 ? -34.042 29.023 8.249 1.00 91.19 657 ILE A O 1
ATOM 5201 N N . GLY A 1 658 ? -32.316 29.463 9.597 1.00 87.50 658 GLY A N 1
ATOM 5202 C CA . GLY A 1 658 ? -32.459 28.259 10.412 1.00 87.50 658 GLY A CA 1
ATOM 5203 C C . GLY A 1 658 ? -32.286 28.580 11.887 1.00 87.50 658 GLY A C 1
ATOM 5204 O O . GLY A 1 658 ? -31.401 29.361 12.247 1.00 87.50 658 GLY A O 1
ATOM 5205 N N . TRP A 1 659 ? -33.129 27.987 12.734 1.00 82.19 659 TRP A N 1
ATOM 5206 C CA . TRP A 1 659 ? -33.029 28.110 14.190 1.00 82.19 659 TRP A CA 1
ATOM 5207 C C . TRP A 1 659 ? -32.262 26.931 14.769 1.00 82.19 659 TRP A C 1
ATOM 5209 O O . TRP A 1 659 ? -32.570 25.778 14.471 1.00 82.19 659 TRP A O 1
ATOM 5219 N N . ARG A 1 660 ? -31.269 27.235 15.599 1.00 71.06 660 ARG A N 1
ATOM 5220 C CA . ARG A 1 660 ? -30.146 26.348 15.885 1.00 71.06 660 ARG A CA 1
ATOM 5221 C C . ARG A 1 660 ? -29.923 26.088 17.356 1.00 71.06 660 ARG A C 1
ATOM 5223 O O . ARG A 1 660 ? -30.168 26.965 18.190 1.00 71.06 660 ARG A O 1
ATOM 5230 N N . GLU A 1 661 ? -29.202 25.002 17.585 1.00 80.12 661 GLU A N 1
ATOM 5231 C CA . GLU A 1 661 ? -28.200 24.912 18.637 1.00 80.12 661 GLU A CA 1
ATOM 5232 C C . GLU A 1 661 ? -26.931 24.209 18.138 1.00 80.12 661 GLU A C 1
ATOM 5234 O O . GLU A 1 661 ? -26.880 23.689 17.024 1.00 80.12 661 GLU A O 1
ATOM 5239 N N . GLU A 1 662 ? -25.873 24.262 18.939 1.00 82.12 662 GLU A N 1
ATOM 5240 C CA . GLU A 1 662 ? -24.613 23.573 18.663 1.00 82.12 662 GLU A CA 1
ATOM 5241 C C . GLU A 1 662 ? -24.746 22.083 18.996 1.00 82.12 662 GLU A C 1
ATOM 5243 O O . GLU A 1 662 ? -25.247 21.712 20.065 1.00 82.12 662 GLU A O 1
ATOM 5248 N N . PHE A 1 663 ? -24.296 21.206 18.097 1.00 82.38 663 PHE A N 1
ATOM 5249 C CA . PHE A 1 663 ? -24.408 19.770 18.300 1.00 82.38 663 PHE A CA 1
ATOM 5250 C C . PHE A 1 663 ? -23.565 19.300 19.498 1.00 82.38 663 PHE A C 1
ATOM 5252 O O . PHE A 1 663 ? -22.339 19.357 19.491 1.00 82.38 663 PHE A O 1
ATOM 5259 N N . SER A 1 664 ? -24.224 18.755 20.524 1.00 80.62 664 SER A N 1
ATOM 5260 C CA . SER A 1 664 ? -23.585 18.113 21.671 1.00 80.62 664 SER A CA 1
ATOM 5261 C C . SER A 1 664 ? -24.011 16.655 21.806 1.00 80.62 664 SER A C 1
ATOM 5263 O O . SER A 1 664 ? -25.199 16.363 21.921 1.00 80.62 664 SER A O 1
ATOM 5265 N N . LEU A 1 665 ? -23.042 15.747 21.947 1.00 74.88 665 LEU A N 1
ATOM 5266 C CA . LEU A 1 665 ? -23.276 14.317 22.216 1.00 74.88 665 LEU A CA 1
ATOM 5267 C C . LEU A 1 665 ? -24.046 14.050 23.521 1.00 74.88 665 LEU A C 1
ATOM 5269 O O . LEU A 1 665 ? -24.605 12.976 23.714 1.00 74.88 665 LEU A O 1
ATOM 5273 N N . SER A 1 666 ? -24.063 15.016 24.444 1.00 73.25 666 SER A N 1
ATOM 5274 C CA . SER A 1 666 ? -24.817 14.898 25.697 1.00 73.25 666 SER A CA 1
ATOM 5275 C C . SER A 1 666 ? -26.318 15.155 25.527 1.00 73.25 666 SER A C 1
ATOM 5277 O O . SER A 1 666 ? -27.108 14.734 26.375 1.00 73.25 666 SER A O 1
ATOM 5279 N N . LYS A 1 667 ? -26.704 15.846 24.447 1.00 74.06 667 LYS A N 1
ATOM 5280 C CA . LYS A 1 667 ? -28.062 16.343 24.206 1.00 74.06 667 LYS A CA 1
ATOM 5281 C C . LYS A 1 667 ? -28.680 15.742 22.948 1.00 74.06 667 LYS A C 1
ATOM 5283 O O . LYS A 1 667 ? -29.858 15.414 22.972 1.00 74.06 667 LYS A O 1
ATOM 5288 N N . HIS A 1 668 ? -27.899 15.495 21.904 1.00 82.62 668 HIS A N 1
ATOM 5289 C CA . HIS A 1 668 ? -28.389 15.025 20.610 1.00 82.62 668 HIS A CA 1
ATOM 5290 C C . HIS A 1 668 ? -27.969 13.587 20.340 1.00 82.62 668 HIS A C 1
ATOM 5292 O O . HIS A 1 668 ? -26.885 13.148 20.731 1.00 82.62 668 HIS A O 1
ATOM 5298 N N . LEU A 1 669 ? -28.850 12.847 19.674 1.00 78.19 669 LEU A N 1
ATOM 5299 C CA . LEU A 1 669 ? -28.561 11.492 19.237 1.00 78.19 669 LEU A CA 1
ATOM 5300 C C . LEU A 1 669 ? -27.631 11.544 18.022 1.00 78.19 669 LEU A C 1
ATOM 5302 O O . LEU A 1 669 ? -27.954 12.173 17.021 1.00 78.19 669 LEU A O 1
ATOM 5306 N N . GLN A 1 670 ? -26.494 10.859 18.091 1.00 77.62 670 GLN A N 1
ATOM 5307 C CA . GLN A 1 670 ? -25.579 10.787 16.958 1.00 77.62 670 GLN A CA 1
ATOM 5308 C C . GLN A 1 670 ? -26.122 9.826 15.891 1.00 77.62 670 GLN A C 1
ATOM 5310 O O . GLN A 1 670 ? -26.143 8.612 16.096 1.00 77.62 670 GLN A O 1
ATOM 5315 N N . GLY A 1 671 ? -26.561 10.383 14.764 1.00 81.50 671 GLY A N 1
ATOM 5316 C CA . GLY A 1 671 ? -26.884 9.659 13.538 1.00 81.50 671 GLY A CA 1
ATOM 5317 C C . GLY A 1 671 ? -25.656 9.465 12.646 1.00 81.50 671 GLY A C 1
ATOM 5318 O O . GLY A 1 671 ? -24.516 9.422 13.115 1.00 81.50 671 GLY A O 1
ATOM 5319 N N . THR A 1 672 ? -25.881 9.329 11.340 1.00 81.44 672 THR A N 1
ATOM 5320 C CA . THR A 1 672 ? -24.788 9.145 10.373 1.00 81.44 672 THR A CA 1
ATOM 5321 C C . THR A 1 672 ? -24.338 10.494 9.829 1.00 81.44 672 THR A C 1
ATOM 5323 O O . THR A 1 672 ? -25.145 11.260 9.313 1.00 81.44 672 THR A O 1
ATOM 5326 N N . GLU A 1 673 ? -23.039 10.776 9.902 1.00 83.50 673 GLU A N 1
ATOM 5327 C CA . GLU A 1 673 ? -22.462 12.008 9.361 1.00 83.50 673 GLU A CA 1
ATOM 5328 C C . GLU A 1 673 ? -22.573 12.055 7.827 1.00 83.50 673 GLU A C 1
ATOM 5330 O O . GLU A 1 673 ? -22.120 11.145 7.124 1.00 83.50 673 GLU A O 1
ATOM 5335 N N . VAL A 1 674 ? -23.123 13.153 7.306 1.00 88.25 674 VAL A N 1
ATOM 5336 C CA . VAL A 1 674 ? -23.087 13.495 5.881 1.00 88.25 674 VAL A CA 1
ATOM 5337 C C . VAL A 1 674 ? -21.802 14.283 5.619 1.00 88.25 674 VAL A C 1
ATOM 5339 O O . VAL A 1 674 ? -21.550 15.279 6.282 1.00 88.25 674 VAL A O 1
ATOM 5342 N N . LYS A 1 675 ? -20.960 13.832 4.679 1.00 86.19 675 LYS A N 1
ATOM 5343 C CA . LYS A 1 675 ? -19.638 14.449 4.413 1.00 86.19 675 LYS A CA 1
ATOM 5344 C C . LYS A 1 675 ? -19.605 15.388 3.214 1.00 86.19 675 LYS A C 1
ATOM 5346 O O . LYS A 1 675 ? -18.712 16.222 3.124 1.00 86.19 675 LYS A O 1
ATOM 5351 N N . ALA A 1 676 ? -20.510 15.183 2.264 1.00 91.00 676 ALA A N 1
ATOM 5352 C CA . ALA A 1 676 ? -20.611 15.971 1.046 1.00 91.00 676 ALA A CA 1
ATOM 5353 C C . ALA A 1 676 ? -21.972 15.736 0.388 1.00 91.00 676 ALA A C 1
ATOM 5355 O O . ALA A 1 676 ? -22.527 14.636 0.476 1.00 91.00 676 ALA A O 1
ATOM 5356 N N . ILE A 1 677 ? -22.455 16.749 -0.326 1.00 93.62 677 ILE A N 1
ATOM 5357 C CA . ILE A 1 677 ? -23.581 16.628 -1.251 1.00 93.62 677 ILE A CA 1
ATOM 5358 C C . ILE A 1 677 ? -23.040 16.178 -2.612 1.00 93.62 677 ILE A C 1
ATOM 5360 O O . ILE A 1 677 ? -21.937 16.555 -3.009 1.00 93.62 677 ILE A O 1
ATOM 5364 N N . ILE A 1 678 ? -23.788 15.343 -3.336 1.00 91.06 678 ILE A N 1
ATOM 5365 C CA . ILE A 1 678 ? -23.426 14.880 -4.683 1.00 91.06 678 ILE A CA 1
ATOM 5366 C C . ILE A 1 678 ? -24.622 15.006 -5.628 1.00 91.06 678 ILE A C 1
ATOM 5368 O O . ILE A 1 678 ? -25.766 14.876 -5.212 1.00 91.06 678 ILE A O 1
ATOM 5372 N N . TYR A 1 679 ? -24.359 15.178 -6.924 1.00 88.62 679 TYR A N 1
ATOM 5373 C CA . TYR A 1 679 ? -25.399 15.247 -7.964 1.00 88.62 679 TYR A CA 1
ATOM 5374 C C . TYR A 1 679 ? -26.025 13.884 -8.319 1.00 88.62 679 TYR A C 1
ATOM 5376 O O . TYR A 1 679 ? -26.883 13.799 -9.197 1.00 88.62 679 TYR A O 1
ATOM 5384 N N . SER A 1 680 ? -25.589 12.795 -7.678 1.00 85.56 680 SER A N 1
ATOM 5385 C CA . SER A 1 680 ? -26.054 11.443 -7.998 1.00 85.56 680 SER A CA 1
ATOM 5386 C C . SER A 1 680 ? -27.555 11.303 -7.739 1.00 85.56 680 SER A C 1
ATOM 5388 O O . SER A 1 680 ? -28.003 11.428 -6.604 1.00 85.56 680 SER A O 1
ATOM 5390 N N . ASN A 1 681 ? -28.316 11.025 -8.800 1.00 84.88 681 ASN A N 1
ATOM 5391 C CA . ASN A 1 681 ? -29.776 10.900 -8.788 1.00 84.88 681 ASN A CA 1
ATOM 5392 C C . ASN A 1 681 ? -30.537 12.157 -8.303 1.00 84.88 681 ASN A C 1
ATOM 5394 O O . ASN A 1 681 ? -31.702 12.057 -7.925 1.00 84.88 681 ASN A O 1
ATOM 5398 N N . MET A 1 682 ? -29.908 13.340 -8.333 1.00 91.19 682 MET A N 1
ATOM 5399 C CA . MET A 1 682 ? -30.554 14.596 -7.941 1.00 91.19 682 MET A CA 1
ATOM 5400 C C . MET A 1 682 ? -31.565 15.039 -9.002 1.00 91.19 682 MET A C 1
ATOM 5402 O O . MET A 1 682 ? -31.233 15.177 -10.180 1.00 91.19 682 MET A O 1
ATOM 5406 N N . GLN A 1 683 ? -32.807 15.277 -8.584 1.00 90.50 683 GLN A N 1
ATOM 5407 C CA . GLN A 1 683 ? -33.882 15.741 -9.456 1.00 90.50 683 GLN A CA 1
ATOM 5408 C C . GLN A 1 683 ? -34.761 16.741 -8.704 1.00 90.50 683 GLN A C 1
ATOM 5410 O O . GLN A 1 683 ? -35.037 16.554 -7.523 1.00 90.50 683 GLN A O 1
ATOM 5415 N N . VAL A 1 684 ? -35.223 17.779 -9.401 1.00 90.50 684 VAL A N 1
ATOM 5416 C CA . VAL A 1 684 ? -36.184 18.759 -8.879 1.00 90.50 684 VAL A CA 1
ATOM 5417 C C . VAL A 1 684 ? -37.367 18.780 -9.837 1.00 90.50 684 VAL A C 1
ATOM 5419 O O . VAL A 1 684 ? -37.187 19.071 -11.020 1.00 90.50 684 VAL A O 1
ATOM 5422 N N . HIS A 1 685 ? -38.555 18.443 -9.335 1.00 85.94 685 HIS A N 1
ATOM 5423 C CA . HIS A 1 685 ? -39.799 18.423 -10.107 1.00 85.94 685 HIS A CA 1
ATOM 5424 C C . HIS A 1 685 ? -40.755 19.471 -9.542 1.00 85.94 685 HIS A C 1
ATOM 5426 O O . HIS A 1 685 ? -40.948 19.539 -8.333 1.00 85.94 685 HIS A O 1
ATOM 5432 N N . THR A 1 686 ? -41.339 20.291 -10.413 1.00 77.75 686 THR A N 1
ATOM 5433 C CA . THR A 1 686 ? -42.333 21.318 -10.047 1.00 77.75 686 THR A CA 1
ATOM 5434 C C . THR A 1 686 ? -43.777 20.870 -10.301 1.00 77.75 686 THR A C 1
ATOM 5436 O O . THR A 1 686 ? -44.703 21.627 -10.033 1.00 77.75 686 THR A O 1
ATOM 5439 N N . GLU A 1 687 ? -43.974 19.656 -10.823 1.00 68.00 687 GLU A N 1
ATOM 5440 C CA . GLU A 1 687 ? -45.275 19.026 -11.076 1.00 68.00 687 GLU A CA 1
ATOM 5441 C C . GLU A 1 687 ? -45.269 17.601 -10.491 1.00 68.00 687 GLU A C 1
ATOM 5443 O O . GLU A 1 687 ? -44.226 16.939 -10.499 1.00 68.00 687 GLU A O 1
ATOM 5448 N N . GLU A 1 688 ? -46.413 17.124 -9.982 1.00 54.19 688 GLU A N 1
ATOM 5449 C CA . GLU A 1 688 ? -46.558 15.755 -9.462 1.00 54.19 688 GLU A CA 1
ATOM 5450 C C . GLU A 1 688 ? -46.241 14.723 -10.556 1.00 54.19 688 GLU A C 1
ATOM 5452 O O . GLU A 1 688 ? -46.879 14.690 -11.612 1.00 54.19 688 GLU A O 1
ATOM 5457 N N . LYS A 1 689 ? -45.269 13.838 -10.299 1.00 47.91 689 LYS A N 1
ATOM 5458 C CA . LYS A 1 689 ? -45.088 12.625 -11.103 1.00 47.91 689 LYS A CA 1
ATOM 5459 C C . LYS A 1 689 ? -46.072 11.551 -10.614 1.00 47.91 689 LYS A C 1
ATOM 5461 O O . LYS A 1 689 ? -46.075 11.282 -9.419 1.00 47.91 689 LYS A O 1
ATOM 5466 N N . PRO A 1 690 ? -46.844 10.894 -11.503 1.00 41.97 690 PRO A N 1
ATOM 5467 C CA . PRO A 1 690 ? -47.831 9.886 -11.100 1.00 41.97 690 PRO A CA 1
ATOM 5468 C C . PRO A 1 690 ? -47.256 8.580 -10.533 1.00 41.97 690 PRO A C 1
ATOM 5470 O O . PRO A 1 690 ? -48.022 7.804 -9.977 1.00 41.97 690 PRO A O 1
ATOM 5473 N N . ASP A 1 691 ? -45.954 8.321 -10.687 1.00 48.19 691 ASP A N 1
ATOM 5474 C CA . ASP A 1 691 ? -45.337 7.038 -10.337 1.00 48.19 691 ASP A CA 1
ATOM 5475 C C . ASP A 1 691 ? -43.986 7.258 -9.627 1.00 48.19 691 ASP A C 1
ATOM 5477 O O . ASP A 1 691 ? -42.937 7.370 -10.274 1.00 48.19 691 ASP A O 1
ATOM 5481 N N . LEU A 1 692 ? -44.027 7.335 -8.296 1.00 43.75 692 LEU A N 1
ATOM 5482 C CA . LEU A 1 692 ? -42.915 7.075 -7.378 1.00 43.75 692 LEU A CA 1
ATOM 5483 C C . LEU A 1 692 ? -43.436 6.176 -6.256 1.00 43.75 692 LEU A C 1
ATOM 5485 O O . LEU A 1 692 ? -44.518 6.507 -5.718 1.00 43.75 692 LEU A O 1
#

Organism: Myotis brandtii (NCBI:txid109478)